Protein AF-0000000078037725 (afdb_homodimer)

Organism: Hydrogenophilus thermoluteolus (NCBI:txid297)

pLDDT: mean 87.15, std 17.66, range [30.0, 98.25]

Radius of gyration: 27.56 Å; Cα contacts (8 Å, |Δi|>4): 487; chains: 2; bounding box: 132×80×47 Å

Foldseek 3Di:
DDPPPPPPPPPVPPVVLLPVPPLVLLLVLLLVCCLVPNLVPDASQSSCVNSVHDGPSSCVPAVGSLRSLLCNLQVPPLVVLVVLLVCLVPVDDPPDQLLVSLLVSLVVVLVDLQPHSVLSSVLRCVVCCVVCVSSNVSCCVRPVVSQLVSQLVSQVVNVVVVNHPPPDDSSVVSCVLNVVSSVLSNCSSPVCVPPVVSCVPDDPVNVSVVSSCCNRPNDDDDPD/DDPPPPPPPPCPPPVVLLPVPPLVLLLVLLLVCCLVPNLVRDASQSSCVNSPHDGPSSCVPAVGSLRSLLCNLQPPPLVVLVVLLVCLVPVDDPPDQLLVSLLVSLVVVLVDLQPHSVLSSVLRCVVCCVVPVSSNVSCCVRPVVSQLVSQLVSQVVNVVVVNHPPVDDSSVVSCVLNVVSSVLSNCSSPVCVPPVVSCVPDDPVNVSVVSSCCNRPNDDDDPD

Solvent-accessible surface area (backbone atoms only — not comparable to full-atom values): 24077 Å² total; per-residue (Å²): 140,82,82,77,78,76,75,73,76,72,77,63,54,68,65,53,65,57,55,74,54,52,60,66,43,40,37,54,29,38,52,51,40,31,48,73,58,26,68,87,70,49,49,66,60,57,23,21,52,68,44,70,42,59,74,66,59,51,53,77,78,27,87,44,67,63,52,43,51,50,44,36,44,57,69,61,48,31,51,54,53,53,48,48,54,49,35,61,69,68,66,41,63,87,82,54,52,48,65,57,54,51,49,52,51,52,50,55,50,42,55,44,30,68,74,43,70,56,24,40,45,54,46,40,42,54,60,42,14,66,83,35,41,68,62,32,43,51,46,37,64,54,43,50,48,54,53,44,50,54,47,22,49,48,46,48,52,17,31,74,71,61,49,26,56,78,86,48,51,40,71,54,45,31,52,52,71,45,16,43,54,54,41,50,24,45,38,56,67,8,45,48,76,50,28,65,77,60,36,67,47,72,48,64,69,55,42,52,53,39,48,51,47,33,50,41,45,16,43,44,54,75,82,123,139,84,81,79,79,77,77,74,78,72,78,63,55,67,67,54,62,58,56,73,54,50,62,65,41,41,38,52,29,38,53,51,39,30,46,73,59,26,69,86,69,49,49,68,61,57,23,21,52,69,43,70,42,58,73,67,58,51,53,79,78,27,88,44,66,65,52,44,49,49,46,36,44,58,69,61,47,31,52,54,54,53,48,49,54,48,36,60,70,70,66,41,63,88,82,54,53,47,65,56,53,49,49,53,52,52,50,54,51,43,55,44,31,69,72,43,71,54,24,39,46,52,44,41,43,52,61,40,12,69,82,34,42,66,62,32,43,52,47,36,65,53,43,51,48,55,52,45,49,53,45,21,49,46,47,47,52,17,32,74,73,59,48,25,57,78,86,49,50,41,71,53,47,31,52,53,70,47,16,41,54,54,42,49,22,44,39,56,67,8,44,46,74,51,27,65,76,60,36,68,47,74,48,64,70,55,43,52,52,39,48,50,47,35,50,41,46,17,44,43,55,74,80,123

Sequence (448 aa):
MDVTQNEAVTMPTKRRRRKEARPQELLEAAMALFIERGYAATRLEDVAKRAGVVKGTIYLYYADKLALFTAVVEQVIAPLLGEDEQWLTEGVPADAAPFDRLWMLLQRWGERIFHTPLGGLAKLVMSEASNFPEMATVYHDRVIHPAMALVERVIIDGQKRGDFPVTLQPKATARLVVAPLLQRSLWLSSFAVVCSEASEALDEAVFWANYRLLLRDGLLRRVEMDVTQNEAVTMPTKRRRRKEARPQELLEAAMALFIERGYAATRLEDVAKRAGVVKGTIYLYYADKLALFTAVVEQVIAPLLGEDEQWLTEGVPADAAPFDRLWMLLQRWGERIFHTPLGGLAKLVMSEASNFPEMATVYHDRVIHPAMALVERVIIDGQKRGDFPVTLQPKATARLVVAPLLQRSLWLSSFAVVCSEASEALDEAVFWANYRLLLRDGLLRRVE

Nearest PDB structures (foldseek):
  8v90-assembly2_C  TM=7.244E-01  e=3.071E-05  Pseudomonas putida DOT-T1E
  6yj2-assembly1_A  TM=7.105E-01  e=5.227E-05  Mycobacterium tuberculosis H37Rv
  3bti-assembly1_A  TM=7.122E-01  e=3.079E-04  Staphylococcus aureus subsp. aureus Mu50
  3btj-assembly1_A  TM=6.502E-01  e=2.817E-04  Staphylococcus aureus subsp. aureus Mu50
  6yj2-assembly2_C  TM=5.924E-01  e=1.269E-04  Mycobacterium tuberculosis H37Rv

InterPro domains:
  IPR001647 DNA-binding HTH domain, TetR-type [PF00440] (26-72)
  IPR001647 DNA-binding HTH domain, TetR-type [PR00455] (26-39)
  IPR001647 DNA-binding HTH domain, TetR-type [PR00455] (47-70)
  IPR001647 DNA-binding HTH domain, TetR-type [PS50977] (20-80)
  IPR009057 Homedomain-like superfamily [SSF46689] (11-91)
  IPR011075 Tetracyclin repressor-like, C-terminal domain [PF16859] (108-187)
  IPR036271 Tetracyclin repressor-like, C-terminal domain superfamily [SSF48498] (98-187)
  IPR050109 HTH-type, TetR-like transcriptional regulator [PTHR30055] (11-220)

Secondary structure (DSSP, 8-state):
------------HHHHHHHS--HHHHHHHHHHHHHHH-TTT--HHHHHHHHT--TTTHHHH-SSHHHHHHHHIIIIIHHHHHHHHHIIIIIS-TT--HHHHHHHHHHHHHHHHHHSTHHHHHHHHHHHTTT-HHHHHHHIIIIIHHHHHHHHHHHHHHHHTTSS-TTS-HHHHHHHHHHHHHHHHHHHHTGGGT-TTTTS---HHHHHHHHHHHHHH-SS----/------------HHHHHHHS--HHHHHHHHHHHHHHH-TTT--HHHHHHHHT--TTTHHHH-SSHHHHHHHHIIIIIHHHHHHHHHIIIIIS-TT--HHHHHHHHHHHHHHHHHHSTHHHHHHHHHHHTTT-HHHHHHHIIIIIHHHHHHHHHHHHHHHHTTSS-TTS-HHHHHHHHHHHHHHHHHHHHTGGGT-TTTTS---HHHHHHHHHHHHHH-SS----

Structure (mmCIF, N/CA/C/O backbone):
data_AF-0000000078037725-model_v1
#
loop_
_entity.id
_entity.type
_entity.pdbx_description
1 polymer 'TetR family transcriptional regulator'
#
loop_
_atom_site.group_PDB
_atom_site.id
_atom_site.type_symbol
_atom_site.label_atom_id
_atom_site.label_alt_id
_atom_site.label_comp_id
_atom_site.label_asym_id
_atom_site.label_entity_id
_atom_site.label_seq_id
_atom_site.pdbx_PDB_ins_code
_atom_site.Cartn_x
_atom_site.Cartn_y
_atom_site.Cartn_z
_atom_site.occupancy
_atom_site.B_iso_or_equiv
_atom_site.auth_seq_id
_atom_site.auth_comp_id
_atom_site.auth_asym_id
_atom_site.auth_atom_id
_atom_site.pdbx_PDB_model_num
ATOM 1 N N . MET A 1 1 ? 63.688 45.406 26.812 1 30.11 1 MET A N 1
ATOM 2 C CA . MET A 1 1 ? 62.625 45.812 25.891 1 30.11 1 MET A CA 1
ATOM 3 C C . MET A 1 1 ? 62.125 44.625 25.078 1 30.11 1 MET A C 1
ATOM 5 O O . MET A 1 1 ? 62.656 44.312 24.016 1 30.11 1 MET A O 1
ATOM 9 N N . ASP A 1 2 ? 61.75 43.438 25.75 1 35.06 2 ASP A N 1
ATOM 10 C CA . ASP A 1 2 ? 61.375 42.062 25.422 1 35.06 2 ASP A CA 1
ATOM 11 C C . ASP A 1 2 ? 60.031 42 24.703 1 35.06 2 ASP A C 1
ATOM 13 O O . ASP A 1 2 ? 59 42.469 25.219 1 35.06 2 ASP A O 1
ATOM 17 N N . VAL A 1 3 ? 60 41.969 23.297 1 37.66 3 VAL A N 1
ATOM 18 C CA . VAL A 1 3 ? 58.938 41.906 22.312 1 37.66 3 VAL A CA 1
ATOM 19 C C . VAL A 1 3 ? 58 40.75 22.625 1 37.66 3 VAL A C 1
ATOM 21 O O . VAL A 1 3 ? 58.406 39.594 22.609 1 37.66 3 VAL A O 1
ATOM 24 N N . THR A 1 4 ? 56.938 40.938 23.469 1 36.47 4 THR A N 1
ATOM 25 C CA . THR A 1 4 ? 55.781 40.094 23.797 1 36.47 4 THR A CA 1
ATOM 26 C C . THR A 1 4 ? 55.094 39.625 22.531 1 36.47 4 THR A C 1
ATOM 28 O O . THR A 1 4 ? 54.469 40.438 21.828 1 36.47 4 THR A O 1
ATOM 31 N N . GLN A 1 5 ? 55.719 38.688 21.703 1 35.91 5 GLN A N 1
ATOM 32 C CA . GLN A 1 5 ? 55.062 38.156 20.531 1 35.91 5 GLN A CA 1
ATOM 33 C C . GLN A 1 5 ? 53.625 37.688 20.844 1 35.91 5 GLN A C 1
ATOM 35 O O . GLN A 1 5 ? 53.438 36.844 21.719 1 35.91 5 GLN A O 1
ATOM 40 N N . ASN A 1 6 ? 52.594 38.562 20.734 1 36.5 6 ASN A N 1
ATOM 41 C CA . ASN A 1 6 ? 51.156 38.344 20.719 1 36.5 6 ASN A CA 1
ATOM 42 C C . ASN A 1 6 ? 50.781 37.219 19.781 1 36.5 6 ASN A C 1
ATOM 44 O O . ASN A 1 6 ? 50.812 37.344 18.562 1 36.5 6 ASN A O 1
ATOM 48 N N . GLU A 1 7 ? 51.219 35.969 20 1 36.78 7 GLU A N 1
ATOM 49 C CA . GLU A 1 7 ? 50.688 34.844 19.25 1 36.78 7 GLU A CA 1
ATOM 50 C C . GLU A 1 7 ? 49.156 34.906 19.156 1 36.78 7 GLU A C 1
ATOM 52 O O . GLU A 1 7 ? 48.469 34.781 20.172 1 36.78 7 GLU A O 1
ATOM 57 N N . ALA A 1 8 ? 48.656 35.75 18.297 1 39.5 8 ALA A N 1
ATOM 58 C CA . ALA A 1 8 ? 47.25 35.75 17.844 1 39.5 8 ALA A CA 1
ATOM 59 C C . ALA A 1 8 ? 46.719 34.312 17.703 1 39.5 8 ALA A C 1
ATOM 61 O O . ALA A 1 8 ? 47.281 33.531 16.969 1 39.5 8 ALA A O 1
ATOM 62 N N . VAL A 1 9 ? 46.156 33.719 18.703 1 38.91 9 VAL A N 1
ATOM 63 C CA . VAL A 1 9 ? 45.312 32.531 18.75 1 38.91 9 VAL A CA 1
ATOM 64 C C . VAL A 1 9 ? 44.281 32.594 17.625 1 38.91 9 VAL A C 1
ATOM 66 O O . VAL A 1 9 ? 43.375 33.406 17.672 1 38.91 9 VAL A O 1
ATOM 69 N N . THR A 1 10 ? 44.719 32.594 16.312 1 39.62 10 THR A N 1
ATOM 70 C CA . THR A 1 10 ? 43.812 32.406 15.188 1 39.62 10 THR A CA 1
ATOM 71 C C . THR A 1 10 ? 42.656 31.469 15.562 1 39.62 10 THR A C 1
ATOM 73 O O . THR A 1 10 ? 42.906 30.359 16.047 1 39.62 10 THR A O 1
ATOM 76 N N . MET A 1 11 ? 41.531 32 15.938 1 36.69 11 MET A N 1
ATOM 77 C CA . MET A 1 11 ? 40.25 31.344 16.25 1 36.69 11 MET A CA 1
ATOM 78 C C . MET A 1 11 ? 39.938 30.234 15.25 1 36.69 11 MET A C 1
ATOM 80 O O . MET A 1 11 ? 39.656 30.516 14.086 1 36.69 11 MET A O 1
ATOM 84 N N . PRO A 1 12 ? 40.75 29.109 15.078 1 44.19 12 PRO A N 1
ATOM 85 C CA . PRO A 1 12 ? 40.344 27.938 14.312 1 44.19 12 PRO A CA 1
ATOM 86 C C . PRO A 1 12 ? 38.844 27.641 14.469 1 44.19 12 PRO A C 1
ATOM 88 O O . PRO A 1 12 ? 38.375 26.594 14.016 1 44.19 12 PRO A O 1
ATOM 91 N N . THR A 1 13 ? 38.094 28.359 15.336 1 40.47 13 THR A N 1
ATOM 92 C CA . THR A 1 13 ? 36.844 27.859 15.883 1 40.47 13 THR A CA 1
ATOM 93 C C . THR A 1 13 ? 35.781 27.719 14.789 1 40.47 13 THR A C 1
ATOM 95 O O . THR A 1 13 ? 34.938 26.828 14.844 1 40.47 13 THR A O 1
ATOM 98 N N . LYS A 1 14 ? 35.594 28.812 14.047 1 43.22 14 LYS A N 1
ATOM 99 C CA . LYS A 1 14 ? 34.438 28.797 13.188 1 43.22 14 LYS A CA 1
ATOM 100 C C . LYS A 1 14 ? 34.562 27.719 12.109 1 43.22 14 LYS A C 1
ATOM 102 O O . LYS A 1 14 ? 33.562 27.031 11.781 1 43.22 14 LYS A O 1
ATOM 107 N N . ARG A 1 15 ? 35.625 27.547 11.391 1 41.88 15 ARG A N 1
ATOM 108 C CA . ARG A 1 15 ? 35.906 26.594 10.32 1 41.88 15 ARG A CA 1
ATOM 109 C C . ARG A 1 15 ? 35.875 25.156 10.836 1 41.88 15 ARG A C 1
ATOM 111 O O . ARG A 1 15 ? 35.438 24.25 10.125 1 41.88 15 ARG A O 1
ATOM 118 N N . ARG A 1 16 ? 36.5 24.828 11.953 1 43.38 16 ARG A N 1
ATOM 119 C CA . ARG A 1 16 ? 36.5 23.5 12.547 1 43.38 16 ARG A CA 1
ATOM 120 C C . ARG A 1 16 ? 35.125 23.078 13 1 43.38 16 ARG A C 1
ATOM 122 O O . ARG A 1 16 ? 34.719 21.922 12.875 1 43.38 16 ARG A O 1
ATOM 129 N N . ARG A 1 17 ? 34.375 23.969 13.555 1 42.5 17 ARG A N 1
ATOM 130 C CA . ARG A 1 17 ? 33 23.719 13.992 1 42.5 17 ARG A CA 1
ATOM 131 C C . ARG A 1 17 ? 32.094 23.484 12.789 1 42.5 17 ARG A C 1
ATOM 133 O O . ARG A 1 17 ? 31.047 22.812 12.914 1 42.5 17 ARG A O 1
ATOM 140 N N . ARG A 1 18 ? 32.25 24.297 11.75 1 44.03 18 ARG A N 1
ATOM 141 C CA . ARG A 1 18 ? 31.5 24.062 10.523 1 44.03 18 ARG A CA 1
ATOM 142 C C . ARG A 1 18 ? 31.797 22.688 9.938 1 44.03 18 ARG A C 1
ATOM 144 O O . ARG A 1 18 ? 30.953 22.109 9.242 1 44.03 18 ARG A O 1
ATOM 151 N N . LYS A 1 19 ? 33.156 22.344 9.656 1 42.09 19 LYS A N 1
ATOM 152 C CA . LYS A 1 19 ? 33.781 21.156 9.094 1 42.09 19 LYS A CA 1
ATOM 153 C C . LYS A 1 19 ? 33.25 19.891 9.75 1 42.09 19 LYS A C 1
ATOM 155 O O . LYS A 1 19 ? 33.156 18.844 9.102 1 42.09 19 LYS A O 1
ATOM 160 N N . GLU A 1 20 ? 33.625 19.703 10.945 1 46.94 20 GLU A N 1
ATOM 161 C CA . GLU A 1 20 ? 33.25 18.328 11.312 1 46.94 20 GLU A CA 1
ATOM 162 C C . GLU A 1 20 ? 31.797 18.031 10.992 1 46.94 20 GLU A C 1
ATOM 164 O O . GLU A 1 20 ? 30.922 18.203 11.852 1 46.94 20 GLU A O 1
ATOM 169 N N . ALA A 1 21 ? 31.188 18.719 10.047 1 51.84 21 ALA A N 1
ATOM 170 C CA . ALA A 1 21 ? 29.922 18.828 9.336 1 51.84 21 ALA A CA 1
ATOM 171 C C . ALA A 1 21 ? 29.25 17.469 9.188 1 51.84 21 ALA A C 1
ATOM 173 O O . ALA A 1 21 ? 29.875 16.5 8.727 1 51.84 21 ALA A O 1
ATOM 174 N N . ARG A 1 22 ? 28.562 17.109 10.109 1 71.62 22 ARG A N 1
ATOM 175 C CA . ARG A 1 22 ? 27.828 15.906 10.477 1 71.62 22 ARG A CA 1
ATOM 176 C C . ARG A 1 22 ? 26.656 15.672 9.531 1 71.62 22 ARG A C 1
ATOM 178 O O . ARG A 1 22 ? 25.5 15.586 9.977 1 71.62 22 ARG A O 1
ATOM 185 N N . PRO A 1 23 ? 27.031 15.852 8.125 1 83.5 23 PRO A N 1
ATOM 186 C CA . PRO A 1 23 ? 25.969 15.625 7.141 1 83.5 23 PRO A CA 1
ATOM 187 C C . PRO A 1 23 ? 25.172 14.359 7.426 1 83.5 23 PRO A C 1
ATOM 189 O O . PRO A 1 23 ? 23.938 14.352 7.258 1 83.5 23 PRO A O 1
ATOM 192 N N . GLN A 1 24 ? 25.875 13.445 7.941 1 89.62 24 GLN A N 1
ATOM 193 C CA . GLN A 1 24 ? 25.188 12.188 8.203 1 89.62 24 GLN A CA 1
ATOM 194 C C . GLN A 1 24 ? 24.172 12.336 9.336 1 89.62 24 GLN A C 1
ATOM 196 O O . GLN A 1 24 ? 23.062 11.805 9.266 1 89.62 24 GLN A O 1
ATOM 201 N N . GLU A 1 25 ? 24.562 13.172 10.266 1 92.12 25 GLU A N 1
ATOM 202 C CA . GLU A 1 25 ? 23.656 13.422 11.383 1 92.12 25 GLU A CA 1
ATOM 203 C C . GLU A 1 25 ? 22.438 14.219 10.938 1 92.12 25 GLU A C 1
ATOM 205 O O . GLU A 1 25 ? 21.328 13.977 11.414 1 92.12 25 GLU A O 1
ATOM 210 N N . LEU A 1 26 ? 22.688 15.172 10.023 1 94.69 26 LEU A N 1
ATOM 211 C CA . LEU A 1 26 ? 21.594 15.969 9.5 1 94.69 26 LEU A CA 1
ATOM 212 C C . LEU A 1 26 ? 20.625 15.102 8.688 1 94.69 26 LEU A C 1
ATOM 214 O O . LEU A 1 26 ? 19.406 15.234 8.805 1 94.69 26 LEU A O 1
ATOM 218 N N . LEU A 1 27 ? 21.188 14.219 7.934 1 95.69 27 LEU A N 1
ATOM 219 C CA . LEU A 1 27 ? 20.359 13.344 7.113 1 95.69 27 LEU A CA 1
ATOM 220 C C . LEU A 1 27 ? 19.547 12.391 7.984 1 95.69 27 LEU A C 1
ATOM 222 O O . LEU A 1 27 ? 18.359 12.148 7.715 1 95.69 27 LEU A O 1
ATOM 226 N N . GLU A 1 28 ? 20.188 11.859 9.008 1 95 28 GLU A N 1
ATOM 227 C CA . GLU A 1 28 ? 19.5 10.953 9.922 1 95 28 GLU A CA 1
ATOM 228 C C . GLU A 1 28 ? 18.375 11.68 10.664 1 95 28 GLU A C 1
ATOM 230 O O . GLU A 1 28 ? 17.266 11.148 10.797 1 95 28 GLU A O 1
ATOM 235 N N . ALA A 1 29 ? 18.656 12.867 11.109 1 96.19 29 ALA A N 1
ATOM 236 C CA . ALA A 1 29 ? 17.656 13.688 11.781 1 96.19 29 ALA A CA 1
ATOM 237 C C . ALA A 1 29 ? 16.516 14.039 10.836 1 96.19 29 ALA A C 1
ATOM 239 O O . ALA A 1 29 ? 15.344 14 11.234 1 96.19 29 ALA A O 1
ATOM 240 N N . ALA A 1 30 ? 16.859 14.414 9.617 1 97.12 30 ALA A N 1
ATOM 241 C CA . ALA A 1 30 ? 15.859 14.758 8.617 1 97.12 30 ALA A CA 1
ATOM 242 C C . ALA A 1 30 ? 14.914 13.586 8.352 1 97.12 30 ALA A C 1
ATOM 244 O O . ALA A 1 30 ? 13.695 13.75 8.383 1 97.12 30 ALA A O 1
ATOM 245 N N . MET A 1 31 ? 15.484 12.445 8.125 1 96.12 31 MET A N 1
ATOM 246 C CA . MET A 1 31 ? 14.68 11.258 7.859 1 96.12 31 MET A CA 1
ATOM 247 C C . MET A 1 31 ? 13.75 10.961 9.023 1 96.12 31 MET A C 1
ATOM 249 O O . MET A 1 31 ? 12.562 10.695 8.828 1 96.12 31 MET A O 1
ATOM 253 N N . ALA A 1 32 ? 14.266 11.008 10.195 1 95.88 32 ALA A N 1
ATOM 254 C CA . ALA A 1 32 ? 13.469 10.75 11.383 1 95.88 32 ALA A CA 1
ATOM 255 C C . ALA A 1 32 ? 12.305 11.727 11.492 1 95.88 32 ALA A C 1
ATOM 257 O O . ALA A 1 32 ? 11.164 11.32 11.742 1 95.88 32 ALA A O 1
ATOM 258 N N . LEU A 1 33 ? 12.547 12.969 11.258 1 96.81 33 LEU A N 1
ATOM 259 C CA . LEU A 1 33 ? 11.516 13.992 11.398 1 96.81 33 LEU A CA 1
ATOM 260 C C . LEU A 1 33 ? 10.5 13.898 10.266 1 96.81 33 LEU A C 1
ATOM 262 O O . LEU A 1 33 ? 9.305 14.094 10.484 1 96.81 33 LEU A O 1
ATOM 266 N N . PHE A 1 34 ? 10.984 13.633 9.039 1 96.69 34 PHE A N 1
ATOM 267 C CA . PHE A 1 34 ? 10.062 13.422 7.926 1 96.69 34 PHE A CA 1
ATOM 268 C C . PHE A 1 34 ? 9.086 12.289 8.234 1 96.69 34 PHE A C 1
ATOM 270 O O . PHE A 1 34 ? 7.887 12.414 7.977 1 96.69 34 PHE A O 1
ATOM 277 N N . ILE A 1 35 ? 9.594 11.25 8.812 1 93.5 35 ILE A N 1
ATOM 278 C CA . ILE A 1 35 ? 8.766 10.086 9.109 1 93.5 35 ILE A CA 1
ATOM 279 C C . ILE A 1 35 ? 7.816 10.406 10.258 1 93.5 35 ILE A C 1
ATOM 281 O O . ILE A 1 35 ? 6.637 10.055 10.211 1 93.5 35 ILE A O 1
ATOM 285 N N . GLU A 1 36 ? 8.281 11.102 11.195 1 91.38 36 GLU A N 1
ATOM 286 C CA . GLU A 1 36 ? 7.527 11.383 12.422 1 91.38 36 GLU A CA 1
ATOM 287 C C . GLU A 1 36 ? 6.453 12.438 12.18 1 91.38 36 GLU A C 1
ATOM 289 O O . GLU A 1 36 ? 5.32 12.289 12.648 1 91.38 36 GLU A O 1
ATOM 294 N N . ARG A 1 37 ? 6.812 13.492 11.375 1 92.69 37 ARG A N 1
ATOM 295 C CA . ARG A 1 37 ? 5.945 14.664 11.32 1 92.69 37 ARG A CA 1
ATOM 296 C C . ARG A 1 37 ? 5.332 14.82 9.93 1 92.69 37 ARG A C 1
ATOM 298 O O . ARG A 1 37 ? 4.363 15.562 9.758 1 92.69 37 ARG A O 1
ATOM 305 N N . GLY A 1 38 ? 5.953 14.117 9.031 1 93.25 38 GLY A N 1
ATOM 306 C CA . GLY A 1 38 ? 5.586 14.375 7.645 1 93.25 38 GLY A CA 1
ATOM 307 C C . GLY A 1 38 ? 6.449 15.43 6.98 1 93.25 38 GLY A C 1
ATOM 308 O O . GLY A 1 38 ? 7.211 16.125 7.648 1 93.25 38 GLY A O 1
ATOM 309 N N . TYR A 1 39 ? 6.359 15.477 5.691 1 95.62 39 TYR A N 1
ATOM 310 C CA . TYR A 1 39 ? 7.148 16.406 4.891 1 95.62 39 TYR A CA 1
ATOM 311 C C . TYR A 1 39 ? 6.684 17.844 5.105 1 95.62 39 TYR A C 1
ATOM 313 O O . TYR A 1 39 ? 7.496 18.734 5.344 1 95.62 39 TYR A O 1
ATOM 321 N N . ALA A 1 40 ? 5.441 18 5.09 1 91.88 40 ALA A N 1
ATOM 322 C CA . ALA A 1 40 ? 4.855 19.328 5.203 1 91.88 40 ALA A CA 1
ATOM 323 C C . ALA A 1 40 ? 5.234 19.984 6.527 1 91.88 40 ALA A C 1
ATOM 325 O O . ALA A 1 40 ? 5.629 21.156 6.555 1 91.88 40 ALA A O 1
ATOM 326 N N . ALA A 1 41 ? 5.273 19.25 7.562 1 92.19 41 ALA A N 1
ATOM 327 C CA . ALA A 1 41 ? 5.375 19.812 8.906 1 92.19 41 ALA A CA 1
ATOM 328 C C . ALA A 1 41 ? 6.836 19.922 9.344 1 92.19 41 ALA A C 1
ATOM 330 O O . ALA A 1 41 ? 7.133 20.547 10.367 1 92.19 41 ALA A O 1
ATOM 331 N N . THR A 1 42 ? 7.719 19.344 8.617 1 96.69 42 THR A N 1
ATOM 332 C CA . THR A 1 42 ? 9.125 19.359 9.008 1 96.69 42 THR A CA 1
ATOM 333 C C . THR A 1 42 ? 9.812 20.625 8.516 1 96.69 42 THR A C 1
ATOM 335 O O . THR A 1 42 ? 9.695 20.984 7.34 1 96.69 42 THR A O 1
ATOM 338 N N . ARG A 1 43 ? 10.531 21.312 9.453 1 96.38 43 ARG A N 1
ATOM 339 C CA . ARG A 1 43 ? 11.305 22.5 9.109 1 96.38 43 ARG A CA 1
ATOM 340 C C . ARG A 1 43 ? 12.797 22.234 9.203 1 96.38 43 ARG A C 1
ATOM 342 O O . ARG A 1 43 ? 13.242 21.438 10.031 1 96.38 43 ARG A O 1
ATOM 349 N N . LEU A 1 44 ? 13.547 22.891 8.367 1 96.56 44 LEU A N 1
ATOM 350 C CA . LEU A 1 44 ? 15 22.734 8.359 1 96.56 44 LEU A CA 1
ATOM 351 C C . LEU A 1 44 ? 15.586 23.031 9.734 1 96.56 44 LEU A C 1
ATOM 353 O O . LEU A 1 44 ? 16.469 22.312 10.211 1 96.56 44 LEU A O 1
ATOM 357 N N . GLU A 1 45 ? 15.023 24 10.328 1 95.75 45 GLU A N 1
ATOM 358 C CA . GLU A 1 45 ? 15.539 24.406 11.633 1 95.75 45 GLU A CA 1
ATOM 359 C C . GLU A 1 45 ? 15.312 23.312 12.672 1 95.75 45 GLU A C 1
ATOM 361 O O . GLU A 1 45 ? 16.125 23.125 13.578 1 95.75 45 GLU A O 1
ATOM 366 N N . ASP A 1 46 ? 14.211 22.625 12.617 1 96 46 ASP A N 1
ATOM 367 C CA . ASP A 1 46 ? 13.945 21.5 13.516 1 96 46 ASP A CA 1
ATOM 368 C C . ASP A 1 46 ? 14.938 20.375 13.289 1 96 46 ASP A C 1
ATOM 370 O O . ASP A 1 46 ? 15.336 19.688 14.242 1 96 46 ASP A O 1
ATOM 374 N N . VAL A 1 47 ? 15.312 20.156 12.047 1 97 47 VAL A N 1
ATOM 375 C CA . VAL A 1 47 ? 16.281 19.125 11.703 1 97 47 VAL A CA 1
ATOM 376 C C . VAL A 1 47 ? 17.656 19.469 12.305 1 97 47 VAL A C 1
ATOM 378 O O . VAL A 1 47 ? 18.312 18.609 12.891 1 97 47 VAL A O 1
ATOM 381 N N . ALA A 1 48 ? 18.031 20.719 12.156 1 95.81 48 ALA A N 1
ATOM 382 C CA . ALA A 1 48 ? 19.281 21.188 12.734 1 95.81 48 ALA A CA 1
ATOM 383 C C . ALA A 1 48 ? 19.312 20.953 14.242 1 95.81 48 ALA A C 1
ATOM 385 O O . ALA A 1 48 ? 20.281 20.422 14.781 1 95.81 48 ALA A O 1
ATOM 386 N N . LYS A 1 49 ? 18.172 21.359 14.844 1 95.81 49 LYS A N 1
ATOM 387 C CA . LYS A 1 49 ? 18.062 21.188 16.297 1 95.81 49 LYS A CA 1
ATOM 388 C C . LYS A 1 49 ? 18.172 19.719 16.688 1 95.81 49 LYS A C 1
ATOM 390 O O . LYS A 1 49 ? 18.922 19.391 17.609 1 95.81 49 LYS A O 1
ATOM 395 N N . ARG A 1 50 ? 17.547 18.859 16.016 1 95.06 50 ARG A N 1
ATOM 396 C CA . ARG A 1 50 ? 17.578 17.438 16.312 1 95.06 50 ARG A CA 1
ATOM 397 C C . ARG A 1 50 ? 18.984 16.875 16.109 1 95.06 50 ARG A C 1
ATOM 399 O O . ARG A 1 50 ? 19.406 15.969 16.844 1 95.06 50 ARG A O 1
ATOM 406 N N . ALA A 1 51 ? 19.672 17.375 15.133 1 94.69 51 ALA A N 1
ATOM 407 C CA . ALA A 1 51 ? 21 16.891 14.805 1 94.69 51 ALA A CA 1
ATOM 408 C C . ALA A 1 51 ? 22.047 17.484 15.742 1 94.69 51 ALA A C 1
ATOM 410 O O . ALA A 1 51 ? 23.219 17.109 15.695 1 94.69 51 ALA A O 1
ATOM 411 N N . GLY A 1 52 ? 21.641 18.469 16.5 1 92.75 52 GLY A N 1
ATOM 412 C CA . GLY A 1 52 ? 22.562 19.094 17.438 1 92.75 52 GLY A CA 1
ATOM 413 C C . GLY A 1 52 ? 23.484 20.109 16.797 1 92.75 52 GLY A C 1
ATOM 414 O O . GLY A 1 52 ? 24.625 20.266 17.219 1 92.75 52 GLY A O 1
ATOM 415 N N . VAL A 1 53 ? 23.062 20.656 15.734 1 89.25 53 VAL A N 1
ATOM 416 C CA . VAL A 1 53 ? 23.859 21.672 15.062 1 89.25 53 VAL A CA 1
ATOM 417 C C . VAL A 1 53 ? 23.188 23.047 15.234 1 89.25 53 VAL A C 1
ATOM 419 O O . VAL A 1 53 ? 21.984 23.125 15.5 1 89.25 53 VAL A O 1
ATOM 422 N N . VAL A 1 54 ? 24.016 24.016 15.125 1 86.81 54 VAL A N 1
ATOM 423 C CA . VAL A 1 54 ? 23.516 25.375 15.273 1 86.81 54 VAL A CA 1
ATOM 424 C C . VAL A 1 54 ? 22.5 25.672 14.172 1 86.81 54 VAL A C 1
ATOM 426 O O . VAL A 1 54 ? 22.672 25.266 13.023 1 86.81 54 VAL A O 1
ATOM 429 N N . LYS A 1 55 ? 21.656 26.5 14.648 1 84.38 55 LYS A N 1
ATOM 430 C CA . LYS A 1 55 ? 20.625 26.938 13.711 1 84.38 55 LYS A CA 1
ATOM 431 C C . LYS A 1 55 ? 21.234 27.578 12.469 1 84.38 55 LYS A C 1
ATOM 433 O O . LYS A 1 55 ? 22.234 28.297 12.57 1 84.38 55 LYS A O 1
ATOM 438 N N . GLY A 1 56 ? 20.906 27.484 11.367 1 86.25 56 GLY A N 1
ATOM 439 C CA . GLY A 1 56 ? 21.406 28.109 10.148 1 86.25 56 GLY A CA 1
ATOM 440 C C . GLY A 1 56 ? 22.469 27.297 9.445 1 86.25 56 GLY A C 1
ATOM 441 O O . GLY A 1 56 ? 22.688 27.453 8.242 1 86.25 56 GLY A O 1
ATOM 442 N N . THR A 1 57 ? 23.25 26.484 10.266 1 87.38 57 THR A N 1
ATOM 443 C CA . THR A 1 57 ? 24.281 25.625 9.695 1 87.38 57 THR A CA 1
ATOM 444 C C . THR A 1 57 ? 23.688 24.734 8.609 1 87.38 57 THR A C 1
ATOM 446 O O . THR A 1 57 ? 24.359 24.422 7.621 1 87.38 57 THR A O 1
ATOM 449 N N . ILE A 1 58 ? 22.422 24.406 8.773 1 93.12 58 ILE A N 1
ATOM 450 C CA . ILE A 1 58 ? 21.781 23.469 7.848 1 93.12 58 ILE A CA 1
ATOM 451 C C . ILE A 1 58 ? 21.672 24.109 6.469 1 93.12 58 ILE A C 1
ATOM 453 O O . ILE A 1 58 ? 21.75 23.422 5.449 1 93.12 58 ILE A O 1
ATOM 457 N N . TYR A 1 59 ? 21.672 25.422 6.41 1 93.69 59 TYR A N 1
ATOM 458 C CA . TYR A 1 59 ? 21.5 26.125 5.145 1 93.69 59 TYR A CA 1
ATOM 459 C C . TYR A 1 59 ? 22.812 26.156 4.359 1 93.69 59 TYR A C 1
ATOM 461 O O . TYR A 1 59 ? 22.812 26.484 3.168 1 93.69 59 TYR A O 1
ATOM 469 N N . LEU A 1 60 ? 23.906 25.875 4.996 1 91.81 60 LEU A N 1
ATOM 470 C CA . LEU A 1 60 ? 25.188 25.734 4.312 1 91.81 60 LEU A CA 1
ATOM 471 C C . LEU A 1 60 ? 25.203 24.484 3.453 1 91.81 60 LEU A C 1
ATOM 473 O O . LEU A 1 60 ? 25.953 24.406 2.477 1 91.81 60 LEU A O 1
ATOM 477 N N . TYR A 1 61 ? 24.359 23.609 3.824 1 92.94 61 TYR A N 1
ATOM 478 C CA . TYR A 1 61 ? 24.375 22.328 3.148 1 92.94 61 TYR A CA 1
ATOM 479 C C . TYR A 1 61 ? 23.172 22.172 2.234 1 92.94 61 TYR A C 1
ATOM 481 O O . TYR A 1 61 ? 23.266 21.594 1.15 1 92.94 61 TYR A O 1
ATOM 489 N N . TYR A 1 62 ? 22 22.672 2.73 1 96 62 TYR A N 1
ATOM 490 C CA . TYR A 1 62 ? 20.75 22.469 2.012 1 96 62 TYR A CA 1
ATOM 491 C C . TYR A 1 62 ? 19.984 23.781 1.886 1 96 62 TYR A C 1
ATOM 493 O O . TYR A 1 62 ? 19.547 24.359 2.889 1 96 62 TYR A O 1
ATOM 501 N N . ALA A 1 63 ? 19.703 24.156 0.681 1 96.12 63 ALA A N 1
ATOM 502 C CA . ALA A 1 63 ? 19.094 25.438 0.377 1 96.12 63 ALA A CA 1
ATOM 503 C C . ALA A 1 63 ? 17.625 25.469 0.825 1 96.12 63 ALA A C 1
ATOM 505 O O . ALA A 1 63 ? 17.094 26.531 1.159 1 96.12 63 ALA A O 1
ATOM 506 N N . ASP A 1 64 ? 16.969 24.312 0.764 1 96.69 64 ASP A N 1
ATOM 507 C CA . ASP A 1 64 ? 15.57 24.219 1.141 1 96.69 64 ASP A CA 1
ATOM 508 C C . ASP A 1 64 ? 15.211 22.781 1.528 1 96.69 64 ASP A C 1
ATOM 510 O O . ASP A 1 64 ? 16.078 21.906 1.553 1 96.69 64 ASP A O 1
ATOM 514 N N . LYS A 1 65 ? 14.086 22.578 1.848 1 97.38 65 LYS A N 1
ATOM 515 C CA . LYS A 1 65 ? 13.602 21.297 2.326 1 97.38 65 LYS A CA 1
ATOM 516 C C . LYS A 1 65 ? 13.719 20.219 1.242 1 97.38 65 LYS A C 1
ATOM 518 O O . LYS A 1 65 ? 14.07 19.078 1.529 1 97.38 65 LYS A O 1
ATOM 523 N N . LEU A 1 66 ? 13.43 20.609 -0.001 1 98.06 66 LEU A N 1
ATOM 524 C CA . LEU A 1 66 ? 13.539 19.656 -1.102 1 98.06 66 LEU A CA 1
ATOM 525 C C . LEU A 1 66 ? 14.977 19.188 -1.281 1 98.06 66 LEU A C 1
ATOM 527 O O . LEU A 1 66 ? 15.227 18.016 -1.518 1 98.06 66 LEU A O 1
ATOM 531 N N . ALA A 1 67 ? 15.844 20.094 -1.183 1 97.94 67 ALA A N 1
ATOM 532 C CA . ALA A 1 67 ? 17.25 19.734 -1.284 1 97.94 67 ALA A CA 1
ATOM 533 C C . ALA A 1 67 ? 17.656 18.766 -0.179 1 97.94 67 ALA A C 1
ATOM 535 O O . ALA A 1 67 ? 18.406 17.812 -0.42 1 97.94 67 ALA A O 1
ATOM 536 N N . LEU A 1 68 ? 17.172 19.031 1.018 1 97.62 68 LEU A N 1
ATOM 537 C CA . LEU A 1 68 ? 17.453 18.156 2.145 1 97.62 68 LEU A CA 1
ATOM 538 C C . LEU A 1 68 ? 16.828 16.781 1.919 1 97.62 68 LEU A C 1
ATOM 540 O O . LEU A 1 68 ? 17.5 15.75 2.123 1 97.62 68 LEU A O 1
ATOM 544 N N . PHE A 1 69 ? 15.625 16.719 1.495 1 98.25 69 PHE A N 1
ATOM 545 C CA . PHE A 1 69 ? 14.953 15.461 1.215 1 98.25 69 PHE A CA 1
ATOM 546 C C . PHE A 1 69 ? 15.688 14.688 0.125 1 98.25 69 PHE A C 1
ATOM 548 O O . PHE A 1 69 ? 15.914 13.484 0.253 1 98.25 69 PHE A O 1
ATOM 555 N N . THR A 1 70 ? 16.062 15.383 -0.914 1 98.19 70 THR A N 1
ATOM 556 C CA . THR A 1 70 ? 16.797 14.773 -2.016 1 98.19 70 THR A CA 1
ATOM 557 C C . THR A 1 70 ? 18.094 14.148 -1.518 1 98.19 70 THR A C 1
ATOM 559 O O . THR A 1 70 ? 18.453 13.039 -1.924 1 98.19 70 THR A O 1
ATOM 562 N N . ALA A 1 71 ? 18.672 14.812 -0.638 1 97.56 71 ALA A N 1
ATOM 563 C CA . ALA A 1 71 ? 19.922 14.297 -0.077 1 97.56 71 ALA A CA 1
ATOM 564 C C . ALA A 1 71 ? 19.672 13.031 0.738 1 97.56 71 ALA A C 1
ATOM 566 O O . ALA A 1 71 ? 20.453 12.078 0.674 1 97.56 71 ALA A O 1
ATOM 567 N N . VAL A 1 72 ? 18.609 12.977 1.545 1 97.06 72 VAL A N 1
ATOM 568 C CA . VAL A 1 72 ? 18.234 11.773 2.283 1 97.06 72 VAL A CA 1
ATOM 569 C C . VAL A 1 72 ? 18.047 10.609 1.313 1 97.06 72 VAL A C 1
ATOM 571 O O . VAL A 1 72 ? 18.594 9.523 1.517 1 97.06 72 VAL A O 1
ATOM 574 N N . VAL A 1 73 ? 17.375 10.828 0.243 1 97.19 73 VAL A N 1
ATOM 575 C CA . VAL A 1 73 ? 17.062 9.812 -0.746 1 97.19 73 VAL A CA 1
ATOM 576 C C . VAL A 1 73 ? 18.328 9.344 -1.445 1 97.19 73 VAL A C 1
ATOM 578 O O . VAL A 1 73 ? 18.594 8.141 -1.549 1 97.19 73 VAL A O 1
ATOM 581 N N . GLU A 1 74 ? 19.125 10.258 -1.819 1 96.81 74 GLU A N 1
ATOM 582 C CA . GLU A 1 74 ? 20.266 9.961 -2.67 1 96.81 74 GLU A CA 1
ATOM 583 C C . GLU A 1 74 ? 21.438 9.391 -1.855 1 96.81 74 GLU A C 1
ATOM 585 O O . GLU A 1 74 ? 22.219 8.578 -2.357 1 96.81 74 GLU A O 1
ATOM 590 N N . GLN A 1 75 ? 21.484 9.789 -0.621 1 94.75 75 GLN A N 1
ATOM 591 C CA . GLN A 1 75 ? 22.672 9.414 0.141 1 94.75 75 GLN A CA 1
ATOM 592 C C . GLN A 1 75 ? 22.359 8.289 1.118 1 94.75 75 GLN A C 1
ATOM 594 O O . GLN A 1 75 ? 23.266 7.602 1.587 1 94.75 75 GLN A O 1
ATOM 599 N N . VAL A 1 76 ? 21.125 8.109 1.407 1 92.44 76 VAL A N 1
ATOM 600 C CA . VAL A 1 76 ? 20.797 7.078 2.385 1 92.44 76 VAL A CA 1
ATOM 601 C C . VAL A 1 76 ? 20.109 5.902 1.686 1 92.44 76 VAL A C 1
ATOM 603 O O . VAL A 1 76 ? 20.469 4.746 1.913 1 92.44 76 VAL A O 1
ATOM 606 N N . ILE A 1 77 ? 19.312 6.094 0.719 1 94.12 77 ILE A N 1
ATOM 607 C CA . ILE A 1 77 ? 18.453 5.039 0.19 1 94.12 77 ILE A CA 1
ATOM 608 C C . ILE A 1 77 ? 19.016 4.523 -1.129 1 94.12 77 ILE A C 1
ATOM 610 O O . ILE A 1 77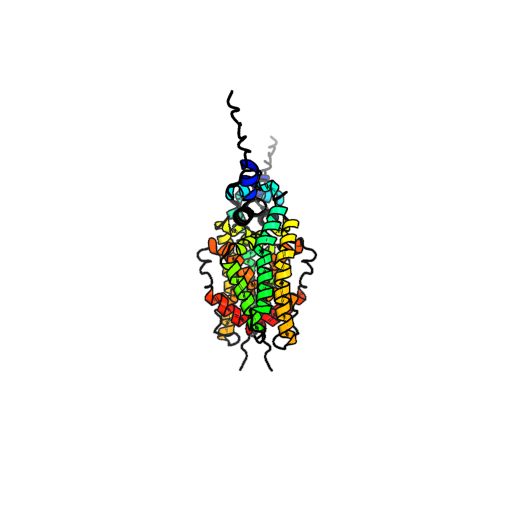 ? 19.172 3.312 -1.315 1 94.12 77 ILE A O 1
ATOM 614 N N . ALA A 1 78 ? 19.359 5.453 -2.018 1 93.69 78 ALA A N 1
ATOM 615 C CA . ALA A 1 78 ? 19.766 5.086 -3.369 1 93.69 78 ALA A CA 1
ATOM 616 C C . ALA A 1 78 ? 21 4.176 -3.342 1 93.69 78 ALA A C 1
ATOM 618 O O . ALA A 1 78 ? 21.078 3.217 -4.113 1 93.69 78 ALA A O 1
ATOM 619 N N . PRO A 1 79 ? 21.875 4.438 -2.404 1 94.19 79 PRO A N 1
ATOM 620 C CA . PRO A 1 79 ? 23.047 3.553 -2.369 1 94.19 79 PRO A CA 1
ATOM 621 C C . PRO A 1 79 ? 22.688 2.107 -2.035 1 94.19 79 PRO A C 1
ATOM 623 O O . PRO A 1 79 ? 23.359 1.178 -2.484 1 94.19 79 PRO A O 1
ATOM 626 N N . LEU A 1 80 ? 21.641 1.908 -1.301 1 94.94 80 LEU A N 1
ATOM 627 C CA . LEU A 1 80 ? 21.203 0.559 -0.964 1 94.94 80 LEU A CA 1
ATOM 628 C C . LEU A 1 80 ? 20.766 -0.2 -2.215 1 94.94 80 LEU A C 1
ATOM 630 O O . LEU A 1 80 ? 21.016 -1.402 -2.332 1 94.94 80 LEU A O 1
ATOM 634 N N . LEU A 1 81 ? 20.172 0.466 -3.18 1 95.19 81 LEU A N 1
ATOM 635 C CA . LEU A 1 81 ? 19.766 -0.151 -4.438 1 95.19 81 LEU A CA 1
ATOM 636 C C . LEU A 1 81 ? 20.984 -0.498 -5.293 1 95.19 81 LEU A C 1
ATOM 638 O O . LEU A 1 81 ? 21 -1.529 -5.969 1 95.19 81 LEU A O 1
ATOM 642 N N . GLY A 1 82 ? 21.938 0.448 -5.246 1 94.44 82 GLY A N 1
ATOM 643 C CA . GLY A 1 82 ? 23.188 0.127 -5.914 1 94.44 82 GLY A CA 1
ATOM 644 C C . GLY A 1 82 ? 23.875 -1.11 -5.352 1 94.44 82 GLY A C 1
ATOM 645 O O . GLY A 1 82 ? 24.375 -1.938 -6.105 1 94.44 82 GLY A O 1
ATOM 646 N N . GLU A 1 83 ? 23.812 -1.229 -4.094 1 95.56 83 GLU A N 1
ATOM 647 C CA . GLU A 1 83 ? 24.344 -2.408 -3.426 1 95.56 83 GLU A CA 1
ATOM 648 C C . GLU A 1 83 ? 23.594 -3.668 -3.822 1 95.56 83 GLU A C 1
ATOM 650 O O . GLU A 1 83 ? 24.188 -4.734 -3.994 1 95.56 83 GLU A O 1
ATOM 655 N N . ASP A 1 84 ? 22.297 -3.555 -3.93 1 96 84 ASP A N 1
ATOM 656 C CA . ASP A 1 84 ? 21.484 -4.691 -4.332 1 96 84 ASP A CA 1
ATOM 657 C C . ASP A 1 84 ? 21.844 -5.16 -5.738 1 96 84 ASP A C 1
ATOM 659 O O . ASP A 1 84 ? 21.938 -6.363 -5.988 1 96 84 ASP A O 1
ATOM 663 N N . GLU A 1 85 ? 22 -4.207 -6.609 1 94.31 85 GLU A N 1
ATOM 664 C CA . GLU A 1 85 ? 22.375 -4.539 -7.977 1 94.31 85 GLU A CA 1
ATOM 665 C C . GLU A 1 85 ? 23.719 -5.27 -8.016 1 94.31 85 GLU A C 1
ATOM 667 O O . GLU A 1 85 ? 23.859 -6.293 -8.695 1 94.31 85 GLU A O 1
ATOM 672 N N . GLN A 1 86 ? 24.672 -4.723 -7.277 1 95 86 GLN A N 1
ATOM 673 C CA . GLN A 1 86 ? 26 -5.344 -7.207 1 95 86 GLN A CA 1
ATOM 674 C C . GLN A 1 86 ? 25.922 -6.734 -6.586 1 95 86 GLN A C 1
ATOM 676 O O . GLN A 1 86 ? 26.547 -7.676 -7.078 1 95 86 GLN A O 1
ATOM 681 N N . TRP A 1 87 ? 25.188 -6.809 -5.586 1 93.88 87 TRP A N 1
ATOM 682 C CA . TRP A 1 87 ? 25.031 -8.078 -4.887 1 93.88 87 TRP A CA 1
ATOM 683 C C . TRP A 1 87 ? 24.391 -9.125 -5.793 1 93.88 87 TRP A C 1
ATOM 685 O O . TRP A 1 87 ? 24.828 -10.273 -5.84 1 93.88 87 TRP A O 1
ATOM 695 N N . LEU A 1 88 ? 23.391 -8.781 -6.539 1 93.06 88 LEU A N 1
ATOM 696 C CA . LEU A 1 88 ? 22.719 -9.703 -7.461 1 93.06 88 LEU A CA 1
ATOM 697 C C . LEU A 1 88 ? 23.688 -10.188 -8.531 1 93.06 88 LEU A C 1
ATOM 699 O O . LEU A 1 88 ? 23.609 -11.336 -8.977 1 93.06 88 LEU A O 1
ATOM 703 N N . THR A 1 89 ? 24.594 -9.336 -8.914 1 90.5 89 THR A N 1
ATOM 704 C CA . THR A 1 89 ? 25.531 -9.633 -9.992 1 90.5 89 THR A CA 1
ATOM 705 C C . THR A 1 89 ? 26.734 -10.422 -9.461 1 90.5 89 THR A C 1
ATOM 707 O O . THR A 1 89 ? 27.188 -11.359 -10.117 1 90.5 89 THR A O 1
ATOM 710 N N . GLU A 1 90 ? 27.125 -10.086 -8.211 1 92.06 90 GLU A N 1
ATOM 711 C CA . GLU A 1 90 ? 28.391 -10.633 -7.738 1 92.06 90 GLU A CA 1
ATOM 712 C C . GLU A 1 90 ? 28.188 -11.57 -6.551 1 92.06 90 GLU A C 1
ATOM 714 O O . GLU A 1 90 ? 29.016 -12.445 -6.293 1 92.06 90 GLU A O 1
ATOM 719 N N . GLY A 1 91 ? 27.188 -11.281 -5.828 1 89.69 91 GLY A N 1
ATOM 720 C CA . GLY A 1 91 ? 27.016 -12 -4.574 1 89.69 91 GLY A CA 1
ATOM 721 C C . GLY A 1 91 ? 26.156 -13.242 -4.719 1 89.69 91 GLY A C 1
ATOM 722 O O . GLY A 1 91 ? 26.297 -14.195 -3.945 1 89.69 91 GLY A O 1
ATOM 723 N N . VAL A 1 92 ? 25.281 -13.281 -5.664 1 91.56 92 VAL A N 1
ATOM 724 C CA . VAL A 1 92 ? 24.422 -14.43 -5.926 1 91.56 92 VAL A CA 1
ATOM 725 C C . VAL A 1 92 ? 25.094 -15.352 -6.941 1 91.56 92 VAL A C 1
ATOM 727 O O . VAL A 1 92 ? 25.594 -14.891 -7.965 1 91.56 92 VAL A O 1
ATOM 730 N N . PRO A 1 93 ? 25.078 -16.625 -6.598 1 92.69 93 PRO A N 1
ATOM 731 C CA . PRO A 1 93 ? 25.688 -17.578 -7.535 1 92.69 93 PRO A CA 1
ATOM 732 C C . PRO A 1 93 ? 25.141 -17.438 -8.953 1 92.69 93 PRO A C 1
ATOM 734 O O . PRO A 1 93 ? 23.922 -17.266 -9.125 1 92.69 93 PRO A O 1
ATOM 737 N N . ALA A 1 94 ? 26 -17.547 -9.898 1 87.44 94 ALA A N 1
ATOM 738 C CA . ALA A 1 94 ? 25.609 -17.391 -11.297 1 87.44 94 ALA A CA 1
ATOM 739 C C . ALA A 1 94 ? 24.609 -18.469 -11.711 1 87.44 94 ALA A C 1
ATOM 741 O O . ALA A 1 94 ? 23.75 -18.219 -12.57 1 87.44 94 ALA A O 1
ATOM 742 N N . ASP A 1 95 ? 24.672 -19.578 -11.039 1 91.19 95 ASP A N 1
ATOM 743 C CA . ASP A 1 95 ? 23.828 -20.703 -11.445 1 91.19 95 ASP A CA 1
ATOM 744 C C . ASP A 1 95 ? 22.562 -20.766 -10.586 1 91.19 95 ASP A C 1
ATOM 746 O O . ASP A 1 95 ? 21.781 -21.719 -10.695 1 91.19 95 ASP A O 1
ATOM 750 N N . ALA A 1 96 ? 22.406 -19.766 -9.82 1 94.5 96 ALA A N 1
ATOM 751 C CA . ALA A 1 96 ? 21.188 -19.719 -9.023 1 94.5 96 ALA A CA 1
ATOM 752 C C . ALA A 1 96 ? 19.953 -19.672 -9.914 1 94.5 96 ALA A C 1
ATOM 754 O O . ALA A 1 96 ? 19.938 -18.953 -10.922 1 94.5 96 ALA A O 1
ATOM 755 N N . ALA A 1 97 ? 18.891 -20.469 -9.508 1 94.81 97 ALA A N 1
ATOM 756 C CA . ALA A 1 97 ? 17.641 -20.406 -10.242 1 94.81 97 ALA A CA 1
ATOM 757 C C . ALA A 1 97 ? 17.047 -19 -10.211 1 94.81 97 ALA A C 1
ATOM 759 O O . ALA A 1 97 ? 17.109 -18.312 -9.188 1 94.81 97 ALA A O 1
ATOM 760 N N . PRO A 1 98 ? 16.453 -18.547 -11.266 1 94.81 98 PRO A N 1
ATOM 761 C CA . PRO A 1 98 ? 15.875 -17.203 -11.328 1 94.81 98 PRO A CA 1
ATOM 762 C C . PRO A 1 98 ? 14.906 -16.922 -10.18 1 94.81 98 PRO A C 1
ATOM 764 O O . PRO A 1 98 ? 14.906 -15.82 -9.625 1 94.81 98 PRO A O 1
ATOM 767 N N . PHE A 1 99 ? 14.125 -17.922 -9.836 1 97.06 99 PHE A N 1
ATOM 768 C CA . PHE A 1 99 ? 13.195 -17.703 -8.727 1 97.06 99 PHE A CA 1
ATOM 769 C C . PHE A 1 99 ? 13.953 -17.438 -7.43 1 97.06 99 PHE A C 1
ATOM 771 O O . PHE A 1 99 ? 13.57 -16.562 -6.652 1 97.06 99 PHE A O 1
ATOM 778 N N . ASP A 1 100 ? 15 -18.188 -7.219 1 96.62 100 ASP A N 1
ATOM 779 C CA . ASP A 1 100 ? 15.773 -18 -5.996 1 96.62 100 ASP A CA 1
ATOM 780 C C . ASP A 1 100 ? 16.422 -16.625 -5.965 1 96.62 100 ASP A C 1
ATOM 782 O O . ASP A 1 100 ? 16.484 -15.977 -4.91 1 96.62 100 ASP A O 1
ATOM 786 N N . ARG A 1 101 ? 16.891 -16.141 -7.066 1 96.31 101 ARG A N 1
ATOM 787 C CA . ARG A 1 101 ? 17.453 -14.805 -7.176 1 96.31 101 ARG A CA 1
ATOM 788 C C . ARG A 1 101 ? 16.406 -13.742 -6.836 1 96.31 101 ARG A C 1
ATOM 790 O O . ARG A 1 101 ? 16.672 -12.828 -6.059 1 96.31 101 ARG A O 1
ATOM 797 N N . LEU A 1 102 ? 15.273 -13.898 -7.422 1 97.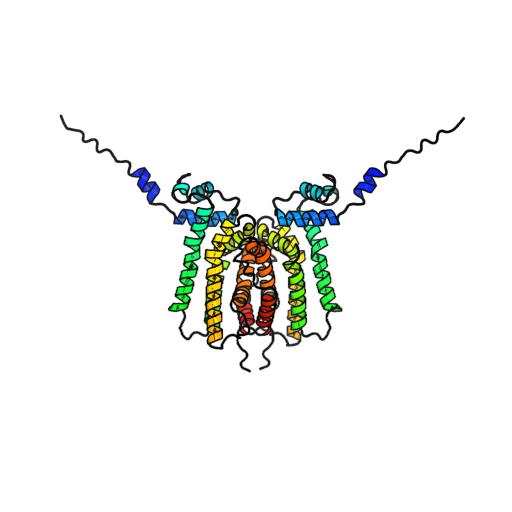88 102 LEU A N 1
ATOM 798 C CA . LEU A 1 102 ? 14.172 -12.977 -7.152 1 97.88 102 LEU A CA 1
ATOM 799 C C . LEU A 1 102 ? 13.797 -13 -5.672 1 97.88 102 LEU A C 1
ATOM 801 O O . LEU A 1 102 ? 13.648 -11.945 -5.055 1 97.88 102 LEU A O 1
ATOM 805 N N . TRP A 1 103 ? 13.711 -14.219 -5.148 1 97.75 103 TRP A N 1
ATOM 806 C CA . TRP A 1 103 ? 13.266 -14.398 -3.768 1 97.75 103 TRP A CA 1
ATOM 807 C C . TRP A 1 103 ? 14.266 -13.781 -2.793 1 97.75 103 TRP A C 1
ATOM 809 O O . TRP A 1 103 ? 13.875 -13.117 -1.829 1 97.75 103 TRP A O 1
ATOM 819 N N . MET A 1 104 ? 15.523 -13.953 -3.031 1 96.69 104 MET A N 1
ATOM 820 C CA . MET A 1 104 ? 16.562 -13.367 -2.184 1 96.69 104 MET A CA 1
ATOM 821 C C . MET A 1 104 ? 16.484 -11.852 -2.203 1 96.69 104 MET A C 1
ATOM 823 O O . MET A 1 104 ? 16.672 -11.203 -1.168 1 96.69 104 MET A O 1
ATOM 827 N N . LEU A 1 105 ? 16.266 -11.297 -3.355 1 97.56 105 LEU A N 1
ATOM 828 C CA . LEU A 1 105 ? 16.125 -9.852 -3.48 1 97.56 105 LEU A CA 1
ATOM 829 C C . LEU A 1 105 ? 14.93 -9.352 -2.672 1 97.56 105 LEU A C 1
ATOM 831 O O . LEU A 1 105 ? 15.047 -8.391 -1.916 1 97.56 105 LEU A O 1
ATOM 835 N N . LEU A 1 106 ? 13.797 -10.023 -2.771 1 98.19 106 LEU A N 1
ATOM 836 C CA . LEU A 1 106 ? 12.594 -9.648 -2.043 1 98.19 106 LEU A CA 1
ATOM 837 C C . LEU A 1 106 ? 12.812 -9.742 -0.537 1 98.19 106 LEU A C 1
ATOM 839 O O . LEU A 1 106 ? 12.367 -8.883 0.218 1 98.19 106 LEU A O 1
ATOM 843 N N . GLN A 1 107 ? 13.477 -10.758 -0.105 1 97.12 107 GLN A N 1
ATOM 844 C CA . GLN A 1 107 ? 13.766 -10.922 1.315 1 97.12 107 GLN A CA 1
ATOM 845 C C . GLN A 1 107 ? 14.656 -9.797 1.83 1 97.12 107 GLN A C 1
ATOM 847 O O . GLN A 1 107 ? 14.438 -9.273 2.924 1 97.12 107 GLN A O 1
ATOM 852 N N . ARG A 1 108 ? 15.625 -9.453 1.053 1 96.12 108 ARG A N 1
ATOM 853 C CA . ARG A 1 108 ? 16.516 -8.352 1.424 1 96.12 108 ARG A CA 1
ATOM 854 C C . ARG A 1 108 ? 15.742 -7.047 1.57 1 96.12 108 ARG A C 1
ATOM 856 O O . ARG A 1 108 ? 15.938 -6.305 2.533 1 96.12 108 ARG A O 1
ATOM 863 N N . TRP A 1 109 ? 14.875 -6.82 0.661 1 97.81 109 TRP A N 1
ATOM 864 C CA . TRP A 1 109 ? 14.062 -5.609 0.713 1 97.81 109 TRP A CA 1
ATOM 865 C C . TRP A 1 109 ? 13.102 -5.652 1.895 1 97.81 109 TRP A C 1
ATOM 867 O O . TRP A 1 109 ? 12.93 -4.66 2.604 1 97.81 109 TRP A O 1
ATOM 877 N N . GLY A 1 110 ? 12.469 -6.797 2.102 1 97.12 110 GLY A N 1
ATOM 878 C CA . GLY A 1 110 ? 11.578 -6.934 3.244 1 97.12 110 GLY A CA 1
ATOM 879 C C . GLY A 1 110 ? 12.266 -6.652 4.57 1 97.12 110 GLY A C 1
ATOM 880 O O . GLY A 1 110 ? 11.719 -5.941 5.414 1 97.12 110 GLY A O 1
ATOM 881 N N . GLU A 1 111 ? 13.43 -7.168 4.723 1 93.31 111 GLU A N 1
ATOM 882 C CA . GLU A 1 111 ? 14.203 -6.945 5.941 1 93.31 111 GLU A CA 1
ATOM 883 C C . GLU A 1 111 ? 14.453 -5.457 6.164 1 93.31 111 GLU A C 1
ATOM 885 O O . GLU A 1 111 ? 14.383 -4.973 7.297 1 93.31 111 GLU A O 1
ATOM 890 N N . ARG A 1 112 ? 14.68 -4.801 5.188 1 94.38 112 ARG A N 1
ATOM 891 C CA . ARG A 1 112 ? 14.984 -3.377 5.289 1 94.38 112 ARG A CA 1
ATOM 892 C C . ARG A 1 112 ? 13.719 -2.566 5.562 1 94.38 112 ARG A C 1
ATOM 894 O O . ARG A 1 112 ? 13.695 -1.722 6.461 1 94.38 112 ARG A O 1
ATOM 901 N N . ILE A 1 113 ? 12.656 -2.883 4.891 1 94.94 113 ILE A N 1
ATOM 902 C CA . ILE A 1 113 ? 11.516 -1.979 4.957 1 94.94 113 ILE A CA 1
ATOM 903 C C . ILE A 1 113 ? 10.625 -2.357 6.137 1 94.94 113 ILE A C 1
ATOM 905 O O . ILE A 1 113 ? 9.828 -1.543 6.609 1 94.94 113 ILE A O 1
ATOM 909 N N . PHE A 1 114 ? 10.742 -3.637 6.652 1 94.06 114 PHE A N 1
ATOM 910 C CA . PHE A 1 114 ? 9.906 -4.047 7.777 1 94.06 114 PHE A CA 1
ATOM 911 C C . PHE A 1 114 ? 10.539 -3.619 9.102 1 94.06 114 PHE A C 1
ATOM 913 O O . PHE A 1 114 ? 9.844 -3.418 10.094 1 94.06 114 PHE A O 1
ATOM 920 N N . HIS A 1 115 ? 11.875 -3.453 9.086 1 92.31 115 HIS A N 1
ATOM 921 C CA . HIS A 1 115 ? 12.547 -3.389 10.383 1 92.31 115 HIS A CA 1
ATOM 922 C C . HIS A 1 115 ? 13.398 -2.131 10.5 1 92.31 115 HIS A C 1
ATOM 924 O O . HIS A 1 115 ? 14.188 -1.996 11.438 1 92.31 115 HIS A O 1
ATOM 930 N N . THR A 1 116 ? 13.305 -1.229 9.57 1 90.94 116 THR A N 1
ATOM 931 C CA . THR A 1 116 ? 14.023 0.036 9.641 1 90.94 116 THR A CA 1
ATOM 932 C C . THR A 1 116 ? 13.102 1.205 9.312 1 90.94 116 THR A C 1
ATOM 934 O O . THR A 1 116 ? 11.961 1.002 8.891 1 90.94 116 THR A O 1
ATOM 937 N N . PRO A 1 117 ? 13.578 2.418 9.445 1 90.69 117 PRO A N 1
ATOM 938 C CA . PRO A 1 117 ? 12.742 3.59 9.164 1 90.69 117 PRO A CA 1
ATOM 939 C C . PRO A 1 117 ? 12.43 3.742 7.676 1 90.69 117 PRO A C 1
ATOM 941 O O . PRO A 1 117 ? 11.609 4.582 7.297 1 90.69 117 PRO A O 1
ATOM 944 N N . LEU A 1 118 ? 12.961 2.906 6.891 1 92.56 118 LEU A N 1
ATOM 945 C CA . LEU A 1 118 ? 12.766 3.035 5.449 1 92.56 118 LEU A CA 1
ATOM 946 C C . LEU A 1 118 ? 11.312 2.793 5.074 1 92.56 118 LEU A C 1
ATOM 948 O O . LEU A 1 118 ? 10.797 3.404 4.137 1 92.56 118 LEU A O 1
ATOM 952 N N . GLY A 1 119 ? 10.68 1.887 5.816 1 92.5 119 GLY A N 1
ATOM 953 C CA . GLY A 1 119 ? 9.25 1.684 5.598 1 92.5 119 GLY A CA 1
ATOM 954 C C . GLY A 1 119 ? 8.422 2.924 5.875 1 92.5 119 GLY A C 1
ATOM 955 O O . GLY A 1 119 ? 7.473 3.215 5.148 1 92.5 119 GLY A O 1
ATOM 956 N N . GLY A 1 120 ? 8.805 3.619 6.879 1 92.19 120 GLY A N 1
ATOM 957 C CA . GLY A 1 120 ? 8.125 4.859 7.227 1 92.19 120 GLY A CA 1
ATOM 958 C C . GLY A 1 120 ? 8.312 5.949 6.184 1 92.19 120 GLY A C 1
ATOM 959 O O . GLY A 1 120 ? 7.398 6.742 5.941 1 92.19 120 GLY A O 1
ATOM 960 N N . LEU A 1 121 ? 9.469 5.992 5.59 1 93.44 121 LEU A N 1
ATOM 961 C CA . LEU A 1 121 ? 9.727 6.992 4.559 1 93.44 121 LEU A CA 1
ATOM 962 C C . LEU A 1 121 ? 8.883 6.719 3.318 1 93.44 121 LEU A C 1
ATOM 964 O O . LEU A 1 121 ? 8.344 7.648 2.707 1 93.44 121 LEU A O 1
ATOM 968 N N . ALA A 1 122 ? 8.773 5.453 2.939 1 93 122 ALA A N 1
ATOM 969 C CA . ALA A 1 122 ? 7.93 5.078 1.809 1 93 122 ALA A CA 1
ATOM 970 C C . ALA A 1 122 ? 6.477 5.469 2.057 1 93 122 ALA A C 1
ATOM 972 O O . ALA A 1 122 ? 5.805 5.992 1.163 1 93 122 ALA A O 1
ATOM 973 N N . LYS A 1 123 ? 6.023 5.223 3.229 1 93.38 123 LYS A N 1
ATOM 974 C CA . LYS A 1 123 ? 4.672 5.621 3.602 1 93.38 123 LYS A CA 1
ATOM 975 C C . LYS A 1 123 ? 4.492 7.133 3.488 1 93.38 123 LYS A C 1
ATOM 977 O O . LYS A 1 123 ? 3.477 7.602 2.969 1 93.38 123 LYS A O 1
ATOM 982 N N . LEU A 1 124 ? 5.473 7.824 3.998 1 94 124 LEU A N 1
ATOM 983 C CA . LEU A 1 124 ? 5.426 9.281 3.953 1 94 124 LEU A CA 1
ATOM 984 C C . LEU A 1 124 ? 5.258 9.773 2.52 1 94 124 LEU A C 1
ATOM 986 O O . LEU A 1 124 ? 4.398 10.617 2.244 1 94 124 LEU A O 1
ATOM 990 N N . VAL A 1 125 ? 6.059 9.25 1.649 1 94.06 125 VAL A N 1
ATOM 991 C CA . VAL A 1 125 ? 6.055 9.719 0.266 1 94.06 125 VAL A CA 1
ATOM 992 C C . VAL A 1 125 ? 4.715 9.383 -0.387 1 94.06 125 VAL A C 1
ATOM 994 O O . VAL A 1 125 ? 4.109 10.234 -1.044 1 94.06 125 VAL A O 1
ATOM 997 N N . MET A 1 126 ? 4.242 8.203 -0.142 1 91.5 126 MET A N 1
ATOM 998 C CA . MET A 1 126 ? 2.961 7.797 -0.709 1 91.5 126 MET A CA 1
ATOM 999 C C . MET A 1 126 ? 1.83 8.68 -0.195 1 91.5 126 MET A C 1
ATOM 1001 O O . MET A 1 126 ? 0.934 9.055 -0.954 1 91.5 126 MET A O 1
ATOM 1005 N N . SER A 1 127 ? 1.891 8.992 1.048 1 91.25 127 SER A N 1
ATOM 1006 C CA . SER A 1 127 ? 0.833 9.758 1.701 1 91.25 127 SER A CA 1
ATOM 1007 C C . SER A 1 127 ? 0.823 11.203 1.224 1 91.25 127 SER A C 1
ATOM 1009 O O . SER A 1 127 ? -0.241 11.82 1.101 1 91.25 127 SER A O 1
ATOM 1011 N N . GLU A 1 128 ? 2.018 11.75 0.85 1 91.75 128 GLU A N 1
ATOM 1012 C CA . GLU A 1 128 ? 2.094 13.188 0.606 1 91.75 128 GLU A CA 1
ATOM 1013 C C . GLU A 1 128 ? 2.451 13.477 -0.848 1 91.75 128 GLU A C 1
ATOM 1015 O O . GLU A 1 128 ? 2.637 14.641 -1.224 1 91.75 128 GLU A O 1
ATOM 1020 N N . ALA A 1 129 ? 2.52 12.461 -1.641 1 91.94 129 ALA A N 1
ATOM 1021 C CA . ALA A 1 129 ? 2.965 12.594 -3.027 1 91.94 129 ALA A CA 1
ATOM 1022 C C . ALA A 1 129 ? 2.127 13.617 -3.781 1 91.94 129 ALA A C 1
ATOM 1024 O O . ALA A 1 129 ? 2.67 14.477 -4.48 1 91.94 129 ALA A O 1
ATOM 1025 N N . SER A 1 130 ? 0.851 13.602 -3.633 1 88.19 130 SER A N 1
ATOM 1026 C CA . SER A 1 130 ? -0.043 14.461 -4.395 1 88.19 130 SER A CA 1
ATOM 1027 C C . SER A 1 130 ? 0.129 15.93 -4 1 88.19 130 SER A C 1
ATOM 1029 O O . SER A 1 130 ? -0.043 16.828 -4.828 1 88.19 130 SER A O 1
ATOM 1031 N N . ASN A 1 131 ? 0.551 16.188 -2.795 1 89.88 131 ASN A N 1
ATOM 1032 C CA . ASN A 1 131 ? 0.714 17.547 -2.289 1 89.88 131 ASN A CA 1
ATOM 1033 C C . ASN A 1 131 ? 2.111 18.094 -2.574 1 89.88 131 ASN A C 1
ATOM 1035 O O . ASN A 1 131 ? 2.322 19.312 -2.582 1 89.88 131 ASN A O 1
ATOM 1039 N N . PHE A 1 132 ? 3.031 17.266 -2.84 1 93.94 132 PHE A N 1
ATOM 1040 C CA . PHE A 1 132 ? 4.422 17.641 -3.061 1 93.94 132 PHE A CA 1
ATOM 1041 C C . PHE A 1 132 ? 5.012 16.891 -4.242 1 93.94 132 PHE A C 1
ATOM 1043 O O . PHE A 1 132 ? 5.898 16.047 -4.062 1 93.94 132 PHE A O 1
ATOM 1050 N N . PRO A 1 133 ? 4.613 17.25 -5.414 1 93.06 133 PRO A N 1
ATOM 1051 C CA . PRO A 1 133 ? 4.973 16.5 -6.621 1 93.06 133 PRO A CA 1
ATOM 1052 C C . PRO A 1 133 ? 6.484 16.438 -6.852 1 93.06 133 PRO A C 1
ATOM 1054 O O . PRO A 1 133 ? 6.996 15.438 -7.352 1 93.06 133 PRO A O 1
ATOM 1057 N N . GLU A 1 134 ? 7.164 17.484 -6.488 1 94.81 134 GLU A N 1
ATOM 1058 C CA . GLU A 1 134 ? 8.609 17.469 -6.695 1 94.81 134 GLU A CA 1
ATOM 1059 C C . GLU A 1 134 ? 9.297 16.453 -5.785 1 94.81 134 GLU A C 1
ATOM 1061 O O . GLU A 1 134 ? 10.188 15.727 -6.223 1 94.81 134 GLU A O 1
ATOM 1066 N N . MET A 1 135 ? 8.875 16.453 -4.551 1 95.94 135 MET A N 1
ATOM 1067 C CA . MET A 1 135 ? 9.375 15.469 -3.604 1 95.94 135 MET A CA 1
ATOM 1068 C C . MET A 1 135 ? 9.07 14.055 -4.086 1 95.94 135 MET A C 1
ATOM 1070 O O . MET A 1 135 ? 9.945 13.188 -4.07 1 95.94 135 MET A O 1
ATOM 1074 N N . ALA A 1 136 ? 7.867 13.844 -4.586 1 94.56 136 ALA A N 1
ATOM 1075 C CA . ALA A 1 136 ? 7.422 12.547 -5.078 1 94.56 136 ALA A CA 1
ATOM 1076 C C . ALA A 1 136 ? 8.234 12.109 -6.293 1 94.56 136 ALA A C 1
ATOM 1078 O O . ALA A 1 136 ? 8.602 10.945 -6.414 1 94.56 136 ALA A O 1
ATOM 1079 N N . THR A 1 137 ? 8.508 13.039 -7.121 1 93.5 137 THR A N 1
ATOM 1080 C CA . THR A 1 137 ? 9.258 12.75 -8.336 1 93.5 137 THR A CA 1
ATOM 1081 C C . THR A 1 137 ? 10.688 12.328 -8 1 93.5 137 THR A C 1
ATOM 1083 O O . THR A 1 137 ? 11.219 11.398 -8.609 1 93.5 137 THR A O 1
ATOM 1086 N N . VAL A 1 138 ? 11.25 12.984 -7.055 1 95 138 VAL A N 1
ATOM 1087 C CA . VAL A 1 138 ? 12.594 12.625 -6.621 1 95 138 VAL A CA 1
ATOM 1088 C C . VAL A 1 138 ? 12.609 11.172 -6.129 1 95 138 VAL A C 1
ATOM 1090 O O . VAL A 1 138 ? 13.453 10.383 -6.551 1 95 138 VAL A O 1
ATOM 1093 N N . TYR A 1 139 ? 11.703 10.844 -5.32 1 95.56 139 TYR A N 1
ATOM 1094 C CA . TYR A 1 139 ? 11.641 9.5 -4.758 1 95.56 139 TYR A CA 1
ATOM 1095 C C . TYR A 1 139 ? 11.352 8.461 -5.84 1 95.56 139 TYR A C 1
ATOM 1097 O O . TYR A 1 139 ? 11.953 7.391 -5.859 1 95.56 139 TYR A O 1
ATOM 1105 N N . HIS A 1 140 ? 10.477 8.781 -6.676 1 93.44 140 HIS A N 1
ATOM 1106 C CA . HIS A 1 140 ? 10.141 7.883 -7.773 1 93.44 140 HIS A CA 1
ATOM 1107 C C . HIS A 1 140 ? 11.359 7.602 -8.648 1 93.44 140 HIS A C 1
ATOM 1109 O O . HIS A 1 140 ? 11.68 6.445 -8.914 1 93.44 140 HIS A O 1
ATOM 1115 N N . ASP A 1 141 ? 12 8.633 -9.016 1 93.06 141 ASP A N 1
ATOM 1116 C CA . ASP A 1 141 ? 13.07 8.508 -10 1 93.06 141 ASP A CA 1
ATOM 1117 C C . ASP A 1 141 ? 14.312 7.867 -9.383 1 93.06 141 ASP A C 1
ATOM 1119 O O . ASP A 1 141 ? 15.055 7.16 -10.062 1 93.06 141 ASP A O 1
ATOM 1123 N N . ARG A 1 142 ? 14.43 8.062 -8.062 1 95.19 142 ARG A N 1
ATOM 1124 C CA . ARG A 1 142 ? 15.695 7.637 -7.457 1 95.19 142 ARG A CA 1
ATOM 1125 C C . ARG A 1 142 ? 15.516 6.332 -6.691 1 95.19 142 ARG A C 1
ATOM 1127 O O . ARG A 1 142 ? 16.5 5.664 -6.359 1 95.19 142 ARG A O 1
ATOM 1134 N N . VAL A 1 143 ? 14.328 5.992 -6.402 1 95.44 143 VAL A N 1
ATOM 1135 C CA . VAL A 1 143 ? 14.117 4.816 -5.559 1 95.44 143 VAL A CA 1
ATOM 1136 C C . VAL A 1 143 ? 13.188 3.838 -6.262 1 95.44 143 VAL A C 1
ATOM 1138 O O . VAL A 1 143 ? 13.586 2.717 -6.59 1 95.44 143 VAL A O 1
ATOM 1141 N N . ILE A 1 144 ? 12.023 4.258 -6.633 1 94.44 144 ILE A N 1
ATOM 1142 C CA . ILE A 1 144 ? 11 3.35 -7.141 1 94.44 144 ILE A CA 1
ATOM 1143 C C . ILE A 1 144 ? 11.414 2.814 -8.508 1 94.44 144 ILE A C 1
ATOM 1145 O O . ILE A 1 144 ? 11.438 1.601 -8.727 1 94.44 144 ILE A O 1
ATOM 1149 N N . HIS A 1 145 ? 11.75 3.734 -9.375 1 92.94 145 HIS A N 1
ATOM 1150 C CA . HIS A 1 145 ? 12.07 3.34 -10.742 1 92.94 145 HIS A CA 1
ATOM 1151 C C . HIS A 1 145 ? 13.266 2.393 -10.781 1 92.94 145 HIS A C 1
ATOM 1153 O O . HIS A 1 145 ? 13.188 1.307 -11.359 1 92.94 145 HIS A O 1
ATOM 1159 N N . PRO A 1 146 ? 14.359 2.76 -10.148 1 95.19 146 PRO A N 1
ATOM 1160 C CA . PRO A 1 146 ? 15.484 1.823 -10.195 1 95.19 146 PRO A CA 1
ATOM 1161 C C . PRO A 1 146 ? 15.18 0.502 -9.492 1 95.19 146 PRO A C 1
ATOM 1163 O O . PRO A 1 146 ? 15.664 -0.552 -9.914 1 95.19 146 PRO A O 1
ATOM 1166 N N . ALA A 1 147 ? 14.445 0.497 -8.422 1 96.38 147 ALA A N 1
ATOM 1167 C CA . ALA A 1 147 ? 14.078 -0.732 -7.727 1 96.38 147 ALA A CA 1
ATOM 1168 C C . ALA A 1 147 ? 13.258 -1.648 -8.625 1 96.38 147 ALA A C 1
ATOM 1170 O O . ALA A 1 147 ? 13.555 -2.84 -8.75 1 96.38 147 ALA A O 1
ATOM 1171 N N . MET A 1 148 ? 12.281 -1.092 -9.305 1 95.06 148 MET A N 1
ATOM 1172 C CA . MET A 1 148 ? 11.438 -1.875 -10.203 1 95.06 148 MET A CA 1
ATOM 1173 C C . MET A 1 148 ? 12.234 -2.395 -11.391 1 95.06 148 MET A C 1
ATOM 1175 O O . MET A 1 148 ? 12.023 -3.521 -11.844 1 95.06 148 MET A O 1
ATOM 1179 N N . ALA A 1 149 ? 13.117 -1.567 -11.828 1 95.69 149 ALA A N 1
ATOM 1180 C CA . ALA A 1 149 ? 13.961 -1.977 -12.945 1 95.69 149 ALA A CA 1
ATOM 1181 C C . ALA A 1 149 ? 14.805 -3.195 -12.586 1 95.69 149 ALA A C 1
ATOM 1183 O O . ALA A 1 149 ? 15.047 -4.066 -13.422 1 95.69 149 ALA A O 1
ATOM 1184 N N . LEU A 1 150 ? 15.25 -3.197 -11.398 1 96.69 150 LEU A N 1
ATOM 1185 C CA . LEU A 1 150 ? 16.047 -4.328 -10.922 1 96.69 150 LEU A CA 1
ATOM 1186 C C . LEU A 1 150 ? 15.219 -5.609 -10.922 1 96.69 150 LEU A C 1
ATOM 1188 O O . LEU A 1 150 ? 15.672 -6.648 -11.414 1 96.69 150 LEU A O 1
ATOM 1192 N N . VAL A 1 151 ? 14.047 -5.578 -10.43 1 97.69 151 VAL A N 1
ATOM 1193 C CA . VAL A 1 151 ? 13.156 -6.738 -10.398 1 97.69 151 VAL A CA 1
ATOM 1194 C C . VAL A 1 151 ? 12.797 -7.152 -11.82 1 97.69 151 VAL A C 1
ATOM 1196 O O . VAL A 1 151 ? 12.781 -8.344 -12.141 1 97.69 151 VAL A O 1
ATOM 1199 N N . GLU A 1 152 ? 12.531 -6.156 -12.625 1 97.12 152 GLU A N 1
ATOM 1200 C CA . GLU A 1 152 ? 12.219 -6.426 -14.031 1 97.12 152 GLU A CA 1
ATOM 1201 C C . GLU A 1 152 ? 13.344 -7.199 -14.703 1 97.12 152 GLU A C 1
ATOM 1203 O O . GLU A 1 152 ? 13.094 -8.148 -15.453 1 97.12 152 GLU A O 1
ATOM 1208 N N . ARG A 1 153 ? 14.5 -6.832 -14.438 1 96.69 153 ARG A N 1
ATOM 1209 C CA . ARG A 1 153 ? 15.648 -7.5 -15.031 1 96.69 153 ARG A CA 1
ATOM 1210 C C . ARG A 1 153 ? 15.711 -8.961 -14.609 1 96.69 153 ARG A C 1
ATOM 1212 O O . ARG A 1 153 ? 16 -9.844 -15.422 1 96.69 153 ARG A O 1
ATOM 1219 N N . VAL A 1 154 ? 15.469 -9.227 -13.359 1 97.19 154 VAL A N 1
ATOM 1220 C CA . VAL A 1 154 ? 15.477 -10.602 -12.867 1 97.19 154 VAL A CA 1
ATOM 1221 C C . VAL A 1 154 ? 14.383 -11.414 -13.555 1 97.19 154 VAL A C 1
ATOM 1223 O O . VAL A 1 154 ? 14.594 -12.562 -13.93 1 97.19 154 VAL A O 1
ATOM 1226 N N . ILE A 1 155 ? 13.227 -10.805 -13.75 1 97.75 155 ILE A N 1
ATOM 1227 C CA . ILE A 1 155 ? 12.102 -11.469 -14.398 1 97.75 155 ILE A CA 1
ATOM 1228 C C . ILE A 1 155 ? 12.453 -11.773 -15.852 1 97.75 155 ILE A C 1
ATOM 1230 O O . ILE A 1 155 ? 12.242 -12.891 -16.328 1 97.75 155 ILE A O 1
ATOM 1234 N N . ILE A 1 156 ? 13.008 -10.797 -16.531 1 97.56 156 ILE A N 1
ATOM 1235 C CA . ILE A 1 156 ? 13.383 -10.945 -17.922 1 97.56 156 ILE A CA 1
ATOM 1236 C C . ILE A 1 156 ? 14.414 -12.062 -18.078 1 97.56 156 ILE A C 1
ATOM 1238 O O . ILE A 1 156 ? 14.305 -12.906 -18.969 1 97.56 156 ILE A O 1
ATOM 1242 N N . ASP A 1 157 ? 15.359 -12.07 -17.203 1 95.38 157 ASP A N 1
ATOM 1243 C CA . ASP A 1 157 ? 16.375 -13.125 -17.219 1 95.38 157 ASP A CA 1
ATOM 1244 C C . ASP A 1 157 ? 15.742 -14.5 -17.016 1 95.38 157 ASP A C 1
ATOM 1246 O O . ASP A 1 157 ? 16.109 -15.461 -17.688 1 95.38 157 ASP A O 1
ATOM 1250 N N . GLY A 1 158 ? 14.836 -14.57 -16.078 1 96.25 158 GLY A N 1
ATOM 1251 C CA . GLY A 1 158 ? 14.133 -15.828 -15.852 1 96.25 158 GLY A CA 1
ATOM 1252 C C . GLY A 1 158 ? 13.305 -16.281 -17.047 1 96.25 158 GLY A C 1
ATOM 1253 O O . GLY A 1 158 ? 13.172 -17.469 -17.297 1 96.25 158 GLY A O 1
ATOM 1254 N N . GLN A 1 159 ? 12.742 -15.352 -17.75 1 96.94 159 GLN A N 1
ATOM 1255 C CA . GLN A 1 159 ? 11.984 -15.672 -18.953 1 96.94 159 GLN A CA 1
ATOM 1256 C C . GLN A 1 159 ? 12.898 -16.156 -20.078 1 96.94 159 GLN A C 1
ATOM 1258 O O . GLN A 1 159 ? 12.578 -17.125 -20.766 1 96.94 159 GLN A O 1
ATOM 1263 N N . LYS A 1 160 ? 14.008 -15.531 -20.219 1 95.75 160 LYS A N 1
ATOM 1264 C CA . LYS A 1 160 ? 14.984 -15.938 -21.219 1 95.75 160 LYS A CA 1
ATOM 1265 C C . LYS A 1 160 ? 15.469 -17.359 -20.984 1 95.75 160 LYS A C 1
ATOM 1267 O O . LYS A 1 160 ? 15.719 -18.109 -21.922 1 95.75 160 LYS A O 1
ATOM 1272 N N . ARG A 1 161 ? 15.57 -17.734 -19.734 1 93.75 161 ARG A N 1
ATOM 1273 C CA . ARG A 1 161 ? 16.062 -19.047 -19.359 1 93.75 161 ARG A CA 1
ATOM 1274 C C . ARG A 1 161 ? 14.945 -20.094 -19.422 1 93.75 161 ARG A C 1
ATOM 1276 O O . ARG A 1 161 ? 15.195 -21.281 -19.266 1 93.75 161 ARG A O 1
ATOM 1283 N N . GLY A 1 162 ? 13.703 -19.641 -19.5 1 94.56 162 GLY A N 1
ATOM 1284 C CA . GLY A 1 162 ? 12.562 -20.531 -19.609 1 94.56 162 GLY A CA 1
ATOM 1285 C C . GLY A 1 162 ? 11.938 -20.875 -18.266 1 94.56 162 GLY A C 1
ATOM 1286 O O . GLY A 1 162 ? 11.023 -21.688 -18.188 1 94.56 162 GLY A O 1
ATOM 1287 N N . ASP A 1 163 ? 12.367 -20.188 -17.172 1 94.81 163 ASP A N 1
ATOM 1288 C CA . ASP A 1 163 ? 11.875 -20.469 -15.828 1 94.81 163 ASP A CA 1
ATOM 1289 C C . ASP A 1 163 ? 10.539 -19.781 -15.578 1 94.81 163 ASP A C 1
ATOM 1291 O O . ASP A 1 163 ? 9.719 -20.266 -14.789 1 94.81 163 ASP A O 1
ATOM 1295 N N . PHE A 1 164 ? 10.367 -18.609 -16.188 1 96.69 164 PHE A N 1
ATOM 1296 C CA . PHE A 1 164 ? 9.164 -17.812 -16 1 96.69 164 PHE A CA 1
ATOM 1297 C C . PHE A 1 164 ? 8.375 -17.734 -17.312 1 96.69 164 PHE A C 1
ATOM 1299 O O . PHE A 1 164 ? 8.953 -17.703 -18.391 1 96.69 164 PHE A O 1
ATOM 1306 N N . PRO A 1 165 ? 7.051 -17.734 -17.203 1 95.75 165 PRO A N 1
ATOM 1307 C CA . PRO A 1 165 ? 6.246 -17.641 -18.422 1 95.75 165 PRO A CA 1
ATOM 1308 C C . PRO A 1 165 ? 6.48 -16.344 -19.203 1 95.75 165 PRO A C 1
ATOM 1310 O O . PRO A 1 165 ? 6.453 -15.266 -18.609 1 95.75 165 PRO A O 1
ATOM 1313 N N . VAL A 1 166 ? 6.57 -16.422 -20.5 1 95.38 166 VAL A N 1
ATOM 1314 C CA . VAL A 1 166 ? 6.824 -15.266 -21.359 1 95.38 166 VAL A CA 1
ATOM 1315 C C . VAL A 1 166 ? 5.539 -14.461 -21.531 1 95.38 166 VAL A C 1
ATOM 1317 O O . VAL A 1 166 ? 5.57 -13.32 -22.016 1 95.38 166 VAL A O 1
ATOM 1320 N N . THR A 1 167 ? 4.426 -15.031 -21.109 1 95.25 167 THR A N 1
ATOM 1321 C CA . THR A 1 167 ? 3.137 -14.352 -21.203 1 95.25 167 THR A CA 1
ATOM 1322 C C . THR A 1 167 ? 3.033 -13.234 -20.172 1 95.25 167 THR A C 1
ATOM 1324 O O . THR A 1 167 ? 2.205 -12.328 -20.312 1 95.25 167 THR A O 1
ATOM 1327 N N . LEU A 1 168 ? 3.857 -13.336 -19.125 1 96.56 168 LEU A N 1
ATOM 1328 C CA . LEU A 1 168 ? 3.877 -12.273 -18.125 1 96.56 168 LEU A CA 1
ATOM 1329 C C . LEU A 1 168 ? 4.703 -11.086 -18.594 1 96.56 168 LEU A C 1
ATOM 1331 O O . LEU A 1 168 ? 5.863 -11.25 -18.984 1 96.56 168 LEU A O 1
ATOM 1335 N N . GLN A 1 169 ? 4.098 -9.953 -18.562 1 97.19 169 GLN A N 1
ATOM 1336 C CA . GLN A 1 169 ? 4.852 -8.742 -18.875 1 97.19 169 GLN A CA 1
ATOM 1337 C C . GLN A 1 169 ? 5.754 -8.344 -17.703 1 97.19 169 GLN A C 1
ATOM 1339 O O . GLN A 1 169 ? 5.281 -8.148 -16.594 1 97.19 169 GLN A O 1
ATOM 1344 N N . PRO A 1 170 ? 7.02 -8.172 -17.969 1 97.19 170 PRO A N 1
ATOM 1345 C CA . PRO A 1 170 ? 7.984 -7.988 -16.891 1 97.19 170 PRO A CA 1
ATOM 1346 C C . PRO A 1 170 ? 7.676 -6.766 -16.016 1 97.19 170 PRO A C 1
ATOM 1348 O O . PRO A 1 170 ? 7.754 -6.836 -14.797 1 97.19 170 PRO A O 1
ATOM 1351 N N . LYS A 1 171 ? 7.301 -5.668 -16.625 1 95.31 171 LYS A N 1
ATOM 1352 C CA . LYS A 1 171 ? 7.02 -4.445 -15.883 1 95.31 171 LYS A CA 1
ATOM 1353 C C . LYS A 1 171 ? 5.852 -4.641 -14.922 1 95.31 171 LYS A C 1
ATOM 1355 O O . LYS A 1 171 ? 5.945 -4.293 -13.742 1 95.31 171 LYS A O 1
ATOM 1360 N N . ALA A 1 172 ? 4.77 -5.23 -15.398 1 96 172 ALA A N 1
ATOM 1361 C CA . ALA A 1 172 ? 3.598 -5.496 -14.57 1 96 172 ALA A CA 1
ATOM 1362 C C . ALA A 1 172 ? 3.912 -6.531 -13.492 1 96 172 ALA A C 1
ATOM 1364 O O . ALA A 1 172 ? 3.502 -6.379 -12.344 1 96 172 ALA A O 1
ATOM 1365 N N . THR A 1 173 ? 4.648 -7.543 -13.883 1 97.44 173 THR A N 1
ATOM 1366 C CA . THR A 1 173 ? 4.992 -8.617 -12.953 1 97.44 173 THR A CA 1
ATOM 1367 C C . THR A 1 173 ? 5.844 -8.086 -11.805 1 97.44 173 THR A C 1
ATOM 1369 O O . THR A 1 173 ? 5.652 -8.477 -10.648 1 97.44 173 THR A O 1
ATOM 1372 N N . ALA A 1 174 ? 6.766 -7.184 -12.109 1 97.38 174 ALA A N 1
ATOM 1373 C CA . ALA A 1 174 ? 7.621 -6.602 -11.078 1 97.38 174 ALA A CA 1
ATOM 1374 C C . ALA A 1 174 ? 6.789 -5.902 -10.008 1 97.38 174 ALA A C 1
ATOM 1376 O O . ALA A 1 174 ? 7.027 -6.078 -8.812 1 97.38 174 ALA A O 1
ATOM 1377 N N . ARG A 1 175 ? 5.801 -5.156 -10.422 1 95.62 175 ARG A N 1
ATOM 1378 C CA . ARG A 1 175 ? 4.945 -4.441 -9.484 1 95.62 175 ARG A CA 1
ATOM 1379 C C . ARG A 1 175 ? 4.102 -5.41 -8.656 1 95.62 175 ARG A C 1
ATOM 1381 O O . ARG A 1 175 ? 3.91 -5.211 -7.457 1 95.62 175 ARG A O 1
ATOM 1388 N N . LEU A 1 176 ? 3.629 -6.434 -9.32 1 97.69 176 LEU A N 1
ATOM 1389 C CA . LEU A 1 176 ? 2.783 -7.41 -8.641 1 97.69 176 LEU A CA 1
ATOM 1390 C C . LEU A 1 176 ? 3.572 -8.172 -7.586 1 97.69 176 LEU A C 1
ATOM 1392 O O . LEU A 1 176 ? 3.059 -8.445 -6.496 1 97.69 176 LEU A O 1
ATOM 1396 N N . VAL A 1 177 ? 4.832 -8.477 -7.891 1 98.12 177 VAL A N 1
ATOM 1397 C CA . VAL A 1 177 ? 5.648 -9.297 -7.008 1 98.12 177 VAL A CA 1
ATOM 1398 C C . VAL A 1 177 ? 6.094 -8.484 -5.801 1 98.12 177 VAL A C 1
ATOM 1400 O O . VAL A 1 177 ? 6.281 -9.023 -4.707 1 98.12 177 VAL A O 1
ATOM 1403 N N . VAL A 1 178 ? 6.207 -7.18 -5.949 1 97.81 178 VAL A N 1
ATOM 1404 C CA . VAL A 1 178 ? 6.711 -6.34 -4.867 1 97.81 178 VAL A CA 1
ATOM 1405 C C . VAL A 1 178 ? 5.547 -5.848 -4.008 1 97.81 178 VAL A C 1
ATOM 1407 O O . VAL A 1 178 ? 5.738 -5.484 -2.846 1 97.81 178 VAL A O 1
ATOM 1410 N N . ALA A 1 179 ? 4.344 -5.891 -4.516 1 97.69 179 ALA A N 1
ATOM 1411 C CA . ALA A 1 179 ? 3.16 -5.285 -3.91 1 97.69 179 ALA A CA 1
ATOM 1412 C C . ALA A 1 179 ? 2.928 -5.824 -2.502 1 97.69 179 ALA A C 1
ATOM 1414 O O . ALA A 1 179 ? 2.672 -5.055 -1.572 1 97.69 179 ALA A O 1
ATOM 1415 N N . PRO A 1 180 ? 3.053 -7.125 -2.248 1 97.62 180 PRO A N 1
ATOM 1416 C CA . PRO A 1 180 ? 2.811 -7.613 -0.888 1 97.62 180 PRO A CA 1
ATOM 1417 C C . PRO A 1 180 ? 3.811 -7.059 0.125 1 97.62 180 PRO A C 1
ATOM 1419 O O . PRO A 1 180 ? 3.455 -6.828 1.284 1 97.62 180 PRO A O 1
ATOM 1422 N N . LEU A 1 181 ? 5.051 -6.848 -0.285 1 96.94 181 LEU A N 1
ATOM 1423 C CA . LEU A 1 181 ? 6.055 -6.281 0.607 1 96.94 181 LEU A CA 1
ATOM 1424 C C . LEU A 1 181 ? 5.688 -4.855 1.006 1 96.94 181 LEU A C 1
ATOM 1426 O O . LEU A 1 181 ? 5.742 -4.504 2.186 1 96.94 181 LEU A O 1
ATOM 1430 N N . LEU A 1 182 ? 5.34 -4.129 -0.026 1 96.06 182 LEU A N 1
ATOM 1431 C CA . LEU A 1 182 ? 4.996 -2.734 0.223 1 96.06 182 LEU A CA 1
ATOM 1432 C C . LEU A 1 182 ? 3.732 -2.627 1.068 1 96.06 182 LEU A C 1
ATOM 1434 O O . LEU A 1 182 ? 3.65 -1.786 1.967 1 96.06 182 LEU A O 1
ATOM 1438 N N . GLN A 1 183 ? 2.811 -3.469 0.766 1 95.19 183 GLN A N 1
ATOM 1439 C CA . GLN A 1 183 ? 1.568 -3.439 1.531 1 95.19 183 GLN A CA 1
ATOM 1440 C C . GLN A 1 183 ? 1.811 -3.816 2.99 1 95.19 183 GLN A C 1
ATOM 1442 O O . GLN A 1 183 ? 1.244 -3.205 3.896 1 95.19 183 GLN A O 1
ATOM 1447 N N . ARG A 1 184 ? 2.623 -4.836 3.199 1 93.56 184 ARG A N 1
ATOM 1448 C CA . ARG A 1 184 ? 2.932 -5.234 4.57 1 93.56 184 ARG A CA 1
ATOM 1449 C C . ARG A 1 184 ? 3.65 -4.113 5.316 1 93.56 184 ARG A C 1
ATOM 1451 O O . ARG A 1 184 ? 3.355 -3.85 6.484 1 93.56 184 ARG A O 1
ATOM 1458 N N . SER A 1 185 ? 4.551 -3.516 4.664 1 93.81 185 SER A N 1
ATOM 1459 C CA . SER A 1 185 ? 5.273 -2.406 5.281 1 93.81 185 SER A CA 1
ATOM 1460 C C . SER A 1 185 ? 4.32 -1.289 5.695 1 93.81 185 SER A C 1
ATOM 1462 O O . SER A 1 185 ? 4.426 -0.753 6.801 1 93.81 185 SER A O 1
ATOM 1464 N N . LEU A 1 186 ? 3.43 -0.963 4.82 1 91.81 186 LEU A N 1
ATOM 1465 C CA . LEU A 1 186 ? 2.449 0.078 5.105 1 91.81 186 LEU A CA 1
ATOM 1466 C C . LEU A 1 186 ? 1.572 -0.311 6.293 1 91.81 186 LEU A C 1
ATOM 1468 O O . LEU A 1 186 ? 1.286 0.52 7.156 1 91.81 186 LEU A O 1
ATOM 1472 N N . TRP A 1 187 ? 1.165 -1.525 6.32 1 90.31 187 TRP A N 1
ATOM 1473 C CA . TRP A 1 187 ? 0.365 -2.018 7.438 1 90.31 187 TRP A CA 1
ATOM 1474 C C . TRP A 1 187 ? 1.125 -1.883 8.75 1 90.31 187 TRP A C 1
ATOM 1476 O O . TRP A 1 187 ? 0.567 -1.435 9.758 1 90.31 187 TRP A O 1
ATOM 1486 N N . LEU A 1 188 ? 2.363 -2.223 8.742 1 89.44 188 LEU A N 1
ATOM 1487 C CA . LEU A 1 188 ? 3.201 -2.184 9.93 1 89.44 188 LEU A CA 1
ATOM 1488 C C . LEU A 1 188 ? 3.367 -0.753 10.438 1 89.44 188 LEU A C 1
ATOM 1490 O O . LEU A 1 188 ? 3.432 -0.518 11.641 1 89.44 188 LEU A O 1
ATOM 1494 N N . SER A 1 189 ? 3.373 0.143 9.492 1 87.69 189 SER A N 1
ATOM 1495 C CA . SER A 1 189 ? 3.633 1.534 9.852 1 87.69 189 SER A CA 1
ATOM 1496 C C . SER A 1 189 ? 2.334 2.287 10.117 1 87.69 189 SER A C 1
ATOM 1498 O O . SER A 1 189 ? 2.354 3.479 10.438 1 87.69 189 SER A O 1
ATOM 1500 N N . SER A 1 190 ? 1.239 1.64 9.938 1 88.81 190 SER A N 1
ATOM 1501 C CA . SER A 1 190 ? -0.055 2.301 10.07 1 88.81 190 SER A CA 1
ATOM 1502 C C . SER A 1 190 ? -0.948 1.57 11.07 1 88.81 190 SER A C 1
ATOM 1504 O O . SER A 1 190 ? -0.985 1.923 12.25 1 88.81 190 SER A O 1
ATOM 1506 N N . PHE A 1 191 ? -1.429 0.384 10.781 1 86.12 191 PHE A N 1
ATOM 1507 C CA . PHE A 1 191 ? -2.471 -0.284 11.555 1 86.12 191 PHE A CA 1
ATOM 1508 C C . PHE A 1 191 ? -1.862 -1.109 12.688 1 86.12 191 PHE A C 1
ATOM 1510 O O . PHE A 1 191 ? -2.479 -1.277 13.734 1 86.12 191 PHE A O 1
ATOM 1517 N N . ALA A 1 192 ? -0.704 -1.655 12.414 1 80.75 192 ALA A N 1
ATOM 1518 C CA . ALA A 1 192 ? -0.079 -2.508 13.422 1 80.75 192 ALA A CA 1
ATOM 1519 C C . ALA A 1 192 ? 0.227 -1.721 14.695 1 80.75 192 ALA A C 1
ATOM 1521 O O . ALA A 1 192 ? 0.291 -2.293 15.781 1 80.75 192 ALA A O 1
ATOM 1522 N N . VAL A 1 193 ? 0.326 -0.459 14.586 1 75.44 193 VAL A N 1
ATOM 1523 C CA . VAL A 1 193 ? 0.68 0.373 15.734 1 75.44 193 VAL A CA 1
ATOM 1524 C C . VAL A 1 193 ? -0.574 0.704 16.547 1 75.44 193 VAL A C 1
ATOM 1526 O O . VAL A 1 193 ? -0.488 1.054 17.719 1 75.44 193 VAL A O 1
ATOM 1529 N N . VAL A 1 194 ? -1.697 0.577 15.914 1 75.88 194 VAL A N 1
ATOM 1530 C CA . VAL A 1 194 ? -2.871 1.169 16.547 1 75.88 194 VAL A CA 1
ATOM 1531 C C . VAL A 1 194 ? -3.869 0.072 16.922 1 75.88 194 VAL A C 1
ATOM 1533 O O . VAL A 1 194 ? -4.664 0.233 17.844 1 75.88 194 VAL A O 1
ATOM 1536 N N . CYS A 1 195 ? -3.979 -0.847 16.031 1 71.25 195 CYS A N 1
ATOM 1537 C CA . CYS A 1 195 ? -5.02 -1.849 16.219 1 71.25 195 CYS A CA 1
ATOM 1538 C C . CYS A 1 195 ? -4.43 -3.154 16.75 1 71.25 195 CYS A C 1
ATOM 1540 O O . CYS A 1 195 ? -3.711 -3.846 16.016 1 71.25 195 CYS A O 1
ATOM 1542 N N . SER A 1 196 ? -4.367 -3.225 18.062 1 59.94 196 SER A N 1
ATOM 1543 C CA . SER A 1 196 ? -3.818 -4.414 18.703 1 59.94 196 SER A CA 1
ATOM 1544 C C . SER A 1 196 ? -4.328 -5.688 18.047 1 59.94 196 SER A C 1
ATOM 1546 O O . SER A 1 196 ? -3.58 -6.652 17.875 1 59.94 196 SER A O 1
ATOM 1548 N N . GLU A 1 197 ? -5.598 -5.738 17.906 1 56.19 197 GLU A N 1
ATOM 1549 C CA . GLU A 1 197 ? -6.203 -6.922 17.312 1 56.19 197 GLU A CA 1
ATOM 1550 C C . GLU A 1 197 ? -5.773 -7.082 15.852 1 56.19 197 GLU A C 1
ATOM 1552 O O . GLU A 1 197 ? -5.77 -8.195 15.32 1 56.19 197 GLU A O 1
ATOM 1557 N N . ALA A 1 198 ? -5.586 -5.855 15.391 1 53.69 198 ALA A N 1
ATOM 1558 C CA . ALA A 1 198 ? -5.016 -5.863 14.047 1 53.69 198 ALA A CA 1
ATOM 1559 C C . ALA A 1 198 ? -3.652 -6.555 14.031 1 53.69 198 ALA A C 1
ATOM 1561 O O . ALA A 1 198 ? -3.236 -7.102 13.008 1 53.69 198 ALA A O 1
ATOM 1562 N N . SER A 1 199 ? -3.002 -6.367 15.211 1 50.22 199 SER A N 1
ATOM 1563 C CA . SER A 1 199 ? -1.702 -7.004 15.414 1 50.22 199 SER A CA 1
ATOM 1564 C C . SER A 1 199 ? -1.825 -8.523 15.43 1 50.22 199 SER A C 1
ATOM 1566 O O . SER A 1 199 ? -0.846 -9.227 15.68 1 50.22 199 SER A O 1
ATOM 1568 N N . GLU A 1 200 ? -3.064 -8.984 15.695 1 53.19 200 GLU A N 1
ATOM 1569 C CA . GLU A 1 200 ? -2.916 -10.375 15.289 1 53.19 200 GLU A CA 1
ATOM 1570 C C . GLU A 1 200 ? -2.092 -10.492 14.016 1 53.19 200 GLU A C 1
ATOM 1572 O O . GLU A 1 200 ? -2.643 -10.719 12.93 1 53.19 200 GLU A O 1
ATOM 1577 N N . ALA A 1 201 ? -1.046 -9.578 14.023 1 57.94 201 ALA A N 1
ATOM 1578 C CA . ALA A 1 201 ? 0.045 -9.414 13.062 1 57.94 201 ALA A CA 1
ATOM 1579 C C . ALA A 1 201 ? 0.421 -10.75 12.43 1 57.94 201 ALA A C 1
ATOM 1581 O O . ALA A 1 201 ? 0.522 -11.766 13.117 1 57.94 201 ALA A O 1
ATOM 1582 N N . LEU A 1 202 ? -0.104 -10.805 11.258 1 70.5 202 LEU A N 1
ATOM 1583 C CA . LEU A 1 202 ? 0.437 -11.93 10.5 1 70.5 202 LEU A CA 1
ATOM 1584 C C . LEU A 1 202 ? 1.903 -12.164 10.852 1 70.5 202 LEU A C 1
ATOM 1586 O O . LEU A 1 202 ? 2.742 -11.281 10.641 1 70.5 202 LEU A O 1
ATOM 1590 N N . ASP A 1 203 ? 2.09 -13.25 11.57 1 87.81 203 ASP A N 1
ATOM 1591 C CA . ASP A 1 203 ? 3.461 -13.68 11.82 1 87.81 203 ASP A CA 1
ATOM 1592 C C . ASP A 1 203 ? 4.32 -13.539 10.57 1 87.81 203 ASP A C 1
ATOM 1594 O O . ASP A 1 203 ? 3.887 -13.891 9.469 1 87.81 203 ASP A O 1
ATOM 1598 N N . GLU A 1 204 ? 5.453 -12.883 10.82 1 93.62 204 GLU A N 1
ATOM 1599 C CA . GLU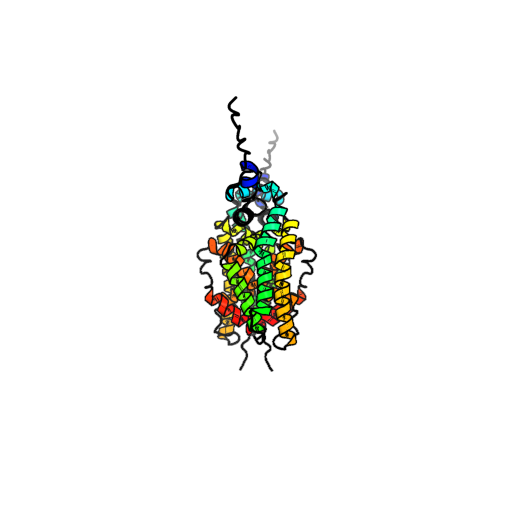 A 1 204 ? 6.324 -12.609 9.68 1 93.62 204 GLU A CA 1
ATOM 1600 C C . GLU A 1 204 ? 6.734 -13.898 8.977 1 93.62 204 GLU A C 1
ATOM 1602 O O . GLU A 1 204 ? 6.812 -13.938 7.746 1 93.62 204 GLU A O 1
ATOM 1607 N N . ALA A 1 205 ? 7.031 -14.953 9.789 1 95.25 205 ALA A N 1
ATOM 1608 C CA . ALA A 1 205 ? 7.402 -16.234 9.188 1 95.25 205 ALA A CA 1
ATOM 1609 C C . ALA A 1 205 ? 6.27 -16.797 8.328 1 95.25 205 ALA A C 1
ATOM 1611 O O . ALA A 1 205 ? 6.512 -17.344 7.254 1 95.25 205 ALA A O 1
ATOM 1612 N N . VAL A 1 206 ? 5.027 -16.656 8.805 1 95.31 206 VAL A N 1
ATOM 1613 C CA . VAL A 1 206 ? 3.852 -17.125 8.078 1 95.31 206 VAL A CA 1
ATOM 1614 C C . VAL A 1 206 ? 3.684 -16.297 6.801 1 95.31 206 VAL A C 1
ATOM 1616 O O . VAL A 1 206 ? 3.377 -16.844 5.738 1 95.31 206 VAL A O 1
ATOM 1619 N N . PHE A 1 207 ? 3.961 -15.031 6.895 1 96.44 207 PHE A N 1
ATOM 1620 C CA . PHE A 1 207 ? 3.908 -14.156 5.727 1 96.44 207 PHE A CA 1
ATOM 1621 C C . PHE A 1 207 ? 4.867 -14.641 4.648 1 96.44 207 PHE A C 1
ATOM 1623 O O . PHE A 1 207 ? 4.469 -14.852 3.5 1 96.44 207 PHE A O 1
ATOM 1630 N N . TRP A 1 208 ? 6.129 -14.867 5.07 1 97.56 208 TRP A N 1
ATOM 1631 C CA . TRP A 1 208 ? 7.152 -15.234 4.102 1 97.56 208 TRP A CA 1
ATOM 1632 C C . TRP A 1 208 ? 6.848 -16.594 3.482 1 97.56 208 TRP A C 1
ATOM 1634 O O . TRP A 1 208 ? 6.98 -16.781 2.27 1 97.56 208 TRP A O 1
ATOM 1644 N N . ALA A 1 209 ? 6.418 -17.5 4.289 1 97.56 209 ALA A N 1
ATOM 1645 C CA . ALA A 1 209 ? 6.145 -18.844 3.793 1 97.56 209 ALA A CA 1
ATOM 1646 C C . ALA A 1 209 ? 4.992 -18.844 2.793 1 97.56 209 ALA A C 1
ATOM 1648 O O . ALA A 1 209 ? 5.09 -19.453 1.725 1 97.56 209 ALA A O 1
ATOM 1649 N N . ASN A 1 210 ? 3.91 -18.188 3.125 1 97.75 210 ASN A N 1
ATOM 1650 C CA . ASN A 1 210 ? 2.76 -18.109 2.229 1 97.75 210 ASN A CA 1
ATOM 1651 C C . ASN A 1 210 ? 3.084 -17.328 0.959 1 97.75 210 ASN A C 1
ATOM 1653 O O . ASN A 1 210 ? 2.668 -17.719 -0.135 1 97.75 210 ASN A O 1
ATOM 1657 N N . TYR A 1 211 ? 3.844 -16.25 1.204 1 98.25 211 TYR A N 1
ATOM 1658 C CA . TYR A 1 211 ? 4.223 -15.43 0.059 1 98.25 211 TYR A CA 1
ATOM 1659 C C . TYR A 1 211 ? 5.074 -16.219 -0.924 1 98.25 211 TYR A C 1
ATOM 1661 O O . TYR A 1 211 ? 4.82 -16.203 -2.131 1 98.25 211 TYR A O 1
ATOM 1669 N N . ARG A 1 212 ? 6.039 -16.922 -0.451 1 97.88 212 ARG A N 1
ATOM 1670 C CA . ARG A 1 212 ? 6.906 -17.719 -1.307 1 97.88 212 ARG A CA 1
ATOM 1671 C C . ARG A 1 212 ? 6.098 -18.766 -2.08 1 97.88 212 ARG A C 1
ATOM 1673 O O . ARG A 1 212 ? 6.27 -18.906 -3.293 1 97.88 212 ARG A O 1
ATOM 1680 N N . LEU A 1 213 ? 5.23 -19.484 -1.404 1 96.38 213 LEU A N 1
ATOM 1681 C CA . LEU A 1 213 ? 4.438 -20.531 -2.02 1 96.38 213 LEU A CA 1
ATOM 1682 C C . LEU A 1 213 ? 3.502 -19.969 -3.082 1 96.38 213 LEU A C 1
ATOM 1684 O O . LEU A 1 213 ? 3.41 -20.516 -4.188 1 96.38 213 LEU A O 1
ATOM 1688 N N . LEU A 1 214 ? 2.877 -18.891 -2.783 1 96.81 214 LEU A N 1
ATOM 1689 C CA . LEU A 1 214 ? 1.931 -18.281 -3.711 1 96.81 214 LEU A CA 1
ATOM 1690 C C . LEU A 1 214 ? 2.648 -17.734 -4.941 1 96.81 214 LEU A C 1
ATOM 1692 O O . LEU A 1 214 ? 2.186 -17.938 -6.07 1 96.81 214 LEU A O 1
ATOM 1696 N N . LEU A 1 215 ? 3.762 -17.062 -4.68 1 97.44 215 LEU A N 1
ATOM 1697 C CA . LEU A 1 215 ? 4.516 -16.484 -5.789 1 97.44 215 LEU A CA 1
ATOM 1698 C C . LEU A 1 215 ? 5.066 -17.578 -6.703 1 97.44 215 LEU A C 1
ATOM 1700 O O . LEU A 1 215 ? 5.051 -17.422 -7.926 1 97.44 215 LEU A O 1
ATOM 1704 N N . ARG A 1 216 ? 5.527 -18.594 -6.09 1 95.56 216 ARG A N 1
ATOM 1705 C CA . ARG A 1 216 ? 6.172 -19.688 -6.832 1 95.56 216 ARG A CA 1
ATOM 1706 C C . ARG A 1 216 ? 5.145 -20.516 -7.582 1 95.56 216 ARG A C 1
ATOM 1708 O O . ARG A 1 216 ? 5.281 -20.75 -8.789 1 95.56 216 ARG A O 1
ATOM 1715 N N . ASP A 1 217 ? 4.035 -21.031 -6.895 1 94.5 217 ASP A N 1
ATOM 1716 C CA . ASP A 1 217 ? 3.201 -22.109 -7.406 1 94.5 217 ASP A CA 1
ATOM 1717 C C . ASP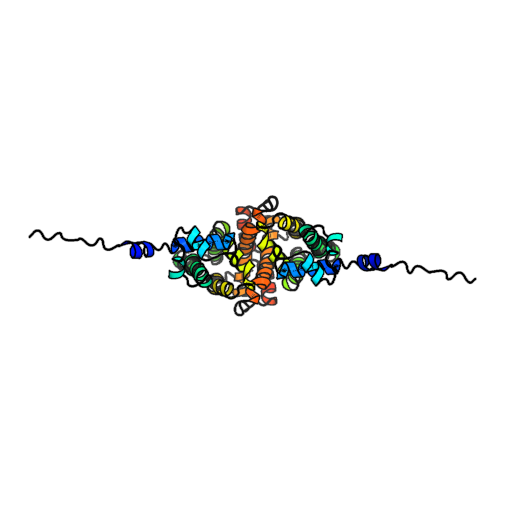 A 1 217 ? 1.787 -21.625 -7.711 1 94.5 217 ASP A C 1
ATOM 1719 O O . ASP A 1 217 ? 1.005 -22.328 -8.352 1 94.5 217 ASP A O 1
ATOM 1723 N N . GLY A 1 218 ? 1.428 -20.406 -7.281 1 95 218 GLY A N 1
ATOM 1724 C CA . GLY A 1 218 ? 0.064 -19.938 -7.457 1 95 218 GLY A CA 1
ATOM 1725 C C . GLY A 1 218 ? -0.927 -20.625 -6.535 1 95 218 GLY A C 1
ATOM 1726 O O . GLY A 1 218 ? -0.533 -21.328 -5.605 1 95 218 GLY A O 1
ATOM 1727 N N . LEU A 1 219 ? -2.17 -20.344 -6.711 1 93.81 219 LEU A N 1
ATOM 1728 C CA . LEU A 1 219 ? -3.223 -20.844 -5.836 1 93.81 219 LEU A CA 1
ATOM 1729 C C . LEU A 1 219 ? -3.691 -22.219 -6.285 1 93.81 219 LEU A C 1
ATOM 1731 O O . LEU A 1 219 ? -4.18 -23.016 -5.477 1 93.81 219 LEU A O 1
ATOM 1735 N N . LEU A 1 220 ? -3.598 -22.406 -7.629 1 89.06 220 LEU A N 1
ATOM 1736 C CA . LEU A 1 220 ? -4.172 -23.672 -8.102 1 89.06 220 LEU A CA 1
ATOM 1737 C C . LEU A 1 220 ? -3.223 -24.828 -7.844 1 89.06 220 LEU A C 1
ATOM 1739 O O . LEU A 1 220 ? -2.014 -24.703 -8.055 1 89.06 220 LEU A O 1
ATOM 1743 N N . ARG A 1 221 ? -3.783 -25.875 -7.188 1 73.38 221 ARG A N 1
ATOM 1744 C CA . ARG A 1 221 ? -3.023 -27.094 -6.938 1 73.38 221 ARG A CA 1
ATOM 1745 C C . ARG A 1 221 ? -2.602 -27.75 -8.25 1 73.38 221 ARG A C 1
ATOM 1747 O O . ARG A 1 221 ? -3.359 -27.75 -9.219 1 73.38 221 ARG A O 1
ATOM 1754 N N . ARG A 1 222 ? -1.229 -27.969 -8.273 1 59.81 222 ARG A N 1
ATOM 1755 C CA . ARG A 1 222 ? -0.729 -28.703 -9.43 1 59.81 222 ARG A CA 1
ATOM 1756 C C . ARG A 1 222 ? -1.062 -30.188 -9.328 1 59.81 222 ARG A C 1
ATOM 1758 O O . ARG A 1 222 ? -0.964 -30.781 -8.25 1 59.81 222 ARG A O 1
ATOM 1765 N N . VAL A 1 223 ? -2.23 -30.609 -9.805 1 48.59 223 VAL A N 1
ATOM 1766 C CA . VAL A 1 223 ? -2.471 -32.062 -9.812 1 48.59 223 VAL A CA 1
ATOM 1767 C C . VAL A 1 223 ? -1.197 -32.781 -10.234 1 48.59 223 VAL A C 1
ATOM 1769 O O . VAL A 1 223 ? -0.646 -32.531 -11.305 1 48.59 223 VAL A O 1
ATOM 1772 N N . GLU A 1 224 ? -0.269 -33.062 -9.258 1 43.16 224 GLU A N 1
ATOM 1773 C CA . GLU A 1 224 ? 0.649 -34.156 -9.625 1 43.16 224 GLU A CA 1
ATOM 1774 C C . GLU A 1 224 ? -0.108 -35.375 -10.141 1 43.16 224 GLU A C 1
ATOM 1776 O O . GLU A 1 224 ? -1.206 -35.656 -9.664 1 43.16 224 GLU A O 1
ATOM 1781 N N . MET B 1 1 ? -70.875 41.75 13.523 1 30 1 MET B N 1
ATOM 1782 C CA . MET B 1 1 ? -69.75 41.406 14.398 1 30 1 MET B CA 1
ATOM 1783 C C . MET B 1 1 ? -68.812 40.375 13.734 1 30 1 MET B C 1
ATOM 1785 O O . MET B 1 1 ? -69.125 39.188 13.75 1 30 1 MET B O 1
ATOM 1789 N N . ASP B 1 2 ? -68.125 40.688 12.523 1 35.38 2 ASP B N 1
ATOM 1790 C CA . ASP B 1 2 ? -67.375 39.938 11.5 1 35.38 2 ASP B CA 1
ATOM 1791 C C . ASP B 1 2 ? -66.062 39.438 12.016 1 35.38 2 ASP B C 1
ATOM 1793 O O . ASP B 1 2 ? -65.188 40.25 12.375 1 35.38 2 ASP B O 1
ATOM 1797 N N . VAL B 1 3 ? -65.938 38.156 12.625 1 37.78 3 VAL B N 1
ATOM 1798 C CA . VAL B 1 3 ? -64.812 37.406 13.234 1 37.78 3 VAL B CA 1
ATOM 1799 C C . VAL B 1 3 ? -63.688 37.25 12.227 1 37.78 3 VAL B C 1
ATOM 1801 O O . VAL B 1 3 ? -63.844 36.594 11.203 1 37.78 3 VAL B O 1
ATOM 1804 N N . THR B 1 4 ? -62.719 38.188 12.094 1 37.03 4 THR B N 1
ATOM 1805 C CA . THR B 1 4 ? -61.469 38.188 11.352 1 37.03 4 THR B CA 1
ATOM 1806 C C . THR B 1 4 ? -60.594 36.969 11.766 1 37.03 4 THR B C 1
ATOM 1808 O O . THR B 1 4 ? -60.156 36.906 12.914 1 37.03 4 THR B O 1
ATOM 1811 N N . GLN B 1 5 ? -60.844 35.719 11.297 1 35.53 5 GLN B N 1
ATOM 1812 C CA . GLN B 1 5 ? -60.094 34.469 11.531 1 35.53 5 GLN B CA 1
ATOM 1813 C C . GLN B 1 5 ? -58.625 34.688 11.234 1 35.53 5 GLN B C 1
ATOM 1815 O O . GLN B 1 5 ? -58.25 34.969 10.102 1 35.53 5 GLN B O 1
ATOM 1820 N N . ASN B 1 6 ? -57.75 35.219 12.148 1 36.94 6 ASN B N 1
ATOM 1821 C CA . ASN B 1 6 ? -56.312 35.312 12.164 1 36.94 6 ASN B CA 1
ATOM 1822 C C . ASN B 1 6 ? -55.656 33.969 11.883 1 36.94 6 ASN B C 1
ATOM 1824 O O . ASN B 1 6 ? -55.688 33.062 12.727 1 36.94 6 ASN B O 1
ATOM 1828 N N . GLU B 1 7 ? -55.75 33.344 10.688 1 37 7 GLU B N 1
ATOM 1829 C CA . GLU B 1 7 ? -55.031 32.156 10.273 1 37 7 GLU B CA 1
ATOM 1830 C C . GLU B 1 7 ? -53.531 32.281 10.586 1 37 7 GLU B C 1
ATOM 1832 O O . GLU B 1 7 ? -52.844 33.125 10.008 1 37 7 GLU B O 1
ATOM 1837 N N . ALA B 1 8 ? -53.156 32.125 11.836 1 39.75 8 ALA B N 1
ATOM 1838 C CA . ALA B 1 8 ? -51.781 31.969 12.289 1 39.75 8 ALA B CA 1
ATOM 1839 C C . ALA B 1 8 ? -50.969 31.078 11.32 1 39.75 8 ALA B C 1
ATOM 1841 O O . ALA B 1 8 ? -51.375 29.953 11.055 1 39.75 8 ALA B O 1
ATOM 1842 N N . VAL B 1 9 ? -50.281 31.562 10.352 1 39.16 9 VAL B N 1
ATOM 1843 C CA . VAL B 1 9 ? -49.219 31.031 9.484 1 39.16 9 VAL B CA 1
ATOM 1844 C C . VAL B 1 9 ? -48.188 30.281 10.328 1 39.16 9 VAL B C 1
ATOM 1846 O O . VAL B 1 9 ? -47.406 30.891 11.062 1 39.16 9 VAL B O 1
ATOM 1849 N N . THR B 1 10 ? -48.594 29.188 11.086 1 39.59 10 THR B N 1
ATOM 1850 C CA . THR B 1 10 ? -47.625 28.312 11.75 1 39.59 10 THR B CA 1
ATOM 1851 C C . THR B 1 10 ? -46.375 28.109 10.898 1 39.59 10 THR B C 1
ATOM 1853 O O . THR B 1 10 ? -46.5 27.766 9.719 1 39.59 10 THR B O 1
ATOM 1856 N N . MET B 1 11 ? -45.281 28.781 11.164 1 36.88 11 MET B N 1
ATOM 1857 C CA . MET B 1 11 ? -43.969 28.75 10.57 1 36.88 11 MET B CA 1
ATOM 1858 C C . MET B 1 11 ? -43.5 27.312 10.352 1 36.88 11 MET B C 1
ATOM 1860 O O . MET B 1 11 ? -43.25 26.578 11.305 1 36.88 11 MET B O 1
ATOM 1864 N N . PRO B 1 12 ? -44.094 26.438 9.477 1 43.88 12 PRO B N 1
ATOM 1865 C CA . PRO B 1 12 ? -43.562 25.141 9.039 1 43.88 12 PRO B CA 1
ATOM 1866 C C . PRO B 1 12 ? -42.031 25.141 8.898 1 43.88 12 PRO B C 1
ATOM 1868 O O . PRO B 1 12 ? -41.469 24.172 8.398 1 43.88 12 PRO B O 1
ATOM 1871 N N . THR B 1 13 ? -41.344 26.312 9.039 1 40.47 13 THR B N 1
ATOM 1872 C CA . THR B 1 13 ? -40.031 26.516 8.43 1 40.47 13 THR B CA 1
ATOM 1873 C C . THR B 1 13 ? -38.969 25.641 9.117 1 40.47 13 THR B C 1
ATOM 1875 O O . THR B 1 13 ? -38.031 25.141 8.469 1 40.47 13 THR B O 1
ATOM 1878 N N . LYS B 1 14 ? -38.938 25.797 10.422 1 43.5 14 LYS B N 1
ATOM 1879 C CA . LYS B 1 14 ? -37.75 25.219 11.078 1 43.5 14 LYS B CA 1
ATOM 1880 C C . LYS B 1 14 ? -37.75 23.688 10.945 1 43.5 14 LYS B C 1
ATOM 1882 O O . LYS B 1 14 ? -36.688 23.094 10.719 1 43.5 14 LYS B O 1
ATOM 1887 N N . ARG B 1 15 ? -38.781 22.953 11.188 1 42.03 15 ARG B N 1
ATOM 1888 C CA . ARG B 1 15 ? -38.938 21.5 11.133 1 42.03 15 ARG B CA 1
ATOM 1889 C C . ARG B 1 15 ? -38.719 20.969 9.719 1 42.03 15 ARG B C 1
ATOM 1891 O O . ARG B 1 15 ? -38.156 19.875 9.539 1 42.03 15 ARG B O 1
ATOM 1898 N N . ARG B 1 16 ? -39.281 21.578 8.711 1 43.19 16 ARG B N 1
ATOM 1899 C CA . ARG B 1 16 ? -39.125 21.172 7.316 1 43.19 16 ARG B CA 1
ATOM 1900 C C . ARG B 1 16 ? -37.688 21.344 6.828 1 43.19 16 ARG B C 1
ATOM 1902 O O . ARG B 1 16 ? -37.188 20.516 6.066 1 43.19 16 ARG B O 1
ATOM 1909 N N . ARG B 1 17 ? -37.062 22.375 7.227 1 42.78 17 ARG B N 1
ATOM 1910 C CA . ARG B 1 17 ? -35.688 22.656 6.875 1 42.78 17 ARG B CA 1
ATOM 1911 C C . ARG B 1 17 ? -34.719 21.656 7.543 1 42.78 17 ARG B C 1
ATOM 1913 O O . ARG B 1 17 ? -33.625 21.406 7.047 1 42.78 17 ARG B O 1
ATOM 1920 N N . ARG B 1 18 ? -35 21.359 8.82 1 44.47 18 ARG B N 1
ATOM 1921 C CA . ARG B 1 18 ? -34.219 20.328 9.5 1 44.47 18 ARG B CA 1
ATOM 1922 C C . ARG B 1 18 ? -34.375 18.984 8.82 1 44.47 18 ARG B C 1
ATOM 1924 O O . ARG B 1 18 ? -33.562 18.078 9 1 44.47 18 ARG B O 1
ATOM 1931 N N . LYS B 1 19 ? -35.656 18.469 8.578 1 42.19 19 LYS B N 1
ATOM 1932 C CA . LYS B 1 19 ? -36.156 17.266 7.914 1 42.19 19 LYS B CA 1
ATOM 1933 C C . LYS B 1 19 ? -35.406 17 6.617 1 42.19 19 LYS B C 1
ATOM 1935 O O . LYS B 1 19 ? -35.094 15.844 6.285 1 42.19 19 LYS B O 1
ATOM 1940 N N . GLU B 1 20 ? -35.688 17.781 5.625 1 46.88 20 GLU B N 1
ATOM 1941 C CA . GLU B 1 20 ? -35.125 17.219 4.398 1 46.88 20 GLU B CA 1
ATOM 1942 C C . GLU B 1 20 ? -33.656 16.953 4.539 1 46.88 20 GLU B C 1
ATOM 1944 O O . GLU B 1 20 ? -32.812 17.781 4.125 1 46.88 20 GLU B O 1
ATOM 1949 N N . ALA B 1 21 ? -33.125 16.875 5.684 1 52.38 21 ALA B N 1
ATOM 1950 C CA . ALA B 1 21 ? -31.797 16.578 6.246 1 52.38 21 ALA B CA 1
ATOM 1951 C C . ALA B 1 21 ? -31.062 15.539 5.398 1 52.38 21 ALA B C 1
ATOM 1953 O O . ALA B 1 21 ? -31.641 14.5 5.043 1 52.38 21 ALA B O 1
ATOM 1954 N N . ARG B 1 22 ? -30.375 15.961 4.516 1 71.62 22 ARG B N 1
ATOM 1955 C CA . ARG B 1 22 ? -29.625 15.391 3.398 1 71.62 22 ARG B CA 1
ATOM 1956 C C . ARG B 1 22 ? -28.391 14.656 3.887 1 71.62 22 ARG B C 1
ATOM 1958 O O . ARG B 1 22 ? -27.266 15.016 3.52 1 71.62 22 ARG B O 1
ATOM 1965 N N . PRO B 1 23 ? -28.719 13.703 4.977 1 83.38 23 PRO B N 1
ATOM 1966 C CA . PRO B 1 23 ? -27.594 12.93 5.516 1 83.38 23 PRO B CA 1
ATOM 1967 C C . PRO B 1 23 ? -26.672 12.391 4.426 1 83.38 23 PRO B C 1
ATOM 1969 O O . PRO B 1 23 ? -25.453 12.383 4.59 1 83.38 23 PRO B O 1
ATOM 1972 N N . GLN B 1 24 ? -27.312 12.102 3.375 1 89.5 24 GLN B N 1
ATOM 1973 C CA . GLN B 1 24 ? -26.5 11.539 2.299 1 89.5 24 GLN B CA 1
ATOM 1974 C C . GLN B 1 24 ? -25.578 12.586 1.704 1 89.5 24 GLN B C 1
ATOM 1976 O O . GLN B 1 24 ? -24.422 12.297 1.4 1 89.5 24 GLN B O 1
ATOM 1981 N N . GLU B 1 25 ? -26.094 13.789 1.695 1 92 25 GLU B N 1
ATOM 1982 C CA . GLU B 1 25 ? -25.266 14.883 1.176 1 92 25 GLU B CA 1
ATOM 1983 C C . GLU B 1 25 ? -24.125 15.211 2.121 1 92 25 GLU B C 1
ATOM 1985 O O . GLU B 1 25 ? -23.016 15.523 1.676 1 92 25 GLU B O 1
ATOM 1990 N N . LEU B 1 26 ? -24.422 15.133 3.436 1 94.62 26 LEU B N 1
ATOM 1991 C CA . LEU B 1 26 ? -23.391 15.375 4.43 1 94.62 26 LEU B CA 1
ATOM 1992 C C . LEU B 1 26 ? -22.312 14.305 4.367 1 94.62 26 LEU B C 1
ATOM 1994 O O . LEU B 1 26 ? -21.109 14.609 4.445 1 94.62 26 LEU B O 1
ATOM 1998 N N . LEU B 1 27 ? -22.719 13.109 4.176 1 95.56 27 LEU B N 1
ATOM 1999 C CA . LEU B 1 27 ? -21.781 12 4.102 1 95.56 27 LEU B CA 1
ATOM 2000 C C . LEU B 1 27 ? -20.906 12.109 2.852 1 95.56 27 LEU B C 1
ATOM 2002 O O . LEU B 1 27 ? -19.703 11.875 2.906 1 95.56 27 LEU B O 1
ATOM 2006 N N . GLU B 1 28 ? -21.547 12.453 1.751 1 94.94 28 GLU B N 1
ATOM 2007 C CA . GLU B 1 28 ? -20.812 12.617 0.501 1 94.94 28 GLU B CA 1
ATOM 2008 C C . GLU B 1 28 ? -19.812 13.766 0.598 1 94.94 28 GLU B C 1
ATOM 2010 O O . GLU B 1 28 ? -18.672 13.633 0.161 1 94.94 28 GLU B O 1
ATOM 2015 N N . ALA B 1 29 ? -20.234 14.844 1.177 1 96.19 29 ALA B N 1
ATOM 2016 C CA . ALA B 1 29 ? -19.359 15.992 1.38 1 96.19 29 ALA B CA 1
ATOM 2017 C C . ALA B 1 29 ? -18.219 15.648 2.322 1 96.19 29 ALA B C 1
ATOM 2019 O O . ALA B 1 29 ? -17.062 16.047 2.088 1 96.19 29 ALA B O 1
ATOM 2020 N N . ALA B 1 30 ? -18.547 14.945 3.402 1 97.12 30 ALA B N 1
ATOM 2021 C CA . ALA B 1 30 ? -17.531 14.539 4.375 1 97.12 30 ALA B CA 1
ATOM 2022 C C . ALA B 1 30 ? -16.453 13.664 3.721 1 97.12 30 ALA B C 1
ATOM 2024 O O . ALA B 1 30 ? -15.266 13.93 3.865 1 97.12 30 ALA B O 1
ATOM 2025 N N . MET B 1 31 ? -16.891 12.688 2.99 1 96.06 31 MET B N 1
ATOM 2026 C CA . MET B 1 31 ? -15.961 11.789 2.318 1 96.06 31 MET B CA 1
ATOM 2027 C C . MET B 1 31 ? -15.055 12.562 1.361 1 96.06 31 MET B C 1
ATOM 2029 O O . MET B 1 31 ? -13.844 12.367 1.35 1 96.06 31 MET B O 1
ATOM 2033 N N . ALA B 1 32 ? -15.633 13.422 0.595 1 95.81 32 ALA B N 1
ATOM 2034 C CA . ALA B 1 32 ? -14.867 14.219 -0.36 1 95.81 32 ALA B CA 1
ATOM 2035 C C . ALA B 1 32 ? -13.82 15.07 0.35 1 95.81 32 ALA B C 1
ATOM 2037 O O . ALA B 1 32 ? -12.656 15.109 -0.064 1 95.81 32 ALA B O 1
ATOM 2038 N N . LEU B 1 33 ? -14.188 15.688 1.43 1 96.81 33 LEU B N 1
ATOM 2039 C CA . LEU B 1 33 ? -13.273 16.578 2.145 1 96.81 33 LEU B CA 1
ATOM 2040 C C . LEU B 1 33 ? -12.203 15.773 2.877 1 96.81 33 LEU B C 1
ATOM 2042 O O . LEU B 1 33 ? -11.039 16.188 2.932 1 96.81 33 LEU B O 1
ATOM 2046 N N . PHE B 1 34 ? -12.586 14.633 3.471 1 96.69 34 PHE B N 1
ATOM 2047 C CA . PHE B 1 34 ? -11.602 13.758 4.098 1 96.69 34 PHE B CA 1
ATOM 2048 C C . PHE B 1 34 ? -10.531 13.352 3.094 1 96.69 34 PHE B C 1
ATOM 2050 O O . PHE B 1 34 ? -9.336 13.375 3.408 1 96.69 34 PHE B O 1
ATOM 2057 N N . ILE B 1 35 ? -10.953 13.031 1.905 1 93.56 35 ILE B N 1
ATOM 2058 C CA . ILE B 1 35 ? -10.023 12.578 0.878 1 93.56 35 ILE B CA 1
ATOM 2059 C C . ILE B 1 35 ? -9.164 13.742 0.397 1 93.56 35 ILE B C 1
ATOM 2061 O O . ILE B 1 35 ? -7.953 13.602 0.216 1 93.56 35 ILE B O 1
ATOM 2065 N N . GLU B 1 36 ? -9.734 14.859 0.274 1 91.38 36 GLU B N 1
ATOM 2066 C CA . GLU B 1 36 ? -9.086 16.031 -0.299 1 91.38 36 GLU B CA 1
ATOM 2067 C C . GLU B 1 36 ? -8.117 16.656 0.696 1 91.38 36 GLU B C 1
ATOM 2069 O O . GLU B 1 36 ? -6.996 17.031 0.333 1 91.38 36 GLU B O 1
ATOM 2074 N N . ARG B 1 37 ? -8.547 16.719 2.002 1 92.81 37 ARG B N 1
ATOM 2075 C CA . ARG B 1 37 ? -7.805 17.547 2.953 1 92.81 37 ARG B CA 1
ATOM 2076 C C . ARG B 1 37 ? -7.145 16.688 4.023 1 92.81 37 ARG B C 1
ATOM 2078 O O . ARG B 1 37 ? -6.254 17.141 4.738 1 92.81 37 ARG B O 1
ATOM 2085 N N . GLY B 1 38 ? -7.641 15.477 4.078 1 93.31 38 GLY B N 1
ATOM 2086 C CA . GLY B 1 38 ? -7.23 14.648 5.203 1 93.31 38 GLY B CA 1
ATOM 2087 C C . GLY B 1 38 ? -8.164 14.758 6.395 1 93.31 38 GLY B C 1
ATOM 2088 O O . GLY B 1 38 ? -9.023 15.633 6.434 1 93.31 38 GLY B O 1
ATOM 2089 N N . TYR B 1 39 ? -8.023 13.836 7.277 1 95.62 39 TYR B N 1
ATOM 2090 C CA . TYR B 1 39 ? -8.859 13.766 8.469 1 95.62 39 TYR B CA 1
ATOM 2091 C C . TYR B 1 39 ? -8.555 14.922 9.414 1 95.62 39 TYR B C 1
ATOM 2093 O O . TYR B 1 39 ? -9.469 15.602 9.891 1 95.62 39 TYR B O 1
ATOM 2101 N N . ALA B 1 40 ? -7.34 15.141 9.609 1 91.94 40 ALA B N 1
ATOM 2102 C CA . ALA B 1 40 ? -6.898 16.172 10.555 1 91.94 40 ALA B CA 1
ATOM 2103 C C . ALA B 1 40 ? -7.41 17.547 10.148 1 91.94 40 ALA B C 1
ATOM 2105 O O . ALA B 1 40 ? -7.926 18.297 10.984 1 91.94 40 ALA B O 1
ATOM 2106 N N . ALA B 1 41 ? -7.426 17.828 8.906 1 92.31 41 ALA B N 1
ATOM 2107 C CA . ALA B 1 41 ? -7.652 19.188 8.422 1 92.31 41 ALA B CA 1
ATOM 2108 C C . ALA B 1 41 ? -9.133 19.438 8.164 1 92.31 41 ALA B C 1
ATOM 2110 O O . ALA B 1 41 ? -9.555 20.578 7.941 1 92.31 41 ALA B O 1
ATOM 2111 N N . THR B 1 42 ? -9.922 18.422 8.156 1 96.69 42 THR B N 1
ATOM 2112 C CA . THR B 1 42 ? -11.336 18.562 7.844 1 96.69 42 THR B CA 1
ATOM 2113 C C . THR B 1 42 ? -12.125 18.953 9.086 1 96.69 42 THR B C 1
ATOM 2115 O O . THR B 1 42 ? -11.992 18.328 10.141 1 96.69 42 THR B O 1
ATOM 2118 N N . ARG B 1 43 ? -12.961 20.047 8.938 1 96.38 43 ARG B N 1
ATOM 2119 C CA . ARG B 1 43 ? -13.836 20.484 10.023 1 96.38 43 ARG B CA 1
ATOM 2120 C C . ARG B 1 43 ? -15.297 20.219 9.688 1 96.38 43 ARG B C 1
ATOM 2122 O O . ARG B 1 43 ? -15.695 20.266 8.523 1 96.38 43 ARG B O 1
ATOM 2129 N N . LEU B 1 44 ? -16.078 19.953 10.703 1 96.5 44 LEU B N 1
ATOM 2130 C CA . LEU B 1 44 ? -17.5 19.688 10.516 1 96.5 44 LEU B CA 1
ATOM 2131 C C . LEU B 1 44 ? -18.188 20.844 9.805 1 96.5 44 LEU B C 1
ATOM 2133 O O . LEU B 1 44 ? -19.016 20.641 8.914 1 96.5 44 LEU B O 1
ATOM 2137 N N . GLU B 1 45 ? -17.75 21.984 10.148 1 95.75 45 GLU B N 1
ATOM 2138 C CA . GLU B 1 45 ? -18.359 23.172 9.555 1 95.75 45 GLU B CA 1
ATOM 2139 C C . GLU B 1 45 ? -18.078 23.25 8.062 1 95.75 45 GLU B C 1
ATOM 2141 O O . GLU B 1 45 ? -18.922 23.719 7.285 1 95.75 45 GLU B O 1
ATOM 2146 N N . ASP B 1 46 ? -16.906 22.859 7.645 1 96 46 ASP B N 1
ATOM 2147 C CA . ASP B 1 46 ? -16.562 22.828 6.227 1 96 46 ASP B CA 1
ATOM 2148 C C . ASP B 1 46 ? -17.438 21.812 5.484 1 96 46 ASP B C 1
ATOM 2150 O O . ASP B 1 46 ? -17.797 22.031 4.328 1 96 46 ASP B O 1
ATOM 2154 N N . VAL B 1 47 ? -17.719 20.703 6.133 1 97 47 VAL B N 1
ATOM 2155 C CA . VAL B 1 47 ? -18.562 19.656 5.547 1 97 47 VAL B CA 1
ATOM 2156 C C . VAL B 1 47 ? -19.984 20.188 5.352 1 97 47 VAL B C 1
ATOM 2158 O O . VAL B 1 47 ? -20.578 20 4.289 1 97 47 VAL B O 1
ATOM 2161 N N . ALA B 1 48 ? -20.484 20.859 6.371 1 95.75 48 ALA B N 1
ATOM 2162 C CA . ALA B 1 48 ? -21.812 21.469 6.273 1 95.75 48 ALA B CA 1
ATOM 2163 C C . ALA B 1 48 ? -21.891 22.453 5.102 1 95.75 48 ALA B C 1
ATOM 2165 O O . ALA B 1 48 ? -22.812 22.391 4.297 1 95.75 48 ALA B O 1
ATOM 2166 N N . LYS B 1 49 ? -20.828 23.266 5.039 1 95.69 49 LYS B N 1
ATOM 2167 C CA . LYS B 1 49 ? -20.766 24.25 3.963 1 95.69 49 LYS B CA 1
ATOM 2168 C C . LYS B 1 49 ? -20.75 23.578 2.596 1 95.69 49 LYS B C 1
ATOM 2170 O O . LYS B 1 49 ? -21.516 23.953 1.698 1 95.69 49 LYS B O 1
ATOM 2175 N N . ARG B 1 50 ? -20 22.578 2.432 1 95 50 ARG B N 1
ATOM 2176 C CA . ARG B 1 50 ? -19.906 21.859 1.166 1 95 50 ARG B CA 1
ATOM 2177 C C . ARG B 1 50 ? -21.219 21.172 0.812 1 95 50 ARG B C 1
ATOM 2179 O O . ARG B 1 50 ? -21.578 21.078 -0.362 1 95 50 ARG B O 1
ATOM 2186 N N . ALA B 1 51 ? -21.906 20.703 1.82 1 94.62 51 ALA B N 1
ATOM 2187 C CA . ALA B 1 51 ? -23.172 20 1.621 1 94.62 51 ALA B CA 1
ATOM 2188 C C . ALA B 1 51 ? -24.312 20.984 1.388 1 94.62 51 ALA B C 1
ATOM 2190 O O . ALA B 1 51 ? -25.438 20.578 1.082 1 94.62 51 ALA B O 1
ATOM 2191 N N . GLY B 1 52 ? -24.047 22.234 1.628 1 92.62 52 GLY B N 1
ATOM 2192 C CA . GLY B 1 52 ? -25.078 23.25 1.416 1 92.62 52 GLY B CA 1
ATOM 2193 C C . GLY B 1 52 ? -26.062 23.344 2.559 1 92.62 52 GLY B C 1
ATOM 2194 O O . GLY B 1 52 ? -27.25 23.625 2.34 1 92.62 52 GLY B O 1
ATOM 2195 N N . VAL B 1 53 ? -25.672 22.969 3.689 1 88.88 53 VAL B N 1
ATOM 2196 C CA . VAL B 1 53 ? -26.531 23.062 4.859 1 88.88 53 VAL B CA 1
ATOM 2197 C C . VAL B 1 53 ? -26.031 24.156 5.797 1 88.88 53 VAL B C 1
ATOM 2199 O O . VAL B 1 53 ? -24.859 24.531 5.738 1 88.88 53 VAL B O 1
ATOM 2202 N N . VAL B 1 54 ? -26.922 24.625 6.559 1 86.38 54 VAL B N 1
ATOM 2203 C CA . VAL B 1 54 ? -26.594 25.688 7.5 1 86.38 54 VAL B CA 1
ATOM 2204 C C . VAL B 1 54 ? -25.562 25.188 8.5 1 86.38 54 VAL B C 1
ATOM 2206 O O . VAL B 1 54 ? -25.625 24.031 8.938 1 86.38 54 VAL B O 1
ATOM 2209 N N . LYS B 1 55 ? -24.828 26.156 8.844 1 84.12 55 LYS B N 1
ATOM 2210 C CA . LYS B 1 55 ? -23.797 25.844 9.836 1 84.12 55 LYS B CA 1
ATOM 2211 C C . LYS B 1 55 ? -24.422 25.266 11.102 1 84.12 55 LYS B C 1
ATOM 2213 O O . LYS B 1 55 ? -25.5 25.688 11.523 1 84.12 55 LYS B O 1
ATOM 2218 N N . GLY B 1 56 ? -24.031 24.422 11.789 1 86.12 56 GLY B N 1
ATOM 2219 C CA . GLY B 1 56 ? -24.531 23.875 13.039 1 86.12 56 GLY B CA 1
ATOM 2220 C C . GLY B 1 56 ? -25.453 22.688 12.852 1 86.12 56 GLY B C 1
ATOM 2221 O O . GLY B 1 56 ? -25.625 21.875 13.758 1 86.12 56 GLY B O 1
ATOM 2222 N N . THR B 1 57 ? -26.188 22.688 11.664 1 87.31 57 THR B N 1
ATOM 2223 C CA . THR B 1 57 ? -27.094 21.594 11.367 1 87.31 57 THR B CA 1
ATOM 2224 C C . THR B 1 57 ? -26.359 20.25 11.445 1 87.31 57 THR B C 1
ATOM 2226 O O . THR B 1 57 ? -26.938 19.234 11.836 1 87.31 57 THR B O 1
ATOM 2229 N N . ILE B 1 58 ? -25.078 20.312 11.156 1 93.06 58 ILE B N 1
ATOM 2230 C CA . ILE B 1 58 ? -24.297 19.078 11.102 1 93.06 58 ILE B CA 1
ATOM 2231 C C . ILE B 1 58 ? -24.188 18.469 12.5 1 93.06 58 ILE B C 1
ATOM 2233 O O . ILE B 1 58 ? -24.141 17.25 12.664 1 93.06 58 ILE B O 1
ATOM 2237 N N . TYR B 1 59 ? -24.312 19.297 13.516 1 93.62 59 TYR B N 1
ATOM 2238 C CA . TYR B 1 59 ? -24.156 18.828 14.891 1 93.62 59 TYR B CA 1
ATOM 2239 C C . TYR B 1 59 ? -25.406 18.141 15.383 1 93.62 59 TYR B C 1
ATOM 2241 O O . TYR B 1 59 ? -25.391 17.453 16.422 1 93.62 59 TYR B O 1
ATOM 2249 N N . LEU B 1 60 ? -26.516 18.297 14.703 1 91.75 60 LEU B N 1
ATOM 2250 C CA . LEU B 1 60 ? -27.734 17.562 15 1 91.75 60 LEU B CA 1
ATOM 2251 C C . LEU B 1 60 ? -27.578 16.094 14.633 1 91.75 60 LEU B C 1
ATOM 2253 O O . LEU B 1 60 ? -28.266 15.234 15.188 1 91.75 60 LEU B O 1
ATOM 2257 N N . TYR B 1 61 ? -26.672 15.898 13.773 1 92.88 61 TYR B N 1
ATOM 2258 C CA . TYR B 1 61 ? -26.516 14.539 13.258 1 92.88 61 TYR B CA 1
ATOM 2259 C C . TYR B 1 61 ? -25.25 13.883 13.805 1 92.88 61 TYR B C 1
ATOM 2261 O O . TYR B 1 61 ? -25.234 12.688 14.094 1 92.88 61 TYR B O 1
ATOM 2269 N N . TYR B 1 62 ? -24.172 14.719 13.898 1 96 62 TYR B N 1
ATOM 2270 C CA . TYR B 1 62 ? -22.875 14.188 14.289 1 96 62 TYR B CA 1
ATOM 2271 C C . TYR B 1 62 ? -22.234 15.039 15.383 1 96 62 TYR B C 1
ATOM 2273 O O . TYR B 1 62 ? -21.922 16.203 15.156 1 96 62 TYR B O 1
ATOM 2281 N N . ALA B 1 63 ? -21.953 14.414 16.469 1 96.06 63 ALA B N 1
ATOM 2282 C CA . ALA B 1 63 ? -21.453 15.102 17.656 1 96.06 63 ALA B CA 1
ATOM 2283 C C . ALA B 1 63 ? -20.031 15.609 17.438 1 96.06 63 ALA B C 1
ATOM 2285 O O . ALA B 1 63 ? -19.625 16.609 18.031 1 96.06 63 ALA B O 1
ATOM 2286 N N . ASP B 1 64 ? -19.25 14.867 16.656 1 96.62 64 ASP B N 1
ATOM 2287 C CA . ASP B 1 64 ? -17.859 15.227 16.391 1 96.62 64 ASP B CA 1
ATOM 2288 C C . ASP B 1 64 ? -17.375 14.609 15.094 1 96.62 64 ASP B C 1
ATOM 2290 O O . ASP B 1 64 ? -18.141 13.961 14.383 1 96.62 64 ASP B O 1
ATOM 2294 N N . LYS B 1 65 ? -16.25 14.836 14.781 1 97.38 65 LYS B N 1
ATOM 2295 C CA . LYS B 1 65 ? -15.664 14.391 13.523 1 97.38 65 LYS B CA 1
ATOM 2296 C C . LYS B 1 65 ? -15.617 12.867 13.445 1 97.38 65 LYS B C 1
ATOM 2298 O O . LYS B 1 65 ? -15.859 12.289 12.383 1 97.38 65 LYS B O 1
ATOM 2303 N N . LEU B 1 66 ? -15.312 12.227 14.578 1 98.06 66 LEU B N 1
ATOM 2304 C CA . LEU B 1 66 ? -15.266 10.766 14.594 1 98.06 66 LEU B CA 1
ATOM 2305 C C . LEU B 1 66 ? -16.641 10.18 14.305 1 98.06 66 LEU B C 1
ATOM 2307 O O . LEU B 1 66 ? -16.75 9.195 13.57 1 98.06 66 LEU B O 1
ATOM 2311 N N . ALA B 1 67 ? -17.578 10.758 14.867 1 97.94 67 ALA B N 1
ATOM 2312 C CA . ALA B 1 67 ? -18.938 10.297 14.602 1 97.94 67 ALA B CA 1
ATOM 2313 C C . ALA B 1 67 ? -19.297 10.43 13.125 1 97.94 67 ALA B C 1
ATOM 2315 O O . ALA B 1 67 ? -19.922 9.547 12.547 1 97.94 67 ALA B O 1
ATOM 2316 N N . LEU B 1 68 ? -18.906 11.555 12.547 1 97.62 68 LEU B N 1
ATOM 2317 C CA . LEU B 1 68 ? -19.141 11.781 11.125 1 97.62 68 LEU B CA 1
ATOM 2318 C C . LEU B 1 68 ? -18.375 10.766 10.281 1 97.62 68 LEU B C 1
ATOM 2320 O O . LEU B 1 68 ? -18.938 10.172 9.352 1 97.62 68 LEU B O 1
ATOM 2324 N N . PHE B 1 69 ? -17.141 10.547 10.578 1 98.19 69 PHE B N 1
ATOM 2325 C CA . PHE B 1 69 ? -16.344 9.578 9.859 1 98.19 69 PHE B CA 1
ATOM 2326 C C . PHE B 1 69 ? -16.938 8.18 9.977 1 98.19 69 PHE B C 1
ATOM 2328 O O . PHE B 1 69 ? -17.031 7.453 8.984 1 98.19 69 PHE B O 1
ATOM 2335 N N . THR B 1 70 ? -17.328 7.82 11.164 1 98.12 70 THR B N 1
ATOM 2336 C CA . THR B 1 70 ? -17.938 6.523 11.414 1 98.12 70 THR B CA 1
ATOM 2337 C C . THR B 1 70 ? -19.188 6.344 10.555 1 98.12 70 THR B C 1
ATOM 2339 O O . THR B 1 70 ? -19.406 5.273 9.984 1 98.12 70 THR B O 1
ATOM 2342 N N . ALA B 1 71 ? -19.875 7.379 10.445 1 97.5 71 ALA B N 1
ATOM 2343 C CA . ALA B 1 71 ? -21.094 7.32 9.625 1 97.5 71 ALA B CA 1
ATOM 2344 C C . ALA B 1 71 ? -20.75 7.117 8.156 1 97.5 71 ALA B C 1
ATOM 2346 O O . ALA B 1 71 ? -21.422 6.359 7.453 1 97.5 71 ALA B O 1
ATOM 2347 N N . VAL B 1 72 ? -19.719 7.801 7.621 1 97 72 VAL B N 1
ATOM 2348 C CA . VAL B 1 72 ? -19.266 7.594 6.25 1 97 72 VAL B CA 1
ATOM 2349 C C . VAL B 1 72 ? -18.906 6.129 6.039 1 97 72 VAL B C 1
ATOM 2351 O O . VAL B 1 72 ? -19.344 5.504 5.074 1 97 72 VAL B O 1
ATOM 2354 N N . VAL B 1 73 ? -18.203 5.551 6.953 1 97.12 73 VAL B N 1
ATOM 2355 C CA . VAL B 1 73 ? -17.734 4.172 6.867 1 97.12 73 VAL B CA 1
ATOM 2356 C C . VAL B 1 73 ? -18.906 3.211 6.926 1 97.12 73 VAL B C 1
ATOM 2358 O O . VAL B 1 73 ? -19.031 2.314 6.086 1 97.12 73 VAL B O 1
ATOM 2361 N N . GLU B 1 74 ? -19.781 3.451 7.82 1 96.81 74 GLU B N 1
ATOM 2362 C CA . GLU B 1 74 ? -20.844 2.496 8.109 1 96.81 74 GLU B CA 1
ATOM 2363 C C . GLU B 1 74 ? -21.984 2.607 7.086 1 96.81 74 GLU B C 1
ATOM 2365 O O . GLU B 1 74 ? -22.641 1.616 6.781 1 96.81 74 GLU B O 1
ATOM 2370 N N . GLN B 1 75 ? -22.125 3.783 6.562 1 94.69 75 GLN B N 1
ATOM 2371 C CA . GLN B 1 75 ? -23.297 3.979 5.719 1 94.69 75 GLN B CA 1
ATOM 2372 C C . GLN B 1 75 ? -22.922 3.99 4.242 1 94.69 75 GLN B C 1
ATOM 2374 O O . GLN B 1 75 ? -23.781 3.797 3.375 1 94.69 75 GLN B O 1
ATOM 2379 N N . VAL B 1 76 ? -21.688 4.227 3.975 1 92.31 76 VAL B N 1
ATOM 2380 C CA . VAL B 1 76 ? -21.297 4.309 2.57 1 92.31 76 VAL B CA 1
ATOM 2381 C C . VAL B 1 76 ? -20.469 3.086 2.193 1 92.31 76 VAL B C 1
ATOM 2383 O O . VAL B 1 76 ? -20.719 2.453 1.164 1 92.31 76 VAL B O 1
ATOM 2386 N N . ILE B 1 77 ? -19.641 2.578 3.018 1 94 77 ILE B N 1
ATOM 2387 C CA . ILE B 1 77 ? -18.656 1.58 2.625 1 94 77 ILE B CA 1
ATOM 2388 C C . ILE B 1 77 ? -19.109 0.197 3.094 1 94 77 ILE B C 1
ATOM 2390 O O . ILE B 1 77 ? -19.125 -0.755 2.311 1 94 77 ILE B O 1
ATOM 2394 N N . ALA B 1 78 ? -19.5 0.113 4.363 1 93.56 78 ALA B N 1
ATOM 2395 C CA . ALA B 1 78 ? -19.797 -1.18 4.973 1 93.56 78 ALA B CA 1
ATOM 2396 C C . ALA B 1 78 ? -20.922 -1.888 4.219 1 93.56 78 ALA B C 1
ATOM 2398 O O . ALA B 1 78 ? -20.875 -3.102 4.012 1 93.56 78 ALA B O 1
ATOM 2399 N N . PRO B 1 79 ? -21.875 -1.108 3.74 1 94.12 79 PRO B N 1
ATOM 2400 C CA . PRO B 1 79 ? -22.938 -1.789 3.002 1 94.12 79 PRO B CA 1
ATOM 2401 C C . PRO B 1 79 ? -22.438 -2.453 1.721 1 94.12 79 PRO B C 1
ATOM 2403 O O . PRO B 1 79 ? -23 -3.471 1.293 1 94.12 79 PRO B O 1
ATOM 2406 N N . LEU B 1 80 ? -21.422 -1.925 1.125 1 94.94 80 LEU B N 1
ATOM 2407 C CA . LEU B 1 80 ? -20.859 -2.516 -0.082 1 94.94 80 LEU B CA 1
ATOM 2408 C C . LEU B 1 80 ? -20.281 -3.9 0.206 1 94.94 80 LEU B C 1
ATOM 2410 O O . LEU B 1 80 ? -20.406 -4.809 -0.622 1 94.94 80 LEU B O 1
ATOM 2414 N N . LEU B 1 81 ? -19.719 -4.109 1.382 1 95.12 81 LEU B N 1
ATOM 2415 C CA . LEU B 1 81 ? -19.188 -5.406 1.779 1 95.12 81 LEU B CA 1
ATOM 2416 C C . LEU B 1 81 ? -20.312 -6.402 2.031 1 95.12 81 LEU B C 1
ATOM 2418 O O . LEU B 1 81 ? -20.188 -7.586 1.714 1 95.12 81 LEU B O 1
ATOM 2422 N N . GLY B 1 82 ? -21.359 -5.855 2.662 1 94.44 82 GLY B N 1
ATOM 2423 C CA . GLY B 1 82 ? -22.547 -6.699 2.811 1 94.44 82 GLY B CA 1
ATOM 2424 C C . GLY B 1 82 ? -23.109 -7.168 1.484 1 94.44 82 GLY B C 1
ATOM 2425 O O . GLY B 1 82 ? -23.5 -8.328 1.346 1 94.44 82 GLY B O 1
ATOM 2426 N N . GLU B 1 83 ? -23.094 -6.305 0.556 1 95.62 83 GLU B N 1
ATOM 2427 C CA . GLU B 1 83 ? -23.547 -6.645 -0.792 1 95.62 83 GLU B CA 1
ATOM 2428 C C . GLU B 1 83 ? -22.641 -7.688 -1.43 1 95.62 83 GLU B C 1
ATOM 2430 O O . GLU B 1 83 ? -23.109 -8.578 -2.139 1 95.62 83 GLU B O 1
ATOM 2435 N N . ASP B 1 84 ? -21.375 -7.555 -1.216 1 96 84 ASP B N 1
ATOM 2436 C CA . ASP B 1 84 ? -20.406 -8.516 -1.755 1 96 84 ASP B CA 1
ATOM 2437 C C . ASP B 1 84 ? -20.656 -9.914 -1.187 1 96 84 ASP B C 1
ATOM 2439 O O . ASP B 1 84 ? -20.609 -10.906 -1.919 1 96 84 ASP B O 1
ATOM 2443 N N . GLU B 1 85 ? -20.859 -9.945 0.098 1 94.31 85 GLU B N 1
ATOM 2444 C CA . GLU B 1 85 ? -21.141 -11.227 0.746 1 94.31 85 GLU B CA 1
ATOM 2445 C C . GLU B 1 85 ? -22.391 -11.883 0.173 1 94.31 85 GLU B C 1
ATOM 2447 O O . GLU B 1 85 ? -22.391 -13.07 -0.147 1 94.31 85 GLU B O 1
ATOM 2452 N N . GLN B 1 86 ? -23.438 -11.07 0.046 1 95.06 86 GLN B N 1
ATOM 2453 C CA . GLN B 1 86 ? -24.688 -11.562 -0.522 1 95.06 86 GLN B CA 1
ATOM 2454 C C . GLN B 1 86 ? -24.484 -12.016 -1.967 1 95.06 86 GLN B C 1
ATOM 2456 O O . GLN B 1 86 ? -24.984 -13.07 -2.367 1 95.06 86 GLN B O 1
ATOM 2461 N N . TRP B 1 87 ? -23.812 -11.242 -2.666 1 93.94 87 TRP B N 1
ATOM 2462 C CA . TRP B 1 87 ? -23.547 -11.547 -4.07 1 93.94 87 TRP B CA 1
ATOM 2463 C C . TRP B 1 87 ? -22.75 -12.836 -4.211 1 93.94 87 TRP B C 1
ATOM 2465 O O . TRP B 1 87 ? -23.062 -13.68 -5.055 1 93.94 87 TRP B O 1
ATOM 2475 N N . LEU B 1 88 ? -21.766 -13.055 -3.412 1 93.12 88 LEU B N 1
ATOM 2476 C CA . LEU B 1 88 ? -20.969 -14.281 -3.445 1 93.12 88 LEU B CA 1
ATOM 2477 C C . LEU B 1 88 ? -21.828 -15.5 -3.137 1 93.12 88 LEU B C 1
ATOM 2479 O O . LEU B 1 88 ? -21.594 -16.578 -3.689 1 93.12 88 LEU B O 1
ATOM 2483 N N . THR B 1 89 ? -22.781 -15.312 -2.289 1 90.56 89 THR B N 1
ATOM 2484 C CA . THR B 1 89 ? -23.641 -16.406 -1.835 1 90.56 89 THR B CA 1
ATOM 2485 C C . THR B 1 89 ? -24.766 -16.672 -2.83 1 90.56 89 THR B C 1
ATOM 2487 O O . THR B 1 89 ? -25.094 -17.828 -3.113 1 90.56 89 THR B O 1
ATOM 2490 N N . GLU B 1 90 ? -25.25 -15.555 -3.438 1 92.25 90 GLU B N 1
ATOM 2491 C CA . GLU B 1 90 ? -26.484 -15.703 -4.211 1 92.25 90 GLU B CA 1
ATOM 2492 C C . GLU B 1 90 ? -26.234 -15.414 -5.691 1 92.25 90 GLU B C 1
ATOM 2494 O O . GLU B 1 90 ? -26.984 -15.891 -6.551 1 92.25 90 GLU B O 1
ATOM 2499 N N . GLY B 1 91 ? -25.328 -14.578 -5.918 1 90 91 GLY B N 1
ATOM 2500 C CA . GLY B 1 91 ? -25.125 -14.102 -7.281 1 90 91 GLY B CA 1
ATOM 2501 C C . GLY B 1 91 ? -24.141 -14.945 -8.07 1 90 91 GLY B C 1
ATOM 2502 O O . GLY B 1 91 ? -24.219 -15.016 -9.297 1 90 91 GLY B O 1
ATOM 2503 N N . VAL B 1 92 ? -23.219 -15.578 -7.426 1 91.75 92 VAL B N 1
ATOM 2504 C CA . VAL B 1 92 ? -22.234 -16.438 -8.07 1 91.75 92 VAL B CA 1
ATOM 2505 C C . VAL B 1 92 ? -22.75 -17.875 -8.109 1 91.75 92 VAL B C 1
ATOM 2507 O O . VAL B 1 92 ? -23.25 -18.391 -7.102 1 91.75 92 VAL B O 1
ATOM 2510 N N . PRO B 1 93 ? -22.609 -18.469 -9.281 1 92.81 93 PRO B N 1
ATOM 2511 C CA . PRO B 1 93 ? -23.078 -19.844 -9.383 1 92.81 93 PRO B CA 1
ATOM 2512 C C . PRO B 1 93 ? -22.469 -20.75 -8.312 1 92.81 93 PRO B C 1
ATOM 2514 O O . PRO B 1 93 ? -21.266 -20.641 -8.016 1 92.81 93 PRO B O 1
ATOM 2517 N N . ALA B 1 94 ? -23.266 -21.609 -7.805 1 87.5 94 ALA B N 1
ATOM 2518 C CA . ALA B 1 94 ? -22.828 -22.5 -6.73 1 87.5 94 ALA B CA 1
ATOM 2519 C C . ALA B 1 94 ? -21.703 -23.422 -7.199 1 87.5 94 ALA B C 1
ATOM 2521 O O . ALA B 1 94 ? -20.844 -23.797 -6.41 1 87.5 94 ALA B O 1
ATOM 2522 N N . ASP B 1 95 ? -21.688 -23.672 -8.484 1 91.31 95 ASP B N 1
ATOM 2523 C CA . ASP B 1 95 ? -20.703 -24.625 -9.008 1 91.31 95 ASP B CA 1
ATOM 2524 C C . ASP B 1 95 ? -19.484 -23.891 -9.57 1 91.31 95 ASP B C 1
ATOM 2526 O O . ASP B 1 95 ? -18.609 -24.516 -10.172 1 91.31 95 ASP B O 1
ATOM 2530 N N . ALA B 1 96 ? -19.484 -22.641 -9.336 1 94.56 96 ALA B N 1
ATOM 2531 C CA . ALA B 1 96 ? -18.312 -21.891 -9.781 1 94.56 96 ALA B CA 1
ATOM 2532 C C . ALA B 1 96 ? -17.047 -22.391 -9.086 1 94.56 96 ALA B C 1
ATOM 2534 O O . ALA B 1 96 ? -17.047 -22.672 -7.887 1 94.56 96 ALA B O 1
ATOM 2535 N N . ALA B 1 97 ? -15.938 -22.516 -9.898 1 94.88 97 ALA B N 1
ATOM 2536 C CA . ALA B 1 97 ? -14.656 -22.891 -9.305 1 94.88 97 ALA B CA 1
ATOM 2537 C C . ALA B 1 97 ? -14.211 -21.875 -8.258 1 94.88 97 ALA B C 1
ATOM 2539 O O . ALA B 1 97 ? -14.406 -20.672 -8.438 1 94.88 97 ALA B O 1
ATOM 2540 N N . PRO B 1 98 ? -13.617 -22.281 -7.203 1 94.81 98 PRO B N 1
ATOM 2541 C CA . PRO B 1 98 ? -13.188 -21.391 -6.129 1 94.81 98 PRO B CA 1
ATOM 2542 C C . PRO B 1 98 ? -12.312 -20.25 -6.637 1 94.81 98 PRO B C 1
ATOM 2544 O O . PRO B 1 98 ? -12.461 -19.109 -6.195 1 94.81 98 PRO B O 1
ATOM 2547 N N . PHE B 1 99 ? -11.438 -20.562 -7.566 1 97.12 99 PHE B N 1
ATOM 2548 C CA . PHE B 1 99 ? -10.594 -19.5 -8.102 1 97.12 99 PHE B CA 1
ATOM 2549 C C . PHE B 1 99 ? -11.438 -18.438 -8.805 1 97.12 99 PHE B C 1
ATOM 2551 O O . PHE B 1 99 ? -11.188 -17.25 -8.656 1 97.12 99 PHE B O 1
ATOM 2558 N N . ASP B 1 100 ? -12.406 -18.891 -9.562 1 96.62 100 ASP B N 1
ATOM 2559 C CA . ASP B 1 100 ? -13.258 -17.938 -10.273 1 96.62 100 ASP B CA 1
ATOM 2560 C C . ASP B 1 100 ? -14.047 -17.062 -9.297 1 96.62 100 ASP B C 1
ATOM 2562 O O . ASP B 1 100 ? -14.227 -15.875 -9.531 1 96.62 100 ASP B O 1
ATOM 2566 N N . ARG B 1 101 ? -14.5 -17.625 -8.234 1 96.31 101 ARG B N 1
ATOM 2567 C CA . ARG B 1 101 ? -15.195 -16.891 -7.188 1 96.31 101 ARG B CA 1
ATOM 2568 C C . ARG B 1 101 ? -14.289 -15.82 -6.578 1 96.31 101 ARG B C 1
ATOM 2570 O O . ARG B 1 101 ? -14.695 -14.664 -6.426 1 96.31 101 ARG B O 1
ATOM 2577 N N . LEU B 1 102 ? -13.117 -16.234 -6.242 1 97.88 102 LEU B N 1
ATOM 2578 C CA . LEU B 1 102 ? -12.141 -15.305 -5.691 1 97.88 102 LEU B CA 1
ATOM 2579 C C . LEU B 1 102 ? -11.844 -14.18 -6.676 1 97.88 102 LEU B 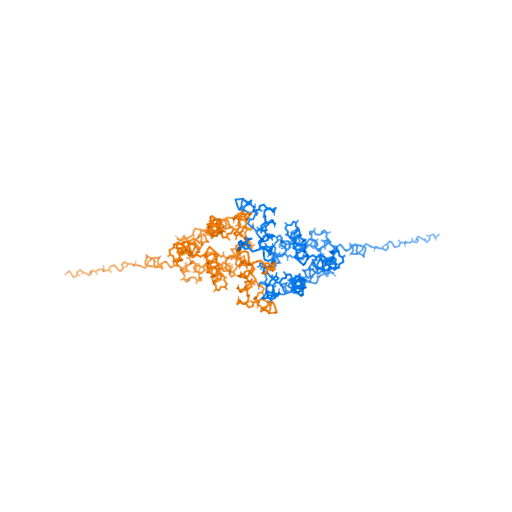C 1
ATOM 2581 O O . LEU B 1 102 ? -11.836 -13 -6.297 1 97.88 102 LEU B O 1
ATOM 2585 N N . TRP B 1 103 ? -11.648 -14.578 -7.926 1 97.69 103 TRP B N 1
ATOM 2586 C CA . TRP B 1 103 ? -11.258 -13.625 -8.953 1 97.69 103 TRP B CA 1
ATOM 2587 C C . TRP B 1 103 ? -12.359 -12.602 -9.195 1 97.69 103 TRP B C 1
ATOM 2589 O O . TRP B 1 103 ? -12.086 -11.406 -9.328 1 97.69 103 TRP B O 1
ATOM 2599 N N . MET B 1 104 ? -13.578 -13.031 -9.227 1 96.69 104 MET B N 1
ATOM 2600 C CA . MET B 1 104 ? -14.711 -12.125 -9.406 1 96.69 104 MET B CA 1
ATOM 2601 C C . MET B 1 104 ? -14.797 -11.125 -8.258 1 96.69 104 MET B C 1
ATOM 2603 O O . MET B 1 104 ? -15.086 -9.945 -8.469 1 96.69 104 MET B O 1
ATOM 2607 N N . LEU B 1 105 ? -14.57 -11.602 -7.074 1 97.62 105 LEU B N 1
ATOM 2608 C CA . LEU B 1 105 ? -14.57 -10.727 -5.91 1 97.62 105 LEU B CA 1
ATOM 2609 C C . LEU B 1 105 ? -13.477 -9.672 -6.023 1 97.62 105 LEU B C 1
ATOM 2611 O O . LEU B 1 105 ? -13.734 -8.477 -5.816 1 97.62 105 LEU B O 1
ATOM 2615 N N . LEU B 1 106 ? -12.281 -10.062 -6.395 1 98.19 106 LEU B N 1
ATOM 2616 C CA . LEU B 1 106 ? -11.156 -9.148 -6.547 1 98.19 106 LEU B CA 1
ATOM 2617 C C . LEU B 1 106 ? -11.445 -8.117 -7.633 1 98.19 106 LEU B C 1
ATOM 2619 O O . LEU B 1 106 ? -11.125 -6.934 -7.473 1 98.19 106 LEU B O 1
ATOM 2623 N N . GLN B 1 107 ? -12.016 -8.523 -8.703 1 97.19 107 GLN B N 1
ATOM 2624 C CA . GLN B 1 107 ? -12.352 -7.609 -9.789 1 97.19 107 GLN B CA 1
ATOM 2625 C C . GLN B 1 107 ? -13.383 -6.578 -9.336 1 97.19 107 GLN B C 1
ATOM 2627 O O . GLN B 1 107 ? -13.273 -5.395 -9.664 1 97.19 107 GLN B O 1
ATOM 2632 N N . ARG B 1 108 ? -14.352 -7.039 -8.602 1 96.19 108 ARG B N 1
ATOM 2633 C CA . ARG B 1 108 ? -15.367 -6.129 -8.078 1 96.19 108 ARG B CA 1
ATOM 2634 C C . ARG B 1 108 ? -14.742 -5.078 -7.168 1 96.19 108 ARG B C 1
ATOM 2636 O O . ARG B 1 108 ? -15.062 -3.893 -7.27 1 96.19 108 ARG B O 1
ATOM 2643 N N . TRP B 1 109 ? -13.867 -5.516 -6.352 1 97.81 109 TRP B N 1
ATOM 2644 C CA . TRP B 1 109 ? -13.188 -4.59 -5.449 1 97.81 109 TRP B CA 1
ATOM 2645 C C . TRP B 1 109 ? -12.289 -3.635 -6.223 1 97.81 109 TRP B C 1
ATOM 2647 O O . TRP B 1 109 ? -12.266 -2.432 -5.949 1 97.81 109 TRP B O 1
ATOM 2657 N N . GLY B 1 110 ? -11.547 -4.168 -7.188 1 97.19 110 GLY B N 1
ATOM 2658 C CA . GLY B 1 110 ? -10.703 -3.312 -8.008 1 97.19 110 GLY B CA 1
ATOM 2659 C C . GLY B 1 110 ? -11.477 -2.219 -8.719 1 97.19 110 GLY B C 1
ATOM 2660 O O . GLY B 1 110 ? -11.055 -1.061 -8.727 1 97.19 110 GLY B O 1
ATOM 2661 N N . GLU B 1 111 ? -12.586 -2.574 -9.258 1 93.44 111 GLU B N 1
ATOM 2662 C CA . GLU B 1 111 ? -13.43 -1.604 -9.945 1 93.44 111 GLU B CA 1
ATOM 2663 C C . GLU B 1 111 ? -13.859 -0.483 -9 1 93.44 111 GLU B C 1
ATOM 2665 O O . GLU B 1 111 ? -13.898 0.685 -9.398 1 93.44 111 GLU B O 1
ATOM 2670 N N . ARG B 1 112 ? -14.109 -0.798 -7.875 1 94.44 112 ARG B N 1
ATOM 2671 C CA . ARG B 1 112 ? -14.562 0.187 -6.898 1 94.44 112 ARG B CA 1
ATOM 2672 C C . ARG B 1 112 ? -13.406 1.059 -6.418 1 94.44 112 ARG B C 1
ATOM 2674 O O . ARG B 1 112 ? -13.516 2.287 -6.402 1 94.44 112 ARG B O 1
ATOM 2681 N N . ILE B 1 113 ? -12.297 0.468 -6.137 1 95 113 ILE B N 1
ATOM 2682 C CA . ILE B 1 113 ? -11.266 1.239 -5.453 1 95 113 ILE B CA 1
ATOM 2683 C C . ILE B 1 113 ? -10.391 1.96 -6.477 1 95 113 ILE B C 1
ATOM 2685 O O . ILE B 1 113 ? -9.711 2.936 -6.148 1 95 113 ILE B O 1
ATOM 2689 N N . PHE B 1 114 ? -10.391 1.482 -7.781 1 94.12 114 PHE B N 1
ATOM 2690 C CA . PHE B 1 114 ? -9.57 2.141 -8.797 1 94.12 114 PHE B CA 1
ATOM 2691 C C . PHE B 1 114 ? -10.305 3.338 -9.383 1 94.12 114 PHE B C 1
ATOM 2693 O O . PHE B 1 114 ? -9.68 4.285 -9.867 1 94.12 114 PHE B O 1
ATOM 2700 N N . HIS B 1 115 ? -11.648 3.305 -9.305 1 92.5 115 HIS B N 1
ATOM 2701 C CA . HIS B 1 115 ? -12.383 4.238 -10.156 1 92.5 115 HIS B CA 1
ATOM 2702 C C . HIS B 1 115 ? -13.367 5.066 -9.336 1 92.5 115 HIS B C 1
ATOM 2704 O O . HIS B 1 115 ? -14.211 5.77 -9.898 1 92.5 115 HIS B O 1
ATOM 2710 N N . THR B 1 116 ? -13.344 4.973 -8.055 1 91.12 116 THR B N 1
ATOM 2711 C CA . THR B 1 116 ? -14.195 5.777 -7.188 1 91.12 116 THR B CA 1
ATOM 2712 C C . THR B 1 116 ? -13.383 6.402 -6.062 1 91.12 116 THR B C 1
ATOM 2714 O O . THR B 1 116 ? -12.203 6.082 -5.883 1 91.12 116 THR B O 1
ATOM 2717 N N . PRO B 1 117 ? -13.992 7.258 -5.273 1 90.81 117 PRO B N 1
ATOM 2718 C CA . PRO B 1 117 ? -13.273 7.91 -4.176 1 90.81 117 PRO B CA 1
ATOM 2719 C C . PRO B 1 117 ? -12.898 6.938 -3.057 1 90.81 117 PRO B C 1
ATOM 2721 O O . PRO B 1 117 ? -12.156 7.297 -2.143 1 90.81 117 PRO B O 1
ATOM 2724 N N . LEU B 1 118 ? -13.297 5.746 -3.184 1 92.62 118 LEU B N 1
ATOM 2725 C CA . LEU B 1 118 ? -13.047 4.781 -2.117 1 92.62 118 LEU B CA 1
ATOM 2726 C C . LEU B 1 118 ? -11.555 4.504 -1.979 1 92.62 118 LEU B C 1
ATOM 2728 O O . LEU B 1 118 ? -11.062 4.266 -0.874 1 92.62 118 LEU B O 1
ATOM 2732 N N . GLY B 1 119 ? -10.859 4.52 -3.117 1 92.5 119 GLY B N 1
ATOM 2733 C CA . GLY B 1 119 ? -9.414 4.379 -3.057 1 92.5 119 GLY B CA 1
ATOM 2734 C C . GLY B 1 119 ? -8.742 5.492 -2.277 1 92.5 119 GLY B C 1
ATOM 2735 O O . GLY B 1 119 ? -7.793 5.246 -1.529 1 92.5 119 GLY B O 1
ATOM 2736 N N . GLY B 1 120 ? -9.25 6.66 -2.455 1 92.19 120 GLY B N 1
ATOM 2737 C CA . GLY B 1 120 ? -8.727 7.809 -1.731 1 92.19 120 GLY B CA 1
ATOM 2738 C C . GLY B 1 120 ? -8.977 7.734 -0.236 1 92.19 120 GLY B C 1
ATOM 2739 O O . GLY B 1 120 ? -8.141 8.172 0.559 1 92.19 120 GLY B O 1
ATOM 2740 N N . LEU B 1 121 ? -10.094 7.191 0.145 1 93.44 121 LEU B N 1
ATOM 2741 C CA . LEU B 1 121 ? -10.406 7.055 1.564 1 93.44 121 LEU B CA 1
ATOM 2742 C C . LEU B 1 121 ? -9.477 6.039 2.229 1 93.44 121 LEU B C 1
ATOM 2744 O O . LEU B 1 121 ? -9.016 6.254 3.352 1 93.44 121 LEU B O 1
ATOM 2748 N N . ALA B 1 122 ? -9.211 4.934 1.548 1 93.12 122 ALA B N 1
ATOM 2749 C CA . ALA B 1 122 ? -8.281 3.936 2.062 1 93.12 122 ALA B CA 1
ATOM 2750 C C . ALA B 1 122 ? -6.891 4.535 2.256 1 93.12 122 ALA B C 1
ATOM 2752 O O . ALA B 1 122 ? -6.234 4.285 3.27 1 93.12 122 ALA B O 1
ATOM 2753 N N . LYS B 1 123 ? -6.469 5.293 1.304 1 93.38 123 LYS B N 1
ATOM 2754 C CA . LYS B 1 123 ? -5.188 5.98 1.414 1 93.38 123 LYS B CA 1
ATOM 2755 C C . LYS B 1 123 ? -5.164 6.91 2.621 1 93.38 123 LYS B C 1
ATOM 2757 O O . LYS B 1 123 ? -4.18 6.949 3.365 1 93.38 123 LYS B O 1
ATOM 2762 N N . LEU B 1 124 ? -6.238 7.641 2.756 1 94 124 LEU B N 1
ATOM 2763 C CA . LEU B 1 124 ? -6.344 8.578 3.871 1 94 124 LEU B CA 1
ATOM 2764 C C . LEU B 1 124 ? -6.164 7.855 5.203 1 94 124 LEU B C 1
ATOM 2766 O O . LEU B 1 124 ? -5.387 8.297 6.051 1 94 124 LEU B O 1
ATOM 2770 N N . VAL B 1 125 ? -6.863 6.773 5.363 1 94.06 125 VAL B N 1
ATOM 2771 C CA . VAL B 1 125 ? -6.84 6.051 6.629 1 94.06 125 VAL B CA 1
ATOM 2772 C C . VAL B 1 125 ? -5.441 5.492 6.887 1 94.06 125 VAL B C 1
ATOM 2774 O O . VAL B 1 125 ? -4.902 5.637 7.984 1 94.06 125 VAL B O 1
ATOM 2777 N N . MET B 1 126 ? -4.863 4.945 5.867 1 91.56 126 MET B N 1
ATOM 2778 C CA . MET B 1 126 ? -3.52 4.391 6.004 1 91.56 126 MET B CA 1
ATOM 2779 C C . MET B 1 126 ? -2.518 5.48 6.371 1 91.56 126 MET B C 1
ATOM 2781 O O . MET B 1 126 ? -1.635 5.258 7.199 1 91.56 126 MET B O 1
ATOM 2785 N N . SER B 1 127 ? -2.672 6.605 5.77 1 91.25 127 SER B N 1
ATOM 2786 C CA . SER B 1 127 ? -1.736 7.711 5.953 1 91.25 127 SER B CA 1
ATOM 2787 C C . SER B 1 127 ? -1.854 8.305 7.352 1 91.25 127 SER B C 1
ATOM 2789 O O . SER B 1 127 ? -0.857 8.734 7.938 1 91.25 127 SER B O 1
ATOM 2791 N N . GLU B 1 128 ? -3.072 8.25 7.945 1 91.69 128 GLU B N 1
ATOM 2792 C CA . GLU B 1 128 ? -3.289 9.008 9.172 1 91.69 128 GLU B CA 1
ATOM 2793 C C . GLU B 1 128 ? -3.6 8.078 10.344 1 91.69 128 GLU B C 1
ATOM 2795 O O . GLU B 1 128 ? -3.879 8.539 11.453 1 91.69 128 GLU B O 1
ATOM 2800 N N . ALA B 1 129 ? -3.529 6.816 10.117 1 91.88 129 ALA B N 1
ATOM 2801 C CA . ALA B 1 129 ? -3.916 5.82 11.117 1 91.88 129 ALA B CA 1
ATOM 2802 C C . ALA B 1 129 ? -3.152 6.02 12.422 1 91.88 129 ALA B C 1
ATOM 2804 O O . ALA B 1 129 ? -3.744 6.004 13.5 1 91.88 129 ALA B O 1
ATOM 2805 N N . SER B 1 130 ? -1.887 6.258 12.359 1 88.06 130 SER B N 1
ATOM 2806 C CA . SER B 1 130 ? -1.051 6.352 13.555 1 88.06 130 SER B CA 1
ATOM 2807 C C . SER B 1 130 ? -1.394 7.594 14.367 1 88.06 130 SER B C 1
ATOM 2809 O O . SER B 1 130 ? -1.275 7.586 15.594 1 88.06 130 SER B O 1
ATOM 2811 N N . ASN B 1 131 ? -1.903 8.625 13.75 1 89.81 131 ASN B N 1
ATOM 2812 C CA . ASN B 1 131 ? -2.232 9.875 14.422 1 89.81 131 ASN B CA 1
ATOM 2813 C C . ASN B 1 131 ? -3.664 9.875 14.945 1 89.81 131 ASN B C 1
ATOM 2815 O O . ASN B 1 131 ? -4 10.648 15.844 1 89.81 131 ASN B O 1
ATOM 2819 N N . PHE B 1 132 ? -4.473 9.023 14.461 1 93.88 132 PHE B N 1
ATOM 2820 C CA . PHE B 1 132 ? -5.883 8.969 14.828 1 93.88 132 PHE B CA 1
ATOM 2821 C C . PHE B 1 132 ? -6.332 7.523 15.016 1 93.88 132 PHE B C 1
ATOM 2823 O O . PHE B 1 132 ? -7.137 7.008 14.234 1 93.88 132 PHE B O 1
ATOM 2830 N N . PRO B 1 133 ? -5.926 6.93 16.094 1 93.06 133 PRO B N 1
ATOM 2831 C CA . PRO B 1 133 ? -6.145 5.5 16.312 1 93.06 133 PRO B CA 1
ATOM 2832 C C . PRO B 1 133 ? -7.629 5.129 16.359 1 93.06 133 PRO B C 1
ATOM 2834 O O . PRO B 1 133 ? -8.008 4.039 15.914 1 93.06 133 PRO B O 1
ATOM 2837 N N . GLU B 1 134 ? -8.43 6.008 16.844 1 94.75 134 GLU B N 1
ATOM 2838 C CA . GLU B 1 134 ? -9.859 5.699 16.922 1 94.75 134 GLU B CA 1
ATOM 2839 C C . GLU B 1 134 ? -10.469 5.633 15.523 1 94.75 134 GLU B C 1
ATOM 2841 O O . GLU B 1 134 ? -11.258 4.734 15.227 1 94.75 134 GLU B O 1
ATOM 2846 N N . MET B 1 135 ? -10.117 6.602 14.719 1 95.88 135 MET B N 1
ATOM 2847 C CA . MET B 1 135 ? -10.555 6.598 13.328 1 95.88 135 MET B CA 1
ATOM 2848 C C . MET B 1 135 ? -10.078 5.34 12.609 1 95.88 135 MET B C 1
ATOM 2850 O O . MET B 1 135 ? -1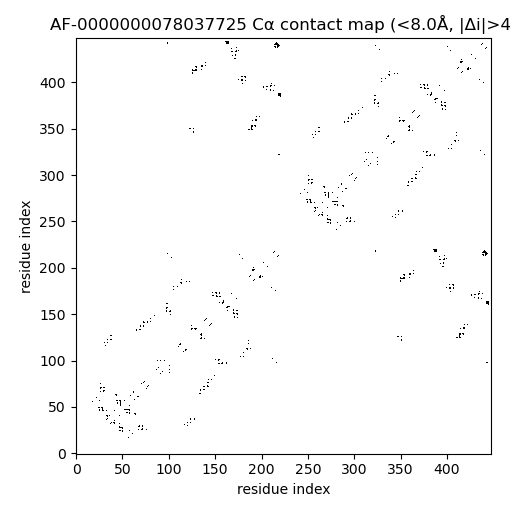0.859 4.688 11.914 1 95.88 135 MET B O 1
ATOM 2854 N N . ALA B 1 136 ? -8.844 4.957 12.852 1 94.5 136 ALA B N 1
ATOM 2855 C CA . ALA B 1 136 ? -8.242 3.779 12.227 1 94.5 136 ALA B CA 1
ATOM 2856 C C . ALA B 1 136 ? -8.945 2.502 12.68 1 94.5 136 ALA B C 1
ATOM 2858 O O . ALA B 1 136 ? -9.18 1.6 11.875 1 94.5 136 ALA B O 1
ATOM 2859 N N . THR B 1 137 ? -9.258 2.471 13.898 1 93.44 137 THR B N 1
ATOM 2860 C CA . THR B 1 137 ? -9.914 1.299 14.469 1 93.44 137 THR B CA 1
ATOM 2861 C C . THR B 1 137 ? -11.305 1.117 13.867 1 93.44 137 THR B C 1
ATOM 2863 O O . THR B 1 137 ? -11.711 -0.004 13.547 1 93.44 137 THR B O 1
ATOM 2866 N N . VAL B 1 138 ? -11.992 2.193 13.695 1 94.94 138 VAL B N 1
ATOM 2867 C CA . VAL B 1 138 ? -13.312 2.135 13.07 1 94.94 138 VAL B CA 1
ATOM 2868 C C . VAL B 1 138 ? -13.195 1.544 11.672 1 94.94 138 VAL B C 1
ATOM 2870 O O . VAL B 1 138 ? -13.938 0.619 11.32 1 94.94 138 VAL B O 1
ATOM 2873 N N . TYR B 1 139 ? -12.297 2.025 10.922 1 95.5 139 TYR B N 1
ATOM 2874 C CA . TYR B 1 139 ? -12.117 1.566 9.547 1 95.5 139 TYR B CA 1
ATOM 2875 C C . TYR B 1 139 ? -11.672 0.109 9.516 1 95.5 139 TYR B C 1
ATOM 2877 O O . TYR B 1 139 ? -12.164 -0.678 8.703 1 95.5 139 TYR B O 1
ATOM 2885 N N . HIS B 1 140 ? -10.805 -0.21 10.344 1 93.31 140 HIS B N 1
ATOM 2886 C CA . HIS B 1 140 ? -10.32 -1.584 10.43 1 93.31 140 HIS B CA 1
ATOM 2887 C C . HIS B 1 140 ? -11.453 -2.551 10.75 1 93.31 140 HIS B C 1
ATOM 2889 O O . HIS B 1 140 ? -11.641 -3.551 10.047 1 93.31 140 HIS B O 1
ATOM 2895 N N . ASP B 1 141 ? -12.18 -2.219 11.727 1 93 141 ASP B N 1
ATOM 2896 C CA . ASP B 1 141 ? -13.188 -3.145 12.242 1 93 141 ASP B CA 1
ATOM 2897 C C . ASP B 1 141 ? -14.383 -3.24 11.297 1 93 141 ASP B C 1
ATOM 2899 O O . ASP B 1 141 ? -15.008 -4.297 11.188 1 93 141 ASP B O 1
ATOM 2903 N N . ARG B 1 142 ? -14.586 -2.141 10.555 1 95.12 142 ARG B N 1
ATOM 2904 C CA . ARG B 1 142 ? -15.82 -2.109 9.781 1 95.12 142 ARG B CA 1
ATOM 2905 C C . ARG B 1 142 ? -15.547 -2.379 8.305 1 95.12 142 ARG B C 1
ATOM 2907 O O . ARG B 1 142 ? -16.469 -2.684 7.543 1 95.12 142 ARG B O 1
ATOM 2914 N N . VAL B 1 143 ? -14.344 -2.256 7.914 1 95.44 143 VAL B N 1
ATOM 2915 C CA . VAL B 1 143 ? -14.055 -2.385 6.488 1 95.44 143 VAL B CA 1
ATOM 2916 C C . VAL B 1 143 ? -12.984 -3.455 6.273 1 95.44 143 VAL B C 1
ATOM 2918 O O . VAL B 1 143 ? -13.25 -4.48 5.641 1 95.44 143 VAL B O 1
ATOM 2921 N N . ILE B 1 144 ? -11.859 -3.324 6.887 1 94.31 144 ILE B N 1
ATOM 2922 C CA . ILE B 1 144 ? -10.727 -4.191 6.594 1 94.31 144 ILE B CA 1
ATOM 2923 C C . ILE B 1 144 ? -11.016 -5.605 7.086 1 94.31 144 ILE B C 1
ATOM 2925 O O . ILE B 1 144 ? -10.898 -6.57 6.328 1 94.31 144 ILE B O 1
ATOM 2929 N N . HIS B 1 145 ? -11.398 -5.684 8.344 1 92.88 145 HIS B N 1
ATOM 2930 C CA . HIS B 1 145 ? -11.602 -6.996 8.938 1 92.88 145 HIS B CA 1
ATOM 2931 C C . HIS B 1 145 ? -12.688 -7.773 8.203 1 92.88 145 HIS B C 1
ATOM 2933 O O . HIS B 1 145 ? -12.469 -8.914 7.781 1 92.88 145 HIS B O 1
ATOM 2939 N N . PRO B 1 146 ? -13.852 -7.176 8.008 1 95.19 146 PRO B N 1
ATOM 2940 C CA . PRO B 1 146 ? -14.867 -7.941 7.289 1 95.19 146 PRO B CA 1
ATOM 2941 C C . PRO B 1 146 ? -14.461 -8.258 5.852 1 95.19 146 PRO B C 1
ATOM 2943 O O . PRO B 1 146 ? -14.805 -9.32 5.328 1 95.19 146 PRO B O 1
ATOM 2946 N N . ALA B 1 147 ? -13.789 -7.395 5.168 1 96.38 147 ALA B N 1
ATOM 2947 C CA . ALA B 1 147 ? -13.328 -7.645 3.807 1 96.38 147 ALA B CA 1
ATOM 2948 C C . ALA B 1 147 ? -12.367 -8.828 3.76 1 96.38 147 ALA B C 1
ATOM 2950 O O . ALA B 1 147 ? -12.531 -9.734 2.939 1 96.38 147 ALA B O 1
ATOM 2951 N N . MET B 1 148 ? -11.43 -8.867 4.672 1 95.06 148 MET B N 1
ATOM 2952 C CA . MET B 1 148 ? -10.461 -9.961 4.723 1 95.06 148 MET B CA 1
ATOM 2953 C C . MET B 1 148 ? -11.141 -11.273 5.094 1 95.06 148 MET B C 1
ATOM 2955 O O . MET B 1 148 ? -10.789 -12.328 4.566 1 95.06 148 MET B O 1
ATOM 2959 N N . ALA B 1 149 ? -12.086 -11.141 5.965 1 95.75 149 ALA B N 1
ATOM 2960 C CA . ALA B 1 149 ? -12.828 -12.336 6.367 1 95.75 149 ALA B CA 1
ATOM 2961 C C . ALA B 1 149 ? -13.555 -12.961 5.176 1 95.75 149 ALA B C 1
ATOM 2963 O O . ALA B 1 149 ? -13.656 -14.18 5.074 1 95.75 149 ALA B O 1
ATOM 2964 N N . LEU B 1 150 ? -14.055 -12.125 4.363 1 96.75 150 LEU B N 1
ATOM 2965 C CA . LEU B 1 150 ? -14.742 -12.609 3.172 1 96.75 150 LEU B CA 1
ATOM 2966 C C . LEU B 1 150 ? -13.789 -13.367 2.256 1 96.75 150 LEU B C 1
ATOM 2968 O O . LEU B 1 150 ? -14.109 -14.461 1.787 1 96.75 150 LEU B O 1
ATOM 2972 N N . VAL B 1 151 ? -12.648 -12.852 1.998 1 97.69 151 VAL B N 1
ATOM 2973 C CA . VAL B 1 151 ? -11.648 -13.5 1.158 1 97.69 151 VAL B CA 1
ATOM 2974 C C . VAL B 1 151 ? -11.18 -14.797 1.815 1 97.69 151 VAL B C 1
ATOM 2976 O O . VAL B 1 151 ? -11.023 -15.812 1.144 1 97.69 151 VAL B O 1
ATOM 2979 N N . GLU B 1 152 ? -10.969 -14.711 3.107 1 97.19 152 GLU B N 1
ATOM 2980 C CA . GLU B 1 152 ? -10.562 -15.898 3.859 1 97.19 152 GLU B CA 1
ATOM 2981 C C . GLU B 1 152 ? -11.57 -17.031 3.682 1 97.19 152 GLU B C 1
ATOM 2983 O O . GLU B 1 152 ? -11.18 -18.188 3.488 1 97.19 152 GLU B O 1
ATOM 2988 N N . ARG B 1 153 ? -12.773 -16.719 3.729 1 96.69 153 ARG B N 1
ATOM 2989 C CA . ARG B 1 153 ? -13.82 -17.719 3.574 1 96.69 153 ARG B CA 1
ATOM 2990 C C . ARG B 1 153 ? -13.742 -18.391 2.199 1 96.69 153 ARG B C 1
ATOM 2992 O O . ARG B 1 153 ? -13.898 -19.594 2.08 1 96.69 153 ARG B O 1
ATOM 2999 N N . VAL B 1 154 ? -13.531 -17.594 1.179 1 97.25 154 VAL B N 1
ATOM 3000 C CA . VAL B 1 154 ? -13.422 -18.141 -0.174 1 97.25 154 VAL B CA 1
ATOM 3001 C C . VAL B 1 154 ? -12.211 -19.062 -0.262 1 97.25 154 VAL B C 1
ATOM 3003 O O . VAL B 1 154 ? -12.289 -20.141 -0.883 1 97.25 154 VAL B O 1
ATOM 3006 N N . ILE B 1 155 ? -11.125 -18.688 0.374 1 97.75 155 ILE B N 1
ATOM 3007 C CA . ILE B 1 155 ? -9.906 -19.484 0.366 1 97.75 155 ILE B CA 1
ATOM 3008 C C . ILE B 1 155 ? -10.148 -20.812 1.096 1 97.75 155 ILE B C 1
ATOM 3010 O O . ILE B 1 155 ? -9.797 -21.875 0.593 1 97.75 155 ILE B O 1
ATOM 3014 N N . ILE B 1 156 ? -10.773 -20.734 2.232 1 97.56 156 ILE B N 1
ATOM 3015 C CA . ILE B 1 156 ? -11.062 -21.906 3.039 1 97.56 156 ILE B CA 1
ATOM 3016 C C . ILE B 1 156 ? -11.961 -22.859 2.254 1 97.56 156 ILE B C 1
ATOM 3018 O O . ILE B 1 156 ? -11.727 -24.062 2.229 1 97.56 156 ILE B O 1
ATOM 3022 N N . ASP B 1 157 ? -12.945 -22.328 1.631 1 95.44 157 ASP B N 1
ATOM 3023 C CA . ASP B 1 157 ? -13.836 -23.141 0.812 1 95.44 157 ASP B CA 1
ATOM 3024 C C . ASP B 1 157 ? -13.07 -23.828 -0.316 1 95.44 157 ASP B C 1
ATOM 3026 O O . ASP B 1 157 ? -13.312 -25 -0.608 1 95.44 157 ASP B O 1
ATOM 3030 N N . GLY B 1 158 ? -12.203 -23.078 -0.963 1 96.31 158 GLY B N 1
ATOM 3031 C CA . GLY B 1 158 ? -11.383 -23.672 -2.012 1 96.31 158 GLY B CA 1
ATOM 3032 C C . GLY B 1 158 ? -10.461 -24.766 -1.511 1 96.31 158 GLY B C 1
ATOM 3033 O O . GLY B 1 158 ? -10.188 -25.734 -2.229 1 96.31 158 GLY B O 1
ATOM 3034 N N . GLN B 1 159 ? -9.977 -24.625 -0.322 1 96.94 159 GLN B N 1
ATOM 3035 C CA . GLN B 1 159 ? -9.125 -25.641 0.281 1 96.94 159 GLN B CA 1
ATOM 3036 C C . GLN B 1 159 ? -9.938 -26.891 0.614 1 96.94 159 GLN B C 1
ATOM 3038 O O . GLN B 1 159 ? -9.484 -28.016 0.371 1 96.94 159 GLN B O 1
ATOM 3043 N N . LYS B 1 160 ? -11.102 -26.703 1.133 1 95.75 160 LYS B N 1
ATOM 3044 C CA . LYS B 1 160 ? -11.977 -27.828 1.458 1 95.75 160 LYS B CA 1
ATOM 3045 C C . LYS B 1 160 ? -12.328 -28.625 0.21 1 95.75 160 LYS B C 1
ATOM 3047 O O . LYS B 1 160 ? -12.445 -29.859 0.271 1 95.75 160 LYS B O 1
ATOM 3052 N N . ARG B 1 161 ? -12.438 -27.953 -0.903 1 93.81 161 ARG B N 1
ATOM 3053 C CA . ARG B 1 161 ? -12.805 -28.594 -2.162 1 93.81 161 ARG B CA 1
ATOM 3054 C C . ARG B 1 161 ? -11.586 -29.203 -2.846 1 93.81 161 ARG B C 1
ATOM 3056 O O . ARG B 1 161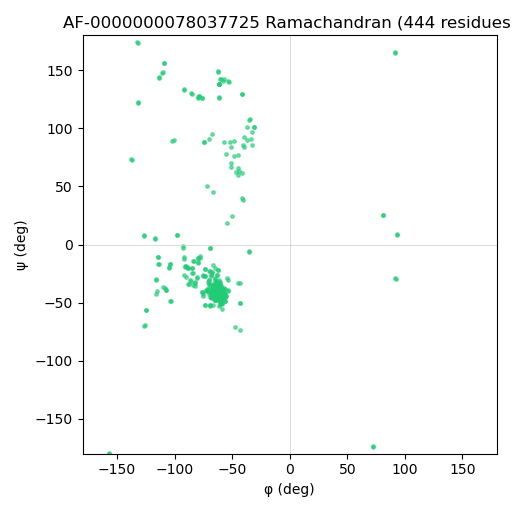 ? -11.719 -29.906 -3.848 1 93.81 161 ARG B O 1
ATOM 3063 N N . GLY B 1 162 ? -10.398 -28.844 -2.398 1 94.56 162 GLY B N 1
ATOM 3064 C CA . GLY B 1 162 ? -9.164 -29.391 -2.939 1 94.56 162 GLY B CA 1
ATOM 3065 C C . GLY B 1 162 ? -8.57 -28.547 -4.051 1 94.56 162 GLY B C 1
ATOM 3066 O O . GLY B 1 162 ? -7.574 -28.938 -4.668 1 94.56 162 GLY B O 1
ATOM 3067 N N . ASP B 1 163 ? -9.125 -27.328 -4.297 1 94.81 163 ASP B N 1
ATOM 3068 C CA . ASP B 1 163 ? -8.672 -26.469 -5.375 1 94.81 163 ASP B CA 1
ATOM 3069 C C . ASP B 1 163 ? -7.426 -25.672 -4.961 1 94.81 163 ASP B C 1
ATOM 3071 O O . ASP B 1 163 ? -6.594 -25.328 -5.801 1 94.81 163 ASP B O 1
ATOM 3075 N N . PHE B 1 164 ? -7.355 -25.344 -3.682 1 96.69 164 PHE B N 1
ATOM 3076 C CA . PHE B 1 164 ? -6.246 -24.562 -3.148 1 96.69 164 PHE B CA 1
ATOM 3077 C C . PHE B 1 164 ? -5.414 -25.391 -2.178 1 96.69 164 PHE B C 1
ATOM 3079 O O . PHE B 1 164 ? -5.945 -26.234 -1.461 1 96.69 164 PHE B O 1
ATOM 3086 N N . PRO B 1 165 ? -4.105 -25.188 -2.182 1 95.69 165 PRO B N 1
ATOM 3087 C CA . PRO B 1 165 ? -3.26 -25.953 -1.262 1 95.69 165 PRO B CA 1
ATOM 3088 C C . PRO B 1 165 ? -3.594 -25.688 0.204 1 95.69 165 PRO B C 1
ATOM 3090 O O . PRO B 1 165 ? -3.709 -24.531 0.616 1 95.69 165 PRO B O 1
ATOM 3093 N N . VAL B 1 166 ? -3.619 -26.719 1.018 1 95.31 166 VAL B N 1
ATOM 3094 C CA . VAL B 1 166 ? -3.951 -26.609 2.436 1 95.31 166 VAL B CA 1
ATOM 3095 C C . VAL B 1 166 ? -2.75 -26.078 3.213 1 95.31 166 VAL B C 1
ATOM 3097 O O . VAL B 1 166 ? -2.879 -25.688 4.371 1 95.31 166 VAL B O 1
ATOM 3100 N N . THR B 1 167 ? -1.593 -26.016 2.551 1 95.25 167 THR B N 1
ATOM 3101 C CA . THR B 1 167 ? -0.379 -25.516 3.184 1 95.25 167 THR B CA 1
ATOM 3102 C C . THR B 1 167 ? -0.44 -24 3.336 1 95.25 167 THR B C 1
ATOM 3104 O O . THR B 1 167 ? 0.296 -23.406 4.137 1 95.25 167 THR B O 1
ATOM 3107 N N . LEU B 1 168 ? -1.299 -23.375 2.531 1 96.56 168 LEU B N 1
ATOM 3108 C CA . LEU B 1 168 ? -1.476 -21.922 2.645 1 96.56 168 LEU B CA 1
ATOM 3109 C C . LEU B 1 168 ? -2.4 -21.578 3.807 1 96.56 168 LEU B C 1
ATOM 3111 O O . LEU B 1 168 ? -3.52 -22.094 3.889 1 96.56 168 LEU B O 1
ATOM 3115 N N . GLN B 1 169 ? -1.925 -20.734 4.656 1 97.12 169 GLN B N 1
ATOM 3116 C CA . GLN B 1 169 ? -2.789 -20.25 5.727 1 97.12 169 GLN B CA 1
ATOM 3117 C C . GLN B 1 169 ? -3.785 -19.219 5.199 1 97.12 169 GLN B C 1
ATOM 3119 O O . GLN B 1 169 ? -3.391 -18.203 4.621 1 97.12 169 GLN B O 1
ATOM 3124 N N . PRO B 1 170 ? -5.043 -19.438 5.445 1 97.12 170 PRO B N 1
ATOM 3125 C CA . PRO B 1 170 ? -6.07 -18.609 4.812 1 97.12 170 PRO B CA 1
ATOM 3126 C C . PRO B 1 170 ? -5.934 -17.125 5.156 1 97.12 170 PRO B C 1
ATOM 3128 O O . PRO B 1 170 ? -6.066 -16.266 4.277 1 97.12 170 PRO B O 1
ATOM 3131 N N . LYS B 1 171 ? -5.648 -16.812 6.395 1 95.31 171 LYS B N 1
ATOM 3132 C CA . LYS B 1 171 ? -5.535 -15.43 6.82 1 95.31 171 LYS B CA 1
ATOM 3133 C C . LYS B 1 171 ? -4.398 -14.719 6.09 1 95.31 171 LYS B C 1
ATOM 3135 O O . LYS B 1 171 ? -4.582 -13.625 5.559 1 95.31 171 LYS B O 1
ATOM 3140 N N . ALA B 1 172 ? -3.234 -15.344 6.027 1 95.94 172 ALA B N 1
ATOM 3141 C CA . ALA B 1 172 ? -2.08 -14.781 5.332 1 95.94 172 ALA B CA 1
ATOM 3142 C C . ALA B 1 172 ? -2.332 -14.695 3.828 1 95.94 172 ALA B C 1
ATOM 3144 O O . ALA B 1 172 ? -1.995 -13.695 3.191 1 95.94 172 ALA B O 1
ATOM 3145 N N . THR B 1 173 ? -2.943 -15.727 3.295 1 97.38 173 THR B N 1
ATOM 3146 C CA . THR B 1 173 ? -3.209 -15.781 1.863 1 97.38 173 THR B CA 1
ATOM 3147 C C . THR B 1 173 ? -4.168 -14.672 1.446 1 97.38 173 THR B C 1
ATOM 3149 O O . THR B 1 173 ? -3.988 -14.055 0.395 1 97.38 173 THR B O 1
ATOM 3152 N N . ALA B 1 174 ? -5.168 -14.406 2.279 1 97.38 174 ALA B N 1
ATOM 3153 C CA . ALA B 1 174 ? -6.125 -13.344 1.98 1 97.38 174 ALA B CA 1
ATOM 3154 C C . ALA B 1 174 ? -5.422 -12 1.825 1 97.38 174 ALA B C 1
ATOM 3156 O O . ALA B 1 174 ? -5.695 -11.25 0.88 1 97.38 174 ALA B O 1
ATOM 3157 N N . ARG B 1 175 ? -4.5 -11.711 2.703 1 95.62 175 ARG B N 1
ATOM 3158 C CA . ARG B 1 175 ? -3.768 -10.445 2.652 1 95.62 175 ARG B CA 1
ATOM 3159 C C . ARG B 1 175 ? -2.865 -10.391 1.425 1 95.62 175 ARG B C 1
ATOM 3161 O O . ARG B 1 175 ? -2.752 -9.344 0.78 1 95.62 175 ARG B O 1
ATOM 3168 N N . LEU B 1 176 ? -2.26 -11.5 1.12 1 97.62 176 LEU B N 1
ATOM 3169 C CA . LEU B 1 176 ? -1.345 -11.555 -0.014 1 97.62 176 LEU B CA 1
ATOM 3170 C C . LEU B 1 176 ? -2.094 -11.359 -1.327 1 97.62 176 LEU B C 1
ATOM 3172 O O . LEU B 1 176 ? -1.607 -10.672 -2.229 1 97.62 176 LEU B O 1
ATOM 3176 N N . VAL B 1 177 ? -3.299 -11.93 -1.414 1 98.12 177 VAL B N 1
ATOM 3177 C CA . VAL B 1 177 ? -4.043 -11.906 -2.668 1 98.12 177 VAL B CA 1
ATOM 3178 C C . VAL B 1 177 ? -4.637 -10.516 -2.887 1 98.12 177 VAL B C 1
ATOM 3180 O O . VAL B 1 177 ? -4.82 -10.086 -4.027 1 98.12 177 VAL B O 1
ATOM 3183 N N . VAL B 1 178 ? -4.891 -9.773 -1.817 1 97.88 178 VAL B N 1
ATOM 3184 C CA . VAL B 1 178 ? -5.531 -8.469 -1.937 1 97.88 178 VAL B CA 1
ATOM 3185 C C . VAL B 1 178 ? -4.473 -7.383 -2.09 1 97.88 178 VAL B C 1
ATOM 3187 O O . VAL B 1 178 ? -4.758 -6.297 -2.6 1 97.88 178 VAL B O 1
ATOM 3190 N N . ALA B 1 179 ? -3.244 -7.66 -1.717 1 97.69 179 ALA B N 1
ATOM 3191 C CA . ALA B 1 179 ? -2.164 -6.68 -1.607 1 97.69 179 ALA B CA 1
ATOM 3192 C C . ALA B 1 179 ? -1.943 -5.957 -2.934 1 97.69 179 ALA B C 1
ATOM 3194 O O . ALA B 1 179 ? -1.813 -4.73 -2.965 1 97.69 179 ALA B O 1
ATOM 3195 N N . PRO B 1 180 ? -1.941 -6.641 -4.086 1 97.62 180 PRO B N 1
ATOM 3196 C CA . PRO B 1 180 ? -1.713 -5.922 -5.34 1 97.62 180 PRO B CA 1
ATOM 3197 C C . PRO B 1 180 ? -2.812 -4.906 -5.648 1 97.62 180 PRO B C 1
ATOM 3199 O O . PRO B 1 180 ? -2.539 -3.852 -6.227 1 97.62 180 PRO B O 1
ATOM 3202 N N . LEU B 1 181 ? -4.051 -5.207 -5.277 1 96.94 181 LEU B N 1
ATOM 3203 C CA . LEU B 1 181 ? -5.156 -4.281 -5.5 1 96.94 181 LEU B CA 1
ATOM 3204 C C . LEU B 1 181 ? -4.969 -3.004 -4.684 1 96.94 181 LEU B C 1
ATOM 3206 O O . LEU B 1 181 ? -5.117 -1.899 -5.211 1 96.94 181 LEU B O 1
ATOM 3210 N N . LEU B 1 182 ? -4.645 -3.254 -3.449 1 96.06 182 LEU B N 1
ATOM 3211 C CA . LEU B 1 182 ? -4.469 -2.113 -2.55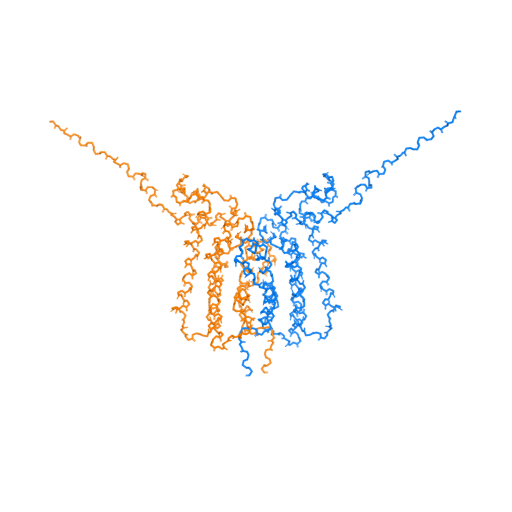7 1 96.06 182 LEU B CA 1
ATOM 3212 C C . LEU B 1 182 ? -3.266 -1.273 -2.975 1 96.06 182 LEU B C 1
ATOM 3214 O O . LEU B 1 182 ? -3.322 -0.042 -2.945 1 96.06 182 LEU B O 1
ATOM 3218 N N . GLN B 1 183 ? -2.242 -1.955 -3.352 1 95.25 183 GLN B N 1
ATOM 3219 C CA . GLN B 1 183 ? -1.048 -1.231 -3.773 1 95.25 183 GLN B CA 1
ATOM 3220 C C . GLN B 1 183 ? -1.314 -0.419 -5.035 1 95.25 183 GLN B C 1
ATOM 3222 O O . GLN B 1 183 ? -0.861 0.721 -5.156 1 95.25 183 GLN B O 1
ATOM 3227 N N . ARG B 1 184 ? -2.023 -1.016 -5.977 1 93.62 184 ARG B N 1
ATOM 3228 C CA . ARG B 1 184 ? -2.352 -0.289 -7.199 1 93.62 184 ARG B CA 1
ATOM 3229 C C . ARG B 1 184 ? -3.221 0.927 -6.898 1 93.62 184 ARG B C 1
ATOM 3231 O O . ARG B 1 184 ? -3.012 2.002 -7.465 1 93.62 184 ARG B O 1
ATOM 3238 N N . SER B 1 185 ? -4.145 0.736 -6.07 1 93.94 185 SER B N 1
ATOM 3239 C CA . SER B 1 185 ? -5.012 1.847 -5.691 1 93.94 185 SER B CA 1
ATOM 3240 C C . SER B 1 185 ? -4.211 2.994 -5.086 1 93.94 185 SER B C 1
ATOM 3242 O O . SER B 1 185 ? -4.43 4.16 -5.426 1 93.94 185 SER B O 1
ATOM 3244 N N . LEU B 1 186 ? -3.314 2.654 -4.223 1 91.94 186 LEU B N 1
ATOM 3245 C CA . LEU B 1 186 ? -2.469 3.66 -3.59 1 91.94 186 LEU B CA 1
ATOM 3246 C C . LEU B 1 186 ? -1.615 4.383 -4.629 1 91.94 186 LEU B C 1
ATOM 3248 O O . LEU B 1 186 ? -1.463 5.602 -4.57 1 91.94 186 LEU B O 1
ATOM 3252 N N . TRP B 1 187 ? -1.076 3.645 -5.523 1 90.56 187 TRP B N 1
ATOM 3253 C CA . TRP B 1 187 ? -0.284 4.238 -6.598 1 90.56 187 TRP B CA 1
ATOM 3254 C C . TRP B 1 187 ? -1.117 5.223 -7.406 1 90.56 187 TRP B C 1
ATOM 3256 O O . TRP B 1 187 ? -0.659 6.328 -7.715 1 90.56 187 TRP B O 1
ATOM 3266 N N . LEU B 1 188 ? -2.314 4.855 -7.715 1 89.56 188 LEU B N 1
ATOM 3267 C CA . LEU B 1 188 ? -3.209 5.68 -8.523 1 89.56 188 LEU B CA 1
ATOM 3268 C C . LEU B 1 188 ? -3.555 6.977 -7.805 1 89.56 188 LEU B C 1
ATOM 3270 O O . LEU B 1 188 ? -3.709 8.023 -8.438 1 89.56 188 LEU B O 1
ATOM 3274 N N . SER B 1 189 ? -3.605 6.871 -6.516 1 87.88 189 SER B N 1
ATOM 3275 C CA . SER B 1 189 ? -4.027 8.031 -5.73 1 87.88 189 SER B CA 1
ATOM 3276 C C . SER B 1 189 ? -2.83 8.859 -5.285 1 87.88 189 SER B C 1
ATOM 3278 O O . SER B 1 189 ? -2.992 9.875 -4.602 1 87.88 189 SER B O 1
ATOM 3280 N N . SER B 1 190 ? -1.666 8.43 -5.617 1 88.94 190 SER B N 1
ATOM 3281 C CA . SER B 1 190 ? -0.456 9.102 -5.16 1 88.94 190 SER B CA 1
ATOM 3282 C C . SER B 1 190 ? 0.458 9.453 -6.328 1 88.94 190 SER B C 1
ATOM 3284 O O . SER B 1 190 ? 0.38 10.562 -6.871 1 88.94 190 SER B O 1
ATOM 3286 N N . PHE B 1 191 ? 1.091 8.5 -6.973 1 86.5 191 PHE B N 1
ATOM 3287 C CA . PHE B 1 191 ? 2.154 8.75 -7.938 1 86.5 191 PHE B CA 1
ATOM 3288 C C . PHE B 1 191 ? 1.578 8.977 -9.328 1 86.5 191 PHE B C 1
ATOM 3290 O O . PHE B 1 191 ? 2.15 9.719 -10.133 1 86.5 191 PHE B O 1
ATOM 3297 N N . ALA B 1 192 ? 0.501 8.297 -9.602 1 81.38 192 ALA B N 1
ATOM 3298 C CA . ALA B 1 192 ? -0.083 8.414 -10.938 1 81.38 192 ALA B CA 1
ATOM 3299 C C . ALA B 1 192 ? -0.539 9.844 -11.211 1 81.38 192 ALA B C 1
ATOM 3301 O O . ALA B 1 192 ? -0.602 10.273 -12.367 1 81.38 192 ALA B O 1
ATOM 3302 N N . VAL B 1 193 ? -0.769 10.586 -10.203 1 76.12 193 VAL B N 1
ATOM 3303 C CA . VAL B 1 193 ? -1.268 11.945 -10.359 1 76.12 193 VAL B CA 1
ATOM 3304 C C . VAL B 1 193 ? -0.099 12.898 -10.594 1 76.12 193 VAL B C 1
ATOM 3306 O O . VAL B 1 193 ? -0.283 14 -11.125 1 76.12 193 VAL B O 1
ATOM 3309 N N . VAL B 1 194 ? 1.053 12.477 -10.234 1 76.69 194 VAL B N 1
ATOM 3310 C CA . VAL B 1 194 ? 2.127 13.469 -10.156 1 76.69 194 VAL B CA 1
ATOM 3311 C C . VAL B 1 194 ? 3.211 13.125 -11.18 1 76.69 194 VAL B C 1
ATOM 3313 O O . VAL B 1 194 ? 3.928 14.016 -11.648 1 76.69 194 VAL B O 1
ATOM 3316 N N . CYS B 1 195 ? 3.49 11.859 -11.242 1 71.88 195 CYS B N 1
ATOM 3317 C CA . CYS B 1 195 ? 4.621 11.461 -12.078 1 71.88 195 CYS B CA 1
ATOM 3318 C C . CYS B 1 195 ? 4.148 10.922 -13.422 1 71.88 195 CYS B C 1
ATOM 3320 O O . CYS B 1 195 ? 3.547 9.852 -13.484 1 71.88 195 CYS B O 1
ATOM 3322 N N . SER B 1 196 ? 4.031 11.852 -14.359 1 60.31 196 SER B N 1
ATOM 3323 C CA . SER B 1 196 ? 3.582 11.484 -15.695 1 60.31 196 SER B CA 1
ATOM 3324 C C . SER B 1 196 ? 4.27 10.203 -16.172 1 60.31 196 SER B C 1
ATOM 3326 O O . SER B 1 196 ? 3.639 9.359 -16.812 1 60.31 196 SER B O 1
ATOM 3328 N N . GLU B 1 197 ? 5.555 10.203 -16.062 1 56.47 197 GLU B N 1
ATOM 3329 C CA . GLU B 1 197 ? 6.32 9.047 -16.516 1 56.47 197 GLU B CA 1
ATOM 3330 C C . GLU B 1 197 ? 5.988 7.809 -15.688 1 56.47 197 GLU B C 1
ATOM 3332 O O . GLU B 1 197 ? 6.125 6.68 -16.156 1 56.47 197 GLU B O 1
ATOM 3337 N N . ALA B 1 198 ? 5.699 8.25 -14.461 1 53.91 198 ALA B N 1
ATOM 3338 C CA . ALA B 1 198 ? 5.223 7.176 -13.602 1 53.91 198 ALA B CA 1
ATOM 3339 C C . ALA B 1 198 ? 3.945 6.555 -14.148 1 53.91 198 ALA B C 1
ATOM 3341 O O . ALA B 1 198 ? 3.654 5.383 -13.891 1 53.91 198 ALA B O 1
ATOM 3342 N N . SER B 1 199 ? 3.203 7.496 -14.836 1 50.22 199 SER B N 1
ATOM 3343 C CA . SER B 1 199 ? 1.975 7.066 -15.492 1 50.22 199 SER B CA 1
ATOM 3344 C C . SER B 1 199 ? 2.271 6.117 -16.656 1 50.22 199 SER B C 1
ATOM 3346 O O . SER B 1 199 ? 1.366 5.738 -17.391 1 50.22 199 SER B O 1
ATOM 3348 N N . GLU B 1 200 ? 3.533 6.141 -17.094 1 53.72 200 GLU B N 1
ATOM 3349 C CA . GLU B 1 200 ? 3.561 4.914 -17.891 1 53.72 200 GLU B CA 1
ATOM 3350 C C . GLU B 1 200 ? 2.818 3.785 -17.188 1 53.72 200 GLU B C 1
ATOM 3352 O O . GLU B 1 200 ? 3.439 2.877 -16.625 1 53.72 200 GLU B O 1
ATOM 3357 N N . ALA B 1 201 ? 1.649 4.27 -16.578 1 58.53 201 ALA B N 1
ATOM 3358 C CA . ALA B 1 201 ? 0.582 3.562 -15.883 1 58.53 201 ALA B CA 1
ATOM 3359 C C . ALA B 1 201 ? 0.388 2.16 -16.453 1 58.53 201 ALA B C 1
ATOM 3361 O O . ALA B 1 201 ? 0.377 1.975 -17.672 1 58.53 201 ALA B O 1
ATOM 3362 N N . LEU B 1 202 ? 0.951 1.339 -15.672 1 72.81 202 LEU B N 1
ATOM 3363 C CA . LEU B 1 202 ? 0.573 -0.026 -16.016 1 72.81 202 LEU B CA 1
ATOM 3364 C C . LEU B 1 202 ? -0.873 -0.084 -16.5 1 72.81 202 LEU B C 1
ATOM 3366 O O . LEU B 1 202 ? -1.793 0.261 -15.758 1 72.81 202 LEU B O 1
ATOM 3370 N N . ASP B 1 203 ? -0.967 -0.292 -17.812 1 88.12 203 ASP B N 1
ATOM 3371 C CA . ASP B 1 203 ? -2.293 -0.537 -18.359 1 88.12 203 ASP B CA 1
ATOM 3372 C C . ASP B 1 203 ? -3.105 -1.465 -17.469 1 88.12 203 ASP B C 1
ATOM 3374 O O . ASP B 1 203 ? -2.59 -2.469 -16.969 1 88.12 203 ASP B O 1
ATOM 3378 N N . GLU B 1 204 ? -4.324 -0.952 -17.203 1 93.75 204 GLU B N 1
ATOM 3379 C CA . GLU B 1 204 ? -5.164 -1.708 -16.281 1 93.75 204 GLU B CA 1
ATOM 3380 C C . GLU B 1 204 ? -5.402 -3.127 -16.781 1 93.75 204 GLU B C 1
ATOM 3382 O O . GLU B 1 204 ? -5.422 -4.078 -16 1 93.75 204 GLU B O 1
ATOM 3387 N N . ALA B 1 205 ? -5.629 -3.266 -18.125 1 95.31 205 ALA B N 1
ATOM 3388 C CA . ALA B 1 205 ? -5.836 -4.594 -18.703 1 95.31 205 ALA B CA 1
ATOM 3389 C C . ALA B 1 205 ? -4.617 -5.48 -18.484 1 95.31 205 ALA B C 1
ATOM 3391 O O . ALA B 1 205 ? -4.75 -6.672 -18.188 1 95.31 205 ALA B O 1
ATOM 3392 N N . VAL B 1 206 ? -3.418 -4.914 -18.656 1 95.44 206 VAL B N 1
ATOM 3393 C CA . VAL B 1 206 ? -2.168 -5.641 -18.453 1 95.44 206 VAL B CA 1
ATOM 3394 C C . VAL B 1 206 ? -2.027 -6.027 -16.984 1 95.44 206 VAL B C 1
ATOM 3396 O O . VAL B 1 206 ? -1.616 -7.145 -16.656 1 95.44 206 VAL B O 1
ATOM 3399 N N . PHE B 1 207 ? -2.438 -5.133 -16.109 1 96.5 207 PHE B N 1
ATOM 3400 C CA . PHE B 1 207 ? -2.42 -5.418 -14.68 1 96.5 207 PHE B CA 1
ATOM 3401 C C . PHE B 1 207 ? -3.277 -6.637 -14.359 1 96.5 207 PHE B C 1
ATOM 3403 O O . PHE B 1 207 ? -2.805 -7.586 -13.727 1 96.5 207 PHE B O 1
ATOM 3410 N N . TRP B 1 208 ? -4.523 -6.605 -14.867 1 97.62 208 TRP B N 1
ATOM 3411 C CA . TRP B 1 208 ? -5.457 -7.676 -14.539 1 97.62 208 TRP B CA 1
ATOM 3412 C C . TRP B 1 208 ? -4.984 -9.008 -15.117 1 97.62 208 TRP B C 1
ATOM 3414 O O . TRP B 1 208 ? -5.039 -10.039 -14.445 1 97.62 208 TRP B O 1
ATOM 3424 N N . ALA B 1 209 ? -4.492 -8.969 -16.312 1 97.62 209 ALA B N 1
ATOM 3425 C CA . ALA B 1 209 ? -4.059 -10.195 -16.969 1 97.62 209 ALA B CA 1
ATOM 3426 C C . ALA B 1 209 ? -2.867 -10.82 -16.234 1 97.62 209 ALA B C 1
ATOM 3428 O O . ALA B 1 209 ? -2.85 -12.023 -15.977 1 97.62 209 ALA B O 1
ATOM 3429 N N . ASN B 1 210 ? -1.876 -10.016 -15.914 1 97.81 210 ASN B N 1
ATOM 3430 C CA . ASN B 1 210 ? -0.701 -10.516 -15.203 1 97.81 210 ASN B CA 1
ATOM 3431 C C . ASN B 1 210 ? -1.05 -10.977 -13.789 1 97.81 210 ASN B C 1
ATOM 3433 O O . ASN B 1 210 ? -0.547 -12 -13.32 1 97.81 210 ASN B O 1
ATOM 3437 N N . TYR B 1 211 ? -1.929 -10.148 -13.188 1 98.25 211 TYR B N 1
ATOM 3438 C CA . TYR B 1 211 ? -2.352 -10.492 -11.836 1 98.25 211 TYR B CA 1
ATOM 3439 C C . TYR B 1 211 ? -3.062 -11.836 -11.805 1 98.25 211 TYR B C 1
ATOM 3441 O O . TYR B 1 211 ? -2.75 -12.695 -10.977 1 98.25 211 TYR B O 1
ATOM 3449 N N . ARG B 1 212 ? -3.959 -12.055 -12.68 1 97.88 212 ARG B N 1
ATOM 3450 C CA . ARG B 1 212 ? -4.695 -13.32 -12.75 1 97.88 212 ARG B CA 1
ATOM 3451 C C . ARG B 1 212 ? -3.748 -14.492 -12.969 1 97.88 212 ARG B C 1
ATOM 3453 O O . ARG B 1 212 ? -3.844 -15.508 -12.281 1 97.88 212 ARG B O 1
ATOM 3460 N N . LEU B 1 213 ? -2.838 -14.375 -13.922 1 96.44 213 LEU B N 1
ATOM 3461 C CA . LEU B 1 213 ? -1.911 -15.453 -14.258 1 96.44 213 LEU B CA 1
ATOM 3462 C C . LEU B 1 213 ? -0.993 -15.773 -13.086 1 96.44 213 LEU B C 1
ATOM 3464 O O . LEU B 1 213 ? -0.792 -16.938 -12.75 1 96.44 213 LEU B O 1
ATOM 3468 N N . LEU B 1 214 ? -0.5 -14.773 -12.445 1 96.75 214 LEU B N 1
ATOM 3469 C CA . LEU B 1 214 ? 0.417 -14.961 -11.328 1 96.75 214 LEU B CA 1
ATOM 3470 C C . LEU B 1 214 ? -0.296 -15.602 -10.141 1 96.75 214 LEU B C 1
ATOM 3472 O O . LEU B 1 214 ? 0.236 -16.516 -9.508 1 96.75 214 LEU B O 1
ATOM 3476 N N . LEU B 1 215 ? -1.486 -15.07 -9.867 1 97.38 215 LEU B N 1
ATOM 3477 C CA . LEU B 1 215 ? -2.244 -15.594 -8.734 1 97.38 215 LEU B CA 1
ATOM 3478 C C . LEU B 1 215 ? -2.635 -17.047 -8.961 1 97.38 215 LEU B C 1
ATOM 3480 O O . LEU B 1 215 ? -2.582 -17.859 -8.031 1 97.38 215 LEU B O 1
ATOM 3484 N N . ARG B 1 216 ? -3.012 -17.312 -10.156 1 95.56 216 ARG B N 1
ATOM 3485 C CA . ARG B 1 216 ? -3.504 -18.641 -10.5 1 95.56 216 ARG B CA 1
ATOM 3486 C C . ARG B 1 216 ? -2.361 -19.656 -10.57 1 95.56 216 ARG B C 1
ATOM 3488 O O . ARG B 1 216 ? -2.416 -20.719 -9.945 1 95.56 216 ARG B O 1
ATOM 3495 N N . ASP B 1 217 ? -1.235 -19.359 -11.359 1 94.44 217 ASP B N 1
ATOM 3496 C CA . ASP B 1 217 ? -0.271 -20.375 -11.789 1 94.44 217 ASP B CA 1
ATOM 3497 C C . ASP B 1 217 ? 1.097 -20.125 -11.156 1 94.44 217 ASP B C 1
ATOM 3499 O O . ASP B 1 217 ? 1.977 -20.984 -11.211 1 94.44 217 ASP B O 1
ATOM 3503 N N . GLY B 1 218 ? 1.309 -18.969 -10.516 1 94.94 218 GLY B N 1
ATOM 3504 C CA . GLY B 1 218 ? 2.623 -18.641 -9.984 1 94.94 218 GLY B CA 1
ATOM 3505 C C . GLY B 1 218 ? 3.637 -18.297 -11.055 1 94.94 218 GLY B C 1
ATOM 3506 O O . GLY B 1 218 ? 3.273 -18.109 -12.219 1 94.94 218 GLY B O 1
ATOM 3507 N N . LEU B 1 219 ? 4.84 -18.125 -10.664 1 93.75 219 LEU B N 1
ATOM 3508 C CA . LEU B 1 219 ? 5.895 -17.688 -11.57 1 93.75 219 LEU B CA 1
ATOM 3509 C C . LEU B 1 219 ? 6.535 -18.875 -12.273 1 93.75 219 LEU B C 1
ATOM 3511 O O . LEU B 1 219 ? 7.066 -18.734 -13.383 1 93.75 219 LEU B O 1
ATOM 3515 N N . LEU B 1 220 ? 6.531 -20 -11.531 1 89.12 220 LEU B N 1
ATOM 3516 C CA . LEU B 1 220 ? 7.254 -21.125 -12.125 1 89.12 220 LEU B CA 1
ATOM 3517 C C . LEU B 1 220 ? 6.418 -21.797 -13.203 1 89.12 220 LEU B C 1
ATOM 3519 O O . LEU B 1 220 ? 5.215 -22 -13.023 1 89.12 220 LEU B O 1
ATOM 3523 N N . ARG B 1 221 ? 7.055 -21.938 -14.375 1 73.31 221 ARG B N 1
ATOM 3524 C CA . ARG B 1 221 ? 6.41 -22.641 -15.484 1 73.31 221 ARG B CA 1
ATOM 3525 C C . ARG B 1 221 ? 6.121 -24.094 -15.109 1 73.31 221 ARG B C 1
ATOM 3527 O O . ARG B 1 221 ? 6.918 -24.734 -14.43 1 73.31 221 ARG B O 1
ATOM 3534 N N . ARG B 1 222 ? 4.77 -24.391 -15.328 1 59.94 222 ARG B N 1
ATOM 3535 C CA . ARG B 1 222 ? 4.41 -25.781 -15.125 1 59.94 222 ARG B CA 1
ATOM 3536 C C . ARG B 1 222 ? 4.898 -26.656 -16.281 1 59.94 222 ARG B C 1
ATOM 3538 O O . ARG B 1 222 ? 4.828 -26.234 -17.453 1 59.94 222 ARG B O 1
ATOM 3545 N N . VAL B 1 223 ? 6.102 -27.172 -16.219 1 48.59 223 VAL B N 1
ATOM 3546 C CA . VAL B 1 223 ? 6.496 -28.109 -17.25 1 48.59 223 VAL B CA 1
ATOM 3547 C C . VAL B 1 223 ? 5.324 -29.031 -17.594 1 48.59 223 VAL B C 1
ATOM 3549 O O . VAL B 1 223 ? 4.789 -29.703 -16.719 1 48.59 223 VAL B O 1
ATOM 3552 N N . GLU B 1 224 ? 4.395 -28.594 -18.5 1 43.09 224 GLU B N 1
ATOM 3553 C CA . GLU B 1 224 ? 3.621 -29.672 -19.109 1 43.09 224 GLU B CA 1
ATOM 3554 C C . GLU B 1 224 ? 4.531 -30.75 -19.672 1 43.09 224 GLU B C 1
ATOM 3556 O O . GLU B 1 224 ? 5.621 -30.469 -20.172 1 43.09 224 GLU B O 1
#